Protein AF-0000000085018685 (afdb_homodimer)

Organism: Micromonas commoda (strain RCC299 / NOUM17 / CCMP2709) (NCBI:txid296587)

Sequence (416 aa):
MKVLYCTGNAGKFREASFVIDGWNESHESSTVEYVQVDADPVEVQGTPEEIGASKVVEATRLLRERGAIPPDVDWVVTEDVGLHLRCLNGFPGPYCKPMLEAIGDAGLWDMMSRYEDRHALVTCNLAAVHVRDGGELDGTPELFVGEIEGAILGPPRGDVKHGKASWNSVFTPAGHDKTFGELQFHEQAMFSHRRRAILKFLEAKAPEMKVLYCTGNAGKFREASFVIDGWNESHESSTVEYVQVDADPVEVQGTPEEIGASKVVEATRLLRERGAIPPDVDWVVTEDVGLHLRCLNGFPGPYCKPMLEAIGDAGLWDMMSRYEDRHALVTCNLAAVHVRDGGELDGTPELFVGEIEGAILGPPRGDVKHGKASWNSVFTPAGHDKTFGELQFHEQAMFSHRRRAILKFLEAKAPE

pLDDT: mean 92.85, std 9.4, range [52.59, 98.81]

InterPro domains:
  IPR002637 RdgB/HAM1 [PF01725] (4-203)
  IPR002637 RdgB/HAM1 [PTHR11067] (2-202)
  IPR002637 RdgB/HAM1 [cd00515] (7-204)
  IPR029001 Inosine triphosphate pyrophosphatase-like [G3DSA:3.90.950.10] (1-205)
  IPR029001 Inosine triphosphate pyrophosphatase-like [SSF52972] (1-203)

Solvent-accessible surface area (backbone atoms only — not comparable to full-atom values): 21080 Å² total; per-residue (Å²): 86,28,33,40,41,44,48,80,48,66,57,63,49,52,46,51,48,53,46,49,52,51,50,29,71,75,33,71,86,41,51,66,46,75,43,81,37,64,51,81,49,77,42,46,60,72,52,68,67,56,26,28,40,50,30,30,52,45,24,50,50,49,29,51,76,67,67,68,57,60,60,78,34,40,31,40,32,26,68,46,60,27,37,24,26,59,78,38,57,34,41,56,21,68,45,33,62,66,43,23,68,45,36,28,37,61,40,49,32,57,59,39,67,75,43,89,62,32,44,30,37,37,34,20,36,32,11,35,29,44,28,54,77,56,50,63,84,72,44,72,63,41,78,24,74,7,65,37,54,27,27,53,78,45,71,66,38,60,47,67,72,62,66,96,40,39,60,36,18,22,29,25,41,66,96,52,93,47,26,52,19,58,43,51,69,74,62,43,47,72,65,28,21,57,38,46,11,50,49,53,44,43,72,71,65,48,63,123,88,27,34,39,40,44,48,81,48,67,59,61,51,51,48,50,47,54,44,49,53,52,49,30,71,77,33,70,88,39,49,67,44,76,44,81,38,66,51,80,49,78,42,46,60,73,51,66,67,56,27,28,40,51,30,29,54,45,23,50,51,49,28,51,77,68,67,68,55,59,60,77,35,40,32,40,30,27,69,45,60,27,37,25,26,58,78,37,59,35,42,56,21,67,46,34,62,65,44,23,69,44,35,28,36,61,41,49,35,56,58,39,68,74,43,89,62,33,43,31,37,37,34,20,37,31,12,36,30,46,29,50,78,57,50,62,81,72,45,73,63,41,78,24,72,7,65,37,54,28,26,52,79,43,72,67,38,62,47,67,74,65,62,96,40,40,59,37,18,25,29,25,42,67,98,52,94,47,26,52,20,56,44,50,67,74,62,44,48,73,67,28,20,56,37,47,9,50,48,52,44,45,73,72,66,48,62,125

Foldseek 3Di:
DEEEEADPWPLLVVLLCLLLVVVCVVVVPFHYHYDYDHLPFDFDDDALVVRQQVRQLRSVVSCLVVVNDDQPHFKYKYKAKFKAFVVVVGPPGSCVVVVQVVQALQNVLVVLVVDPRFKMKMKMWMWMFTCHRSDDRPDGIDIFMFMFIFGQDDGFDADPRTPPGDNQRRTDTPPGPHGNRNDDSSVCSVRDNSSRRSVRVCVVPTDD/DEEEEADPFPLLVVLLCLLLVVVCVVVVPFHYHYDYDHQPFDFDDDALVVRQQVRQQRSLVSCLVVVNDDQPHFKYKYKAKFKAFVVVVGPPGRCVVVVQVVQALQNVLVVLVVDPRFKMKMKMWMWMFTDHRSDDGPDGIDIFMFMFIFGQDDGFDADPRTPDGDNQRRTDTPPGPHGNRNDDSSVCSVRDNSSRRSVRVCVVPTDD

Nearest PDB structures (foldseek):
  4f95-assembly1_A-2  TM=8.716E-01  e=6.336E-21  Homo sapiens
  2j4e-assembly4_H  TM=9.248E-01  e=1.124E-19  Homo sapiens
  2j4e-assembly1_A  TM=9.209E-01  e=1.200E-19  Homo sapiens
  2car-assembly1_A  TM=8.705E-01  e=1.200E-19  Homo sapiens
  8ji1-assembly1_B-2  TM=8.190E-01  e=4.904E-17  Plasmodium falciparum

Radius of gyration: 23.92 Å; Cα contacts (8 Å, |Δi|>4): 938; chains: 2; bounding box: 53×70×49 Å

Structure (mmCIF, N/CA/C/O backbone):
data_AF-0000000085018685-model_v1
#
loop_
_entity.id
_entity.type
_entity.pdbx_description
1 polymer 'Non-canonical purine NTP pyrophosphatase'
#
loop_
_atom_site.group_PDB
_atom_site.id
_atom_site.type_symbol
_atom_site.label_atom_id
_atom_site.label_alt_id
_atom_site.label_comp_id
_atom_site.label_asym_id
_atom_site.label_entity_id
_atom_site.label_seq_id
_atom_site.pdbx_PDB_ins_code
_atom_site.Cartn_x
_atom_site.Cartn_y
_atom_site.Cartn_z
_atom_site.occupancy
_atom_site.B_iso_or_equiv
_atom_site.auth_seq_id
_atom_site.auth_comp_id
_atom_site.auth_asym_id
_atom_site.auth_atom_id
_atom_site.pdbx_PDB_model_num
ATOM 1 N N . MET A 1 1 ? 18.359 -24.953 -16.484 1 92.69 1 MET A N 1
ATOM 2 C CA . MET A 1 1 ? 18.078 -23.641 -15.906 1 92.69 1 MET A CA 1
ATOM 3 C C . MET A 1 1 ? 17.812 -23.75 -14.406 1 92.69 1 MET A C 1
ATOM 5 O O . MET A 1 1 ? 17.109 -24.672 -13.969 1 92.69 1 MET A O 1
ATOM 9 N N . LYS A 1 2 ? 18.438 -22.875 -13.602 1 94.62 2 LYS A N 1
ATOM 10 C CA . LYS A 1 2 ? 18.219 -22.875 -12.156 1 94.62 2 LYS A CA 1
ATOM 11 C C . LYS A 1 2 ? 17.547 -21.578 -11.703 1 94.62 2 LYS A C 1
ATOM 13 O O . LYS A 1 2 ? 18 -20.484 -12.047 1 94.62 2 LYS A O 1
ATOM 18 N N . VAL A 1 3 ? 16.469 -21.719 -10.875 1 96.12 3 VAL A N 1
ATOM 19 C CA . VAL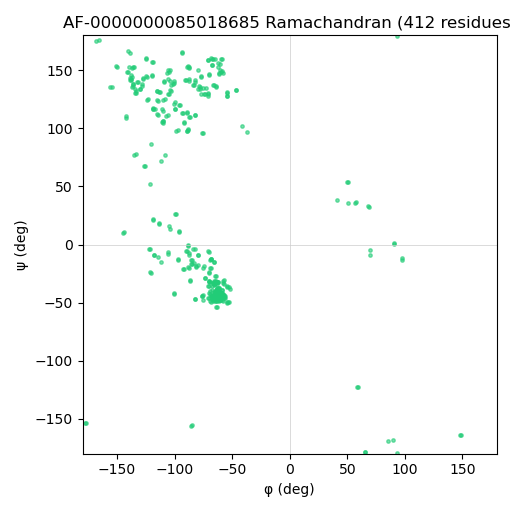 A 1 3 ? 15.641 -20.594 -10.469 1 96.12 3 VAL A CA 1
ATOM 20 C C . VAL A 1 3 ? 15.594 -20.5 -8.945 1 96.12 3 VAL A C 1
ATOM 22 O O . VAL A 1 3 ? 15.328 -21.5 -8.266 1 96.12 3 VAL A O 1
ATOM 25 N N . LEU A 1 4 ? 15.938 -19.359 -8.453 1 96.62 4 LEU A N 1
ATOM 26 C CA . LEU A 1 4 ? 15.656 -19.062 -7.055 1 96.62 4 LEU A CA 1
ATOM 27 C C . LEU A 1 4 ? 14.258 -18.469 -6.895 1 96.62 4 LEU A C 1
ATOM 29 O O . LEU A 1 4 ? 14 -17.359 -7.348 1 96.62 4 LEU A O 1
ATOM 33 N N . TYR A 1 5 ? 13.391 -19.188 -6.328 1 97.94 5 TYR A N 1
ATOM 34 C CA . TYR A 1 5 ? 12.008 -18.781 -6.109 1 97.94 5 TYR A CA 1
ATOM 35 C C . TYR A 1 5 ? 11.844 -18.125 -4.746 1 97.94 5 TYR A C 1
ATOM 37 O O . TYR A 1 5 ? 11.797 -18.797 -3.719 1 97.94 5 TYR A O 1
ATOM 45 N N . CYS A 1 6 ? 11.703 -16.844 -4.758 1 97.62 6 CYS A N 1
ATOM 46 C CA . CYS A 1 6 ? 11.711 -16.047 -3.531 1 97.62 6 CYS A CA 1
ATOM 47 C C . CYS A 1 6 ? 10.305 -15.938 -2.947 1 97.62 6 CYS A C 1
ATOM 49 O O . CYS A 1 6 ? 9.547 -15.039 -3.318 1 97.62 6 CYS A O 1
ATOM 51 N N . THR A 1 7 ? 10.039 -16.781 -1.96 1 96 7 THR A N 1
ATOM 52 C CA . THR A 1 7 ? 8.789 -16.719 -1.216 1 96 7 THR A CA 1
ATOM 53 C C . THR A 1 7 ? 8.945 -17.344 0.167 1 96 7 THR A C 1
ATOM 55 O O . THR A 1 7 ? 9.641 -18.344 0.321 1 96 7 THR A O 1
ATOM 58 N N . GLY A 1 8 ? 8.422 -16.672 1.144 1 93.12 8 GLY A N 1
ATOM 59 C CA . GLY A 1 8 ? 8.336 -17.266 2.467 1 93.12 8 GLY A CA 1
ATOM 60 C C . GLY A 1 8 ? 7.055 -18.062 2.68 1 93.12 8 GLY A C 1
ATOM 61 O O . GLY A 1 8 ? 6.852 -18.641 3.746 1 93.12 8 GLY A O 1
ATOM 62 N N . ASN A 1 9 ? 6.184 -18.125 1.728 1 90.75 9 ASN A N 1
ATOM 63 C CA . ASN A 1 9 ? 4.898 -18.812 1.793 1 90.75 9 ASN A CA 1
ATOM 64 C C . ASN A 1 9 ? 5 -20.25 1.282 1 90.75 9 ASN A C 1
ATOM 66 O O . ASN A 1 9 ? 5.117 -20.469 0.076 1 90.75 9 ASN A O 1
ATOM 70 N N . ALA A 1 10 ? 4.82 -21.219 2.182 1 91.19 10 ALA A N 1
ATOM 71 C CA . ALA A 1 10 ? 5.02 -22.625 1.845 1 91.19 10 ALA A CA 1
ATOM 72 C C . ALA A 1 10 ? 3.973 -23.094 0.841 1 91.19 10 ALA A C 1
ATOM 74 O O . ALA A 1 10 ? 4.258 -23.953 0 1 91.19 10 ALA A O 1
ATOM 75 N N . GLY A 1 11 ? 2.791 -22.547 0.936 1 89.5 11 GLY A N 1
ATOM 76 C CA . GLY A 1 11 ? 1.741 -22.906 -0.003 1 89.5 11 GLY A CA 1
ATOM 77 C C . GLY A 1 11 ? 2.02 -22.438 -1.419 1 89.5 11 GLY A C 1
ATOM 78 O O . GLY A 1 11 ? 1.829 -23.188 -2.377 1 89.5 11 GLY A O 1
ATOM 79 N N . LYS A 1 12 ? 2.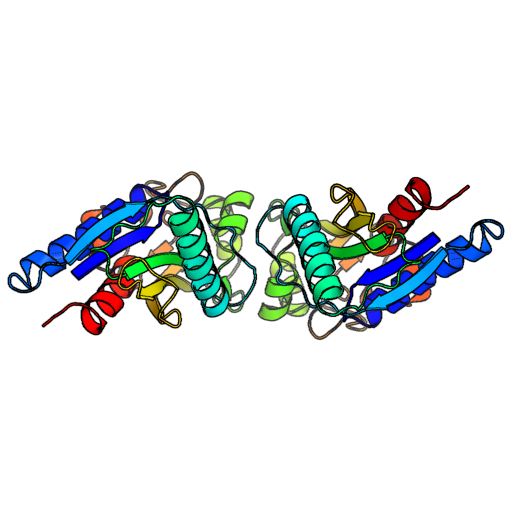475 -21.203 -1.512 1 92.62 12 LYS A N 1
ATOM 80 C CA . LYS A 1 12 ? 2.867 -20.688 -2.82 1 92.62 12 LYS A CA 1
ATOM 81 C C . LYS A 1 12 ? 3.957 -21.547 -3.447 1 92.62 12 LYS A C 1
ATOM 83 O O . LYS A 1 12 ? 3.881 -21.906 -4.629 1 92.62 12 LYS A O 1
ATOM 88 N N . PHE A 1 13 ? 4.918 -21.922 -2.629 1 95.62 13 PHE A N 1
ATOM 89 C CA . PHE A 1 13 ? 6.051 -22.688 -3.152 1 95.62 13 PHE A CA 1
ATOM 90 C C . PHE A 1 13 ? 5.621 -24.094 -3.557 1 95.62 13 PHE A C 1
ATOM 92 O O . PHE A 1 13 ? 6.098 -24.625 -4.559 1 95.62 13 PHE A O 1
ATOM 99 N N . ARG A 1 14 ? 4.785 -24.703 -2.781 1 94.75 14 ARG A N 1
ATOM 100 C CA . ARG A 1 14 ? 4.289 -26.031 -3.113 1 94.75 14 ARG A CA 1
ATOM 101 C C . ARG A 1 14 ? 3.586 -26.031 -4.469 1 94.75 14 ARG A C 1
ATOM 103 O O . ARG A 1 14 ? 3.779 -26.938 -5.273 1 94.75 14 ARG A O 1
ATOM 110 N N . GLU A 1 15 ? 2.803 -25.047 -4.676 1 95.25 15 GLU A N 1
ATOM 111 C CA . GLU A 1 15 ? 2.125 -24.922 -5.965 1 95.25 15 GLU A CA 1
ATOM 112 C C . GLU A 1 15 ? 3.123 -24.703 -7.098 1 95.25 15 GLU A C 1
ATOM 114 O O . GLU A 1 15 ? 3.014 -25.328 -8.156 1 95.25 15 GLU A O 1
ATOM 119 N N . ALA A 1 16 ? 4.039 -23.812 -6.871 1 96.94 16 ALA A N 1
ATOM 120 C CA . ALA A 1 16 ? 5.07 -23.562 -7.875 1 96.94 16 ALA A CA 1
ATOM 121 C C . ALA A 1 16 ? 5.836 -24.844 -8.211 1 96.94 16 ALA A C 1
ATOM 123 O O . ALA A 1 16 ? 6.086 -25.125 -9.383 1 96.94 16 ALA A O 1
ATOM 124 N N . SER A 1 17 ? 6.172 -25.594 -7.195 1 97 17 SER A N 1
ATOM 125 C CA . SER A 1 17 ? 6.887 -26.859 -7.367 1 97 17 SER A CA 1
ATOM 126 C C . SER A 1 17 ? 6.09 -27.828 -8.227 1 97 17 SER A C 1
ATOM 128 O O . SER A 1 17 ? 6.645 -28.469 -9.125 1 97 17 SER A O 1
ATOM 130 N N . PHE A 1 18 ? 4.836 -27.891 -7.93 1 96.81 18 PHE A N 1
ATOM 131 C CA . PHE A 1 18 ? 3.959 -28.766 -8.695 1 96.81 18 PHE A CA 1
ATOM 132 C C . PHE A 1 18 ? 3.982 -28.406 -10.172 1 96.81 18 PHE A C 1
ATOM 134 O O . PHE A 1 18 ? 4.09 -29.281 -11.031 1 96.81 18 PHE A O 1
ATOM 141 N N . VAL A 1 19 ? 3.906 -27.156 -10.492 1 97.06 19 VAL A N 1
ATOM 142 C CA . VAL A 1 19 ? 3.861 -26.672 -11.875 1 97.06 19 VAL A CA 1
ATOM 143 C C . VAL A 1 19 ? 5.203 -26.922 -12.555 1 97.06 19 VAL A C 1
ATOM 145 O O . VAL A 1 19 ? 5.246 -27.438 -13.672 1 97.06 19 VAL A O 1
ATOM 148 N N . ILE A 1 20 ? 6.293 -26.641 -11.875 1 97.38 20 ILE A N 1
ATOM 149 C CA . ILE A 1 20 ? 7.625 -26.797 -12.461 1 97.38 20 ILE A CA 1
ATOM 150 C C . ILE A 1 20 ? 7.938 -28.266 -12.664 1 97.38 20 ILE A C 1
ATOM 152 O O . ILE A 1 20 ? 8.508 -28.656 -13.688 1 97.38 20 ILE A O 1
ATOM 156 N N . ASP A 1 21 ? 7.586 -29.078 -11.672 1 96.75 21 ASP A N 1
ATOM 157 C CA . ASP A 1 21 ? 7.797 -30.516 -11.805 1 96.75 21 ASP A CA 1
ATOM 158 C C . ASP A 1 21 ? 7.016 -31.078 -12.992 1 96.75 21 ASP A C 1
ATOM 160 O O . ASP A 1 21 ? 7.523 -31.922 -13.727 1 96.75 21 ASP A O 1
ATOM 164 N N . GLY A 1 22 ? 5.812 -30.625 -13.164 1 95.75 22 GLY A N 1
ATOM 165 C CA . GLY A 1 22 ? 5.047 -31.016 -14.336 1 95.75 22 GLY A CA 1
ATOM 166 C C . GLY A 1 22 ? 5.707 -30.609 -15.641 1 95.75 22 GLY A C 1
ATOM 167 O O . GLY A 1 22 ? 5.715 -31.391 -16.609 1 95.75 22 GLY A O 1
ATOM 168 N N . TRP A 1 23 ? 6.168 -29.422 -15.688 1 95.62 23 TRP A N 1
ATOM 169 C CA . TRP A 1 23 ? 6.91 -28.953 -16.859 1 95.62 23 TRP A CA 1
ATOM 170 C C . TRP A 1 23 ? 8.109 -29.859 -17.141 1 95.62 23 TRP A C 1
ATOM 172 O O . TRP A 1 23 ? 8.336 -30.266 -18.281 1 95.62 23 TRP A O 1
ATOM 182 N N . ASN A 1 24 ? 8.844 -30.219 -16.062 1 96.31 24 ASN A N 1
ATOM 183 C CA . ASN A 1 24 ? 10.031 -31.062 -16.188 1 96.31 24 ASN A CA 1
ATOM 184 C C . ASN A 1 24 ? 9.68 -32.438 -16.719 1 96.31 24 ASN A C 1
ATOM 186 O O . ASN A 1 24 ? 10.453 -33.031 -17.484 1 96.31 24 ASN A O 1
ATOM 190 N N . GLU A 1 25 ? 8.609 -32.938 -16.312 1 95.38 25 GLU A N 1
ATOM 191 C CA . GLU A 1 25 ? 8.164 -34.25 -16.797 1 95.38 25 GLU A CA 1
ATOM 192 C C . GLU A 1 25 ? 7.898 -34.219 -18.297 1 95.38 25 GLU A C 1
ATOM 194 O O . GLU A 1 25 ? 8.141 -35.188 -18.984 1 95.38 25 GLU A O 1
ATOM 199 N N . SER A 1 26 ? 7.422 -33.094 -18.781 1 93.06 26 SER A N 1
ATOM 200 C CA . SER A 1 26 ? 7.043 -32.938 -20.188 1 93.06 26 SER A CA 1
ATOM 201 C C . SER A 1 26 ? 8.227 -32.5 -21.031 1 93.06 26 SER A C 1
ATOM 203 O O . SER A 1 26 ? 8.18 -32.562 -22.266 1 93.06 26 SER A O 1
ATOM 205 N N . HIS A 1 27 ? 9.211 -31.969 -20.375 1 91.69 27 HIS A N 1
ATOM 206 C CA . HIS A 1 27 ? 10.391 -31.453 -21.062 1 91.69 27 HIS A CA 1
ATOM 207 C C . HIS A 1 27 ? 11.664 -32.062 -20.5 1 91.69 27 HIS A C 1
ATOM 209 O O . HIS A 1 27 ? 12.555 -31.359 -20.031 1 91.69 27 HIS A O 1
ATOM 215 N N . GLU A 1 28 ? 11.906 -33.312 -20.672 1 83.19 28 GLU A N 1
ATOM 216 C CA . GLU A 1 28 ? 12.938 -34.094 -20 1 83.19 28 GLU A CA 1
ATOM 217 C C . GLU A 1 28 ? 14.336 -33.594 -20.391 1 83.19 28 GLU A C 1
ATOM 219 O O . GLU A 1 28 ? 15.273 -33.688 -19.594 1 83.19 28 GLU A O 1
ATOM 224 N N . SER A 1 29 ? 14.453 -33.062 -21.453 1 83.31 29 SER A N 1
ATOM 225 C CA . SER A 1 29 ? 15.773 -32.656 -21.938 1 83.31 29 SER A CA 1
ATOM 226 C C . SER A 1 29 ? 16.188 -31.312 -21.375 1 83.31 29 SER A C 1
ATOM 228 O O . SER A 1 29 ? 17.359 -30.938 -21.422 1 83.31 29 SER A O 1
ATOM 230 N N . SER A 1 30 ? 15.328 -30.562 -20.844 1 84.25 30 SER A N 1
ATOM 231 C CA . SER A 1 30 ? 15.602 -29.219 -20.312 1 84.25 30 SER A CA 1
ATOM 232 C C . SER A 1 30 ? 14.977 -29.031 -18.938 1 84.25 30 SER A C 1
ATOM 234 O O . SER A 1 30 ? 14.031 -28.25 -18.797 1 84.25 30 SER A O 1
ATOM 236 N N . THR A 1 31 ? 15.695 -29.625 -17.953 1 90.56 31 THR A N 1
ATOM 237 C CA . THR A 1 31 ? 15.141 -29.609 -16.609 1 90.56 31 THR A CA 1
ATOM 238 C C . THR A 1 31 ? 15.352 -28.25 -15.945 1 90.56 31 THR A C 1
ATOM 240 O O . THR A 1 31 ? 16.422 -27.656 -16.062 1 90.56 31 THR A O 1
ATOM 243 N N . VAL A 1 32 ? 14.344 -27.812 -15.336 1 96.25 32 VAL A N 1
ATOM 244 C CA . VAL A 1 32 ? 14.391 -26.578 -14.555 1 96.25 32 VAL A CA 1
ATOM 245 C C . VAL A 1 32 ? 14.555 -26.922 -13.07 1 96.25 32 VAL A C 1
ATOM 247 O O . VAL A 1 32 ? 13.719 -27.625 -12.492 1 96.25 32 VAL A O 1
ATOM 250 N N . GLU A 1 33 ? 15.688 -26.5 -12.484 1 96.38 33 GLU A N 1
ATOM 251 C CA . GLU A 1 33 ? 15.891 -26.609 -11.047 1 96.38 33 GLU A CA 1
ATOM 252 C C . GLU A 1 33 ? 15.336 -25.391 -10.312 1 96.38 33 GLU A C 1
ATOM 254 O O . GLU A 1 33 ? 15.445 -24.266 -10.805 1 96.38 33 GLU A O 1
ATOM 259 N N . TYR A 1 34 ? 14.742 -25.609 -9.18 1 97.38 34 TYR A N 1
ATOM 260 C CA . TYR A 1 34 ? 14.172 -24.516 -8.414 1 97.38 34 TYR A CA 1
ATOM 261 C C . TYR A 1 34 ? 14.477 -24.672 -6.93 1 97.38 34 TYR A C 1
ATOM 263 O O . TYR A 1 34 ? 14.523 -25.781 -6.414 1 97.38 34 TYR A O 1
ATOM 271 N N . VAL A 1 35 ? 14.758 -23.562 -6.234 1 96.81 35 VAL A N 1
ATOM 272 C CA . VAL A 1 35 ? 15.07 -23.531 -4.812 1 96.81 35 VAL A CA 1
ATOM 273 C C . VAL A 1 35 ? 14.266 -22.422 -4.129 1 96.81 35 VAL A C 1
ATOM 275 O O . VAL A 1 35 ? 14.18 -21.297 -4.641 1 96.81 35 VAL A O 1
ATOM 278 N N . GLN A 1 36 ? 13.633 -22.766 -3.004 1 97.81 36 GLN A N 1
ATOM 279 C CA . GLN A 1 36 ? 12.906 -21.766 -2.225 1 97.81 36 GLN A CA 1
ATOM 280 C C . GLN A 1 36 ? 13.852 -20.906 -1.39 1 97.81 36 GLN A C 1
ATOM 282 O O . GLN A 1 36 ? 14.773 -21.438 -0.76 1 97.81 36 GLN A O 1
ATOM 287 N N . VAL A 1 37 ? 13.656 -19.656 -1.43 1 96.75 37 VAL A N 1
ATOM 288 C CA . VAL A 1 37 ? 14.375 -18.766 -0.534 1 96.75 37 VAL A CA 1
ATOM 289 C C . VAL A 1 37 ? 13.445 -17.656 -0.045 1 96.75 37 VAL A C 1
ATOM 291 O O . VAL A 1 37 ? 12.469 -17.312 -0.719 1 96.75 37 VAL A O 1
ATOM 294 N N . ASP A 1 38 ? 13.648 -17.188 1.126 1 95.06 38 ASP A N 1
ATOM 295 C CA . ASP A 1 38 ? 12.883 -16.062 1.649 1 95.06 38 ASP A CA 1
ATOM 296 C C . ASP A 1 38 ? 13.75 -14.82 1.773 1 95.06 38 ASP A C 1
ATOM 298 O O . ASP A 1 38 ? 14.617 -14.742 2.648 1 95.06 38 ASP A O 1
ATOM 302 N N . ALA A 1 39 ? 13.547 -13.906 0.898 1 93.81 39 ALA A N 1
ATOM 303 C CA . ALA A 1 39 ? 14.281 -12.641 0.922 1 93.81 39 ALA A CA 1
ATOM 304 C C . ALA A 1 39 ? 13.523 -11.578 1.717 1 93.81 39 ALA A C 1
ATOM 306 O O . ALA A 1 39 ? 14.117 -10.617 2.197 1 93.81 39 ALA A O 1
ATOM 307 N N . ASP A 1 40 ? 12.203 -11.75 1.895 1 92 40 ASP A N 1
ATOM 308 C CA . ASP A 1 40 ? 11.312 -10.859 2.635 1 92 40 ASP A CA 1
ATOM 309 C C . ASP A 1 40 ? 11.492 -9.406 2.195 1 92 40 ASP A C 1
ATOM 311 O O . ASP A 1 40 ? 11.758 -8.531 3.021 1 92 40 ASP A O 1
ATOM 315 N N . PRO A 1 41 ? 11.375 -9.164 0.923 1 94.12 41 PRO A N 1
ATOM 316 C CA . PRO A 1 41 ? 11.539 -7.789 0.439 1 94.12 41 PRO A CA 1
ATOM 317 C C . PRO A 1 41 ? 10.383 -6.875 0.853 1 94.12 41 PRO A C 1
ATOM 319 O O . PRO A 1 41 ? 9.234 -7.316 0.919 1 94.12 41 PRO A O 1
ATOM 322 N N . VAL A 1 42 ? 10.656 -5.582 1.109 1 93.69 42 VAL A N 1
ATOM 323 C CA . VAL A 1 42 ? 9.617 -4.582 1.318 1 93.69 42 VAL A CA 1
ATOM 324 C C . VAL A 1 42 ? 8.914 -4.285 -0.003 1 93.69 42 VAL A C 1
ATOM 326 O O . VAL A 1 42 ? 9.562 -4.094 -1.032 1 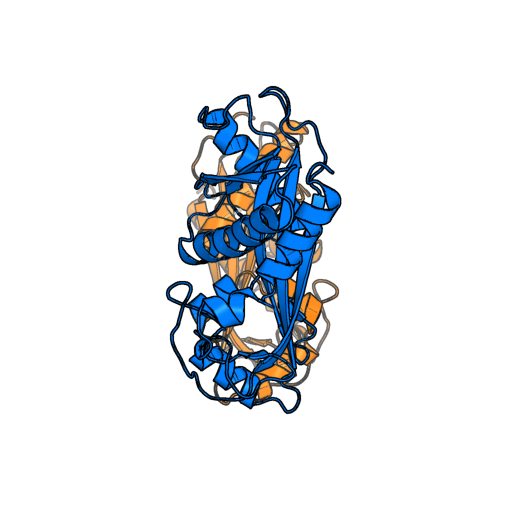93.69 42 VAL A O 1
ATOM 329 N N . GLU A 1 43 ? 7.664 -4.332 0.026 1 96.88 43 GLU A N 1
ATOM 330 C CA . GLU A 1 43 ? 6.895 -4.055 -1.184 1 96.88 43 GLU A CA 1
ATOM 331 C C . GLU A 1 43 ? 6.543 -2.572 -1.285 1 96.88 43 GLU A C 1
ATOM 333 O O . GLU A 1 43 ? 6.234 -1.934 -0.278 1 96.88 43 GLU A O 1
ATOM 338 N N . VAL A 1 44 ? 6.598 -2.086 -2.471 1 98 44 VAL A N 1
ATOM 339 C CA . VAL A 1 44 ? 6.254 -0.686 -2.701 1 98 44 VAL A CA 1
ATOM 340 C C . VAL A 1 44 ? 4.781 -0.572 -3.09 1 98 44 VAL A C 1
ATOM 342 O O . VAL A 1 44 ? 4.113 -1.582 -3.324 1 98 44 VAL A O 1
ATOM 345 N N . GLN A 1 45 ? 4.25 0.626 -3.041 1 97.81 45 GLN A N 1
ATOM 346 C CA . GLN A 1 45 ? 2.943 0.906 -3.627 1 97.81 45 GLN A CA 1
ATOM 347 C C . GLN A 1 45 ? 3.07 1.278 -5.102 1 97.81 45 GLN A C 1
ATOM 349 O O . GLN A 1 45 ? 4.117 1.763 -5.539 1 97.81 45 GLN A O 1
ATOM 354 N N . GLY A 1 46 ? 2.082 1.02 -5.863 1 97.06 46 GLY A N 1
ATOM 355 C CA . GLY A 1 46 ? 2.09 1.286 -7.293 1 97.06 46 GLY A CA 1
ATOM 356 C C . GLY A 1 46 ? 1.252 0.302 -8.086 1 97.06 46 GLY A C 1
ATOM 357 O O . GLY A 1 46 ? 0.381 -0.37 -7.531 1 97.06 46 GLY A O 1
ATOM 358 N N . THR A 1 47 ? 1.489 0.282 -9.383 1 96.88 47 THR A N 1
ATOM 359 C CA . THR A 1 47 ? 0.845 -0.692 -10.258 1 96.88 47 THR A CA 1
ATOM 360 C C . THR A 1 47 ? 1.416 -2.088 -10.023 1 96.88 47 THR A C 1
ATOM 362 O O . THR A 1 47 ? 2.504 -2.232 -9.461 1 96.88 47 THR A O 1
ATOM 365 N N . PRO A 1 48 ? 0.651 -3.08 -10.406 1 97.31 48 PRO A N 1
ATOM 366 C CA . PRO A 1 48 ? 1.192 -4.434 -10.273 1 97.31 48 PRO A CA 1
ATOM 367 C C . PRO A 1 48 ? 2.566 -4.586 -10.914 1 97.31 48 PRO A C 1
ATOM 369 O O . PRO A 1 48 ? 3.438 -5.27 -10.375 1 97.31 48 PRO A O 1
ATOM 372 N N . GLU A 1 49 ? 2.746 -3.932 -12.055 1 96.94 49 GLU A N 1
ATOM 373 C CA . GLU A 1 49 ? 4.02 -3.992 -12.766 1 96.94 49 GLU A CA 1
ATOM 374 C C . GLU A 1 49 ? 5.137 -3.346 -11.945 1 96.94 49 GLU A C 1
ATOM 376 O O . GLU A 1 49 ? 6.223 -3.916 -11.812 1 96.94 49 GLU A O 1
ATOM 381 N N . GLU A 1 50 ? 4.867 -2.156 -11.391 1 97.25 50 GLU A N 1
ATOM 382 C CA . GLU A 1 50 ? 5.852 -1.453 -10.57 1 97.25 50 GLU A CA 1
ATOM 383 C C . GLU A 1 50 ? 6.188 -2.246 -9.312 1 97.25 50 GLU A C 1
ATOM 385 O O . GLU A 1 50 ? 7.355 -2.34 -8.922 1 97.25 50 GLU A O 1
ATOM 390 N N . ILE A 1 51 ? 5.211 -2.805 -8.719 1 98.12 51 ILE A N 1
ATOM 391 C CA . ILE A 1 51 ? 5.367 -3.561 -7.48 1 98.12 51 ILE A CA 1
ATOM 392 C C . ILE A 1 51 ? 6.191 -4.82 -7.75 1 98.12 51 ILE A C 1
ATOM 394 O O . ILE A 1 51 ? 7.148 -5.109 -7.027 1 98.12 51 ILE A O 1
ATOM 398 N N . GLY A 1 52 ? 5.801 -5.543 -8.805 1 97.75 52 GLY A N 1
ATOM 399 C CA . GLY A 1 52 ? 6.535 -6.742 -9.164 1 97.75 52 GLY A CA 1
ATOM 400 C C . GLY A 1 52 ? 7.996 -6.477 -9.477 1 97.75 52 GLY A C 1
ATOM 401 O O . GLY A 1 52 ? 8.883 -7.18 -8.984 1 97.75 52 GLY A O 1
ATOM 402 N N . ALA A 1 53 ? 8.219 -5.441 -10.266 1 96.81 53 ALA A N 1
ATOM 403 C CA . ALA A 1 53 ? 9.586 -5.094 -10.648 1 96.81 53 ALA A CA 1
ATOM 404 C C . ALA A 1 53 ? 10.422 -4.703 -9.43 1 96.81 53 ALA A C 1
ATOM 406 O O . ALA A 1 53 ? 11.547 -5.168 -9.266 1 96.81 53 ALA A O 1
ATOM 407 N N . SER A 1 54 ? 9.859 -3.863 -8.602 1 96.88 54 SER A N 1
ATOM 408 C CA . SER A 1 54 ? 10.562 -3.424 -7.406 1 96.88 54 SER A CA 1
ATOM 409 C C . SER A 1 54 ? 10.836 -4.594 -6.465 1 96.88 54 SER A C 1
ATOM 411 O O . SER A 1 54 ? 11.914 -4.672 -5.863 1 96.88 54 SER A O 1
ATOM 413 N N . LYS A 1 55 ? 9.922 -5.496 -6.344 1 97.56 55 LYS A N 1
ATOM 414 C CA . LYS A 1 55 ? 10.023 -6.617 -5.414 1 97.56 55 LYS A CA 1
ATOM 415 C C . LYS A 1 55 ? 11.18 -7.543 -5.789 1 97.56 55 LYS A C 1
ATOM 417 O O . LYS A 1 55 ? 11.961 -7.949 -4.93 1 97.56 55 LYS A O 1
ATOM 422 N N . VAL A 1 56 ? 11.273 -7.926 -7.016 1 97 56 VAL A N 1
ATOM 423 C CA . VAL A 1 56 ? 12.297 -8.883 -7.43 1 97 56 VAL A CA 1
ATOM 424 C C . VAL A 1 56 ? 13.68 -8.227 -7.367 1 97 56 VAL A C 1
ATOM 426 O O . VAL A 1 56 ? 14.672 -8.883 -7.039 1 97 56 VAL A O 1
ATOM 429 N N . VAL A 1 57 ? 13.75 -6.938 -7.695 1 95.75 57 VAL A N 1
ATOM 430 C CA . VAL A 1 57 ? 15.016 -6.219 -7.609 1 95.75 57 VAL A CA 1
ATOM 431 C C . VAL A 1 57 ? 15.477 -6.156 -6.156 1 95.75 57 VAL A C 1
ATOM 433 O O . VAL A 1 57 ? 16.641 -6.441 -5.852 1 95.75 57 VAL A O 1
ATOM 436 N N . GLU A 1 58 ? 14.555 -5.844 -5.273 1 95.06 58 GLU A N 1
ATOM 437 C CA . GLU A 1 58 ? 14.883 -5.77 -3.854 1 95.06 58 GLU A CA 1
ATOM 438 C C . GLU A 1 58 ? 15.258 -7.141 -3.301 1 95.06 58 GLU A C 1
ATOM 440 O O . GLU A 1 58 ? 16.219 -7.27 -2.539 1 95.06 58 GLU A O 1
ATOM 445 N N . ALA A 1 59 ? 14.508 -8.102 -3.65 1 96.12 59 ALA A N 1
ATOM 446 C CA . ALA A 1 59 ? 14.805 -9.461 -3.205 1 96.12 59 ALA A CA 1
ATOM 447 C C . ALA A 1 59 ? 16.203 -9.891 -3.658 1 96.12 59 ALA A C 1
ATOM 449 O O . ALA A 1 59 ? 16.969 -10.469 -2.877 1 96.12 59 ALA A O 1
ATOM 450 N N . THR A 1 60 ? 16.5 -9.609 -4.891 1 95.12 60 THR A N 1
ATOM 451 C CA . THR A 1 60 ? 17.781 -9.984 -5.445 1 95.12 60 THR A CA 1
ATOM 452 C C . THR A 1 60 ? 18.922 -9.266 -4.715 1 95.12 60 THR A C 1
ATOM 454 O O . THR A 1 60 ? 19.938 -9.883 -4.379 1 95.12 60 THR A O 1
ATOM 457 N N . ARG A 1 61 ? 18.719 -8.023 -4.5 1 93.31 61 ARG A N 1
ATOM 458 C CA . ARG A 1 61 ? 19.703 -7.25 -3.762 1 93.31 61 ARG A CA 1
ATOM 459 C C . ARG A 1 61 ? 19.938 -7.844 -2.377 1 93.31 61 ARG A C 1
ATOM 461 O O . ARG A 1 61 ? 21.094 -8.039 -1.97 1 93.31 61 ARG A O 1
ATOM 468 N N . LEU A 1 62 ? 18.922 -8.125 -1.663 1 94.62 62 LEU A N 1
ATOM 469 C CA . LEU A 1 62 ? 19.016 -8.664 -0.312 1 94.62 62 LEU A CA 1
ATOM 470 C C . LEU A 1 62 ? 19.719 -10.016 -0.315 1 94.62 62 LEU A C 1
ATOM 472 O O . LEU A 1 62 ? 20.562 -10.281 0.545 1 94.62 62 LEU A O 1
ATOM 476 N N . LEU A 1 63 ? 19.328 -10.828 -1.205 1 94.19 63 LEU A N 1
ATOM 477 C CA . LEU A 1 63 ? 19.938 -12.148 -1.301 1 94.19 63 LEU A CA 1
ATOM 478 C C . LEU A 1 63 ? 21.422 -12.039 -1.629 1 94.19 63 LEU A C 1
ATOM 480 O O . LEU A 1 63 ? 22.234 -12.82 -1.115 1 94.19 63 LEU A O 1
ATOM 484 N N . ARG A 1 64 ? 21.75 -11.141 -2.457 1 92.12 64 ARG A N 1
ATOM 485 C CA . ARG A 1 64 ? 23.156 -10.922 -2.797 1 92.12 64 ARG A CA 1
ATOM 486 C C . ARG A 1 64 ? 23.953 -10.445 -1.582 1 92.12 64 ARG A C 1
ATOM 488 O O . ARG A 1 64 ? 25.062 -10.914 -1.335 1 92.12 64 ARG A O 1
ATOM 495 N N . GLU A 1 65 ? 23.406 -9.531 -0.911 1 91.81 65 GLU A N 1
ATOM 496 C CA . GLU A 1 65 ? 24.062 -9.008 0.287 1 91.81 65 GLU A CA 1
ATOM 497 C C . GLU A 1 65 ? 24.328 -10.125 1.301 1 91.81 65 GLU A C 1
ATOM 499 O O . GLU A 1 65 ? 25.312 -10.086 2.025 1 91.81 65 GLU A O 1
ATOM 504 N N . ARG A 1 66 ? 23.469 -11.109 1.302 1 93.56 66 ARG A N 1
ATOM 505 C CA . ARG A 1 66 ? 23.578 -12.227 2.24 1 93.56 66 ARG A CA 1
ATOM 506 C C . ARG A 1 66 ? 24.438 -13.344 1.67 1 93.56 66 ARG A C 1
ATOM 508 O O . ARG A 1 66 ? 24.703 -14.344 2.344 1 93.56 66 ARG A O 1
ATOM 515 N N . GLY A 1 67 ? 24.828 -13.195 0.482 1 91.5 67 GLY A N 1
ATOM 516 C CA . GLY A 1 67 ? 25.578 -14.258 -0.176 1 91.5 67 GLY A CA 1
ATOM 517 C C . GLY A 1 67 ? 24.734 -15.492 -0.455 1 91.5 67 GLY A C 1
ATOM 518 O O . GLY A 1 67 ? 25.25 -16.609 -0.443 1 91.5 67 GLY A O 1
ATOM 519 N N . ALA A 1 68 ? 23.453 -15.258 -0.718 1 92.88 68 ALA A N 1
ATOM 520 C CA . ALA A 1 68 ? 22.516 -16.391 -0.771 1 92.88 68 ALA A CA 1
ATOM 521 C C . ALA A 1 68 ? 22.156 -16.734 -2.213 1 92.88 68 ALA A C 1
ATOM 523 O O . ALA A 1 68 ? 21.172 -17.438 -2.461 1 92.88 68 ALA A O 1
ATOM 524 N N . ILE A 1 69 ? 22.922 -16.188 -3.168 1 93 69 ILE A N 1
ATOM 525 C CA . ILE A 1 69 ? 22.703 -16.531 -4.57 1 93 69 ILE A CA 1
ATOM 526 C C . ILE A 1 69 ? 23.859 -17.375 -5.086 1 93 69 ILE A C 1
ATOM 528 O O . ILE A 1 69 ? 24.938 -16.859 -5.367 1 93 69 ILE A O 1
ATOM 532 N N . PRO A 1 70 ? 23.625 -18.609 -5.227 1 91.69 70 PRO A N 1
ATOM 533 C CA . PRO A 1 70 ? 24.672 -19.453 -5.785 1 91.69 70 PRO A CA 1
ATOM 534 C C . PRO A 1 70 ? 25.078 -19.047 -7.199 1 91.69 70 PRO A C 1
ATOM 536 O O . PRO A 1 70 ? 24.266 -18.516 -7.949 1 91.69 70 PRO A O 1
ATOM 539 N N . PRO A 1 71 ? 26.297 -19.375 -7.602 1 89.25 71 PRO A N 1
ATOM 540 C CA . PRO A 1 71 ? 26.797 -18.953 -8.914 1 89.25 71 PRO A CA 1
ATOM 541 C C . PRO A 1 71 ? 26.078 -19.641 -10.07 1 89.25 71 PRO A C 1
ATOM 543 O O . PRO A 1 71 ? 26.125 -19.141 -11.203 1 89.25 71 PRO A O 1
ATOM 546 N N . ASP A 1 72 ? 25.453 -20.719 -9.859 1 91.19 72 ASP A N 1
ATOM 547 C CA . ASP A 1 72 ? 24.844 -21.484 -10.945 1 91.19 72 ASP A CA 1
ATOM 548 C C . ASP A 1 72 ? 23.359 -21.141 -11.086 1 91.19 72 ASP A C 1
ATOM 550 O O . ASP A 1 72 ? 22.625 -21.812 -11.828 1 91.19 72 ASP A O 1
ATOM 554 N N . VAL A 1 73 ? 22.938 -20.094 -10.398 1 93.44 73 VAL A N 1
ATOM 555 C CA . VAL A 1 73 ? 21.562 -19.641 -10.516 1 93.44 73 VAL A CA 1
ATOM 556 C C . VAL A 1 73 ? 21.406 -18.75 -11.75 1 93.44 73 VAL A C 1
ATOM 558 O O . VAL A 1 73 ? 22.25 -17.875 -12.008 1 93.44 73 VAL A O 1
ATOM 561 N N . ASP A 1 74 ? 20.344 -18.969 -12.453 1 92.94 74 ASP A N 1
ATOM 562 C CA . ASP A 1 74 ? 20.094 -18.188 -13.656 1 92.94 74 ASP A CA 1
ATOM 563 C C . ASP A 1 74 ? 19.094 -17.078 -13.391 1 92.94 74 ASP A C 1
ATOM 565 O O . ASP A 1 74 ? 19.25 -15.953 -13.891 1 92.94 74 ASP A O 1
ATOM 569 N N . TRP A 1 75 ? 18.062 -17.406 -12.641 1 95.19 75 TRP A N 1
ATOM 570 C CA . TRP A 1 75 ? 16.953 -16.484 -12.461 1 95.19 75 TRP A CA 1
ATOM 571 C C . TRP A 1 75 ? 16.578 -16.375 -10.992 1 95.19 75 TRP A C 1
ATOM 573 O O . TRP A 1 75 ? 16.547 -17.375 -10.273 1 95.19 75 TRP A O 1
ATOM 583 N N . VAL A 1 76 ? 16.281 -15.188 -10.555 1 96.44 76 VAL A N 1
ATOM 584 C CA . VAL A 1 76 ? 15.562 -14.93 -9.312 1 96.44 76 VAL A CA 1
ATOM 585 C C . VAL A 1 76 ? 14.133 -14.508 -9.625 1 96.44 76 VAL A C 1
ATOM 587 O O . VAL A 1 76 ? 13.906 -13.633 -10.461 1 96.44 76 VAL A O 1
ATOM 590 N N . VAL A 1 77 ? 13.18 -15.156 -8.969 1 97.5 77 VAL A N 1
ATOM 591 C CA . VAL A 1 77 ? 11.789 -14.805 -9.258 1 97.5 77 VAL A CA 1
ATOM 592 C C . VAL A 1 77 ? 11.055 -14.492 -7.949 1 97.5 77 VAL A C 1
ATOM 594 O O . VAL A 1 77 ? 11.367 -15.07 -6.906 1 97.5 77 VAL A O 1
ATOM 597 N N . THR A 1 78 ? 10.18 -13.531 -8.016 1 98.19 78 THR A N 1
ATOM 598 C CA . THR A 1 78 ? 9.195 -13.211 -6.984 1 98.19 78 THR A CA 1
ATOM 599 C C . THR A 1 78 ? 7.785 -13.211 -7.57 1 98.19 78 THR A C 1
ATOM 601 O O . THR A 1 78 ? 7.613 -13.203 -8.789 1 98.19 78 THR A O 1
ATOM 604 N N . GLU A 1 79 ? 6.828 -13.344 -6.746 1 97.25 79 GLU A N 1
ATOM 605 C CA . GLU A 1 79 ? 5.461 -13.211 -7.234 1 97.25 79 GLU A CA 1
ATOM 606 C C . GLU A 1 79 ? 4.621 -12.344 -6.297 1 97.25 79 GLU A C 1
ATOM 608 O O . GLU A 1 79 ? 4.934 -12.227 -5.109 1 97.25 79 GLU A O 1
ATOM 613 N N . ASP A 1 80 ? 3.668 -11.742 -6.816 1 96 80 ASP A N 1
ATOM 614 C CA . ASP A 1 80 ? 2.666 -10.961 -6.094 1 96 80 ASP A CA 1
ATOM 615 C C . ASP A 1 80 ? 1.263 -11.242 -6.625 1 96 80 ASP A C 1
ATOM 617 O O . ASP A 1 80 ? 1.064 -11.375 -7.836 1 96 80 ASP A O 1
ATOM 621 N N . VAL A 1 81 ? 0.371 -11.406 -5.676 1 95.62 81 VAL A N 1
ATOM 622 C CA . VAL A 1 81 ? -0.997 -11.75 -6.047 1 95.62 81 VAL A CA 1
ATOM 623 C C . VAL A 1 81 ? -1.883 -10.508 -5.98 1 95.62 81 VAL A C 1
ATOM 625 O O . VAL A 1 81 ? -1.743 -9.688 -5.074 1 95.62 81 VAL A O 1
ATOM 628 N N . GLY A 1 82 ? -2.762 -10.344 -6.973 1 97.62 82 GLY A N 1
ATOM 629 C CA . GLY A 1 82 ? -3.752 -9.273 -7 1 97.62 82 GLY A CA 1
ATOM 630 C C . GLY A 1 82 ? -5.18 -9.789 -7.047 1 97.62 82 GLY A C 1
ATOM 631 O O . GLY A 1 82 ? -5.445 -10.844 -7.629 1 97.62 82 GLY A O 1
ATOM 632 N N . LEU A 1 83 ? -6.109 -9.117 -6.441 1 98.31 83 LEU A N 1
ATOM 633 C CA . LEU A 1 83 ? -7.551 -9.328 -6.531 1 98.31 83 LEU A CA 1
ATOM 634 C C . LEU A 1 83 ? -8.242 -8.094 -7.102 1 98.31 83 LEU A C 1
ATOM 636 O O . LEU A 1 83 ? -8.203 -7.02 -6.5 1 98.31 83 LEU A O 1
ATOM 640 N N . HIS A 1 84 ? -8.859 -8.234 -8.234 1 98.81 84 HIS A N 1
ATOM 641 C CA . HIS A 1 84 ? -9.477 -7.117 -8.938 1 98.81 84 HIS A CA 1
ATOM 642 C C . HIS A 1 84 ? -10.992 -7.281 -9.016 1 98.81 84 HIS A C 1
ATOM 644 O O . HIS A 1 84 ? -11.492 -8.18 -9.695 1 98.81 84 HIS A O 1
ATOM 650 N N . LEU A 1 85 ? -11.695 -6.445 -8.336 1 98.75 85 LEU A N 1
ATOM 651 C CA . LEU A 1 85 ? -13.148 -6.496 -8.289 1 98.75 85 LEU A CA 1
ATOM 652 C C . LEU A 1 85 ? -13.758 -5.531 -9.297 1 98.75 85 LEU A C 1
ATOM 654 O O . LEU A 1 85 ? -13.5 -4.328 -9.25 1 98.75 85 LEU A O 1
ATOM 658 N N . ARG A 1 86 ? -14.523 -6.051 -10.211 1 98.69 86 ARG A N 1
ATOM 659 C CA . ARG A 1 86 ? -15.102 -5.234 -11.281 1 98.69 86 ARG A CA 1
ATOM 660 C C . ARG A 1 86 ? -15.969 -4.121 -10.711 1 98.69 86 ARG A C 1
ATOM 662 O O . ARG A 1 86 ? -15.938 -2.988 -11.195 1 98.69 86 ARG A O 1
ATOM 669 N N . CYS A 1 87 ? -16.734 -4.355 -9.664 1 98 87 CYS A N 1
ATOM 670 C CA . CYS A 1 87 ? -17.641 -3.375 -9.086 1 98 87 CYS A CA 1
ATOM 671 C C . CYS A 1 87 ? -16.875 -2.24 -8.422 1 98 87 CYS A C 1
ATOM 673 O O . CYS A 1 87 ? -17.438 -1.192 -8.117 1 98 87 CYS A O 1
ATOM 675 N N . LEU A 1 88 ? -15.617 -2.4 -8.242 1 98.38 88 LEU A N 1
ATOM 676 C CA . LEU A 1 88 ? -14.766 -1.376 -7.645 1 98.38 88 LEU A CA 1
ATOM 677 C C . LEU A 1 88 ? -13.68 -0.937 -8.617 1 98.38 88 LEU A C 1
ATOM 679 O O . LEU A 1 88 ? -12.586 -0.534 -8.203 1 98.38 88 LEU A O 1
ATOM 683 N N . ASN A 1 89 ? -13.93 -1.168 -9.828 1 98.19 89 ASN A N 1
ATOM 684 C CA . ASN A 1 89 ? -13.047 -0.743 -10.906 1 98.19 89 ASN A CA 1
ATOM 685 C C . ASN A 1 89 ? -11.641 -1.302 -10.734 1 98.19 89 ASN A C 1
ATOM 687 O O . ASN A 1 89 ? -10.656 -0.591 -10.938 1 98.19 89 ASN A O 1
ATOM 691 N N . GLY A 1 90 ? -11.539 -2.523 -10.242 1 98.56 90 GLY A N 1
ATOM 692 C CA . GLY A 1 90 ? -10.266 -3.211 -10.148 1 98.56 90 GLY A CA 1
ATOM 693 C C . GLY A 1 90 ? -9.633 -3.123 -8.773 1 98.56 90 GLY A C 1
ATOM 694 O O . GLY A 1 90 ? -8.68 -3.836 -8.469 1 98.56 90 GLY A O 1
ATOM 695 N N . PHE A 1 91 ? -10.133 -2.27 -7.875 1 98.56 91 PHE A N 1
ATOM 696 C CA . PHE A 1 91 ? -9.641 -2.195 -6.504 1 98.56 91 PHE A CA 1
ATOM 697 C C . PHE A 1 91 ? -10.141 -3.381 -5.688 1 98.56 91 PHE A C 1
ATOM 699 O O . PHE A 1 91 ? -11.273 -3.838 -5.871 1 98.56 91 PHE A O 1
ATOM 706 N N . PRO A 1 92 ? -9.242 -3.963 -4.949 1 98.5 92 PRO A N 1
ATOM 707 C CA . PRO A 1 92 ? -8.008 -3.436 -4.375 1 98.5 92 PRO A CA 1
ATOM 708 C C . PRO A 1 92 ? -6.777 -3.754 -5.227 1 98.5 92 PRO A C 1
ATOM 710 O O . PRO A 1 92 ? -5.707 -3.182 -5.012 1 98.5 92 PRO A O 1
ATOM 713 N N . GLY A 1 93 ? -6.883 -4.66 -6.211 1 98.19 93 GLY A N 1
ATOM 714 C CA . GLY A 1 93 ? -5.723 -5.027 -7.008 1 98.19 93 GLY A CA 1
ATOM 715 C C . GLY A 1 93 ? -4.582 -5.594 -6.184 1 98.19 93 GLY A C 1
ATOM 716 O O . GLY A 1 93 ? -4.773 -6.539 -5.414 1 98.19 93 GLY A O 1
ATOM 717 N N . PRO A 1 94 ? -3.408 -4.996 -6.246 1 97.94 94 PRO A N 1
ATOM 718 C CA . PRO A 1 94 ? -2.252 -5.504 -5.5 1 97.94 94 PRO A CA 1
ATOM 719 C C . PRO A 1 94 ? -2.383 -5.293 -3.994 1 97.94 94 PRO A C 1
ATOM 721 O O . PRO A 1 94 ? -1.568 -5.809 -3.223 1 97.94 94 PRO A O 1
ATOM 724 N N . TYR A 1 95 ?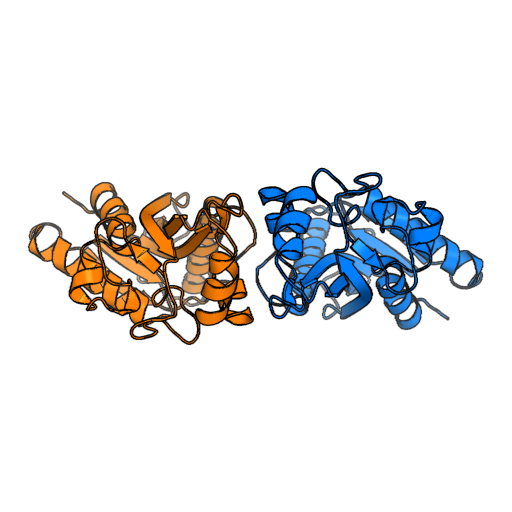 -3.406 -4.613 -3.521 1 98 95 TYR A N 1
ATOM 725 C CA . TYR A 1 95 ? -3.604 -4.348 -2.102 1 98 95 TYR A CA 1
ATOM 726 C C . TYR A 1 95 ? -4.621 -5.312 -1.505 1 98 95 TYR A C 1
ATOM 728 O O . TYR A 1 95 ? -5.281 -4.992 -0.513 1 98 95 TYR A O 1
ATOM 736 N N . CYS A 1 96 ? -4.738 -6.465 -2.107 1 96.81 96 CYS A N 1
ATOM 737 C CA . CYS A 1 96 ? -5.68 -7.469 -1.629 1 96.81 96 CYS A CA 1
ATOM 738 C C . CYS A 1 96 ? -5.234 -8.047 -0.292 1 96.81 96 CYS A C 1
ATOM 740 O O . CYS A 1 96 ? -6.062 -8.391 0.549 1 96.81 96 CYS A O 1
ATOM 742 N N . LYS A 1 97 ? -3.885 -8.141 -0.055 1 94.38 97 LYS A N 1
ATOM 743 C CA . LYS A 1 97 ? -3.406 -8.68 1.212 1 94.38 97 LYS A CA 1
ATOM 744 C C . LYS A 1 97 ? -3.838 -7.809 2.385 1 94.38 97 LYS A C 1
ATOM 746 O O . LYS A 1 97 ? -4.473 -8.289 3.324 1 94.38 97 LYS A O 1
ATOM 751 N N . PRO A 1 98 ? -3.539 -6.496 2.33 1 96.12 98 PRO A N 1
ATOM 752 C CA . PRO A 1 98 ? -4.008 -5.684 3.455 1 96.12 98 PRO A CA 1
ATOM 753 C C . PRO A 1 98 ? -5.527 -5.664 3.578 1 96.12 98 PRO A C 1
ATOM 755 O O . PRO A 1 98 ? -6.062 -5.566 4.688 1 96.12 98 PRO A O 1
ATOM 758 N N . MET A 1 99 ? -6.277 -5.738 2.488 1 97.56 99 MET A N 1
ATOM 759 C CA . MET A 1 99 ? -7.734 -5.812 2.58 1 97.56 99 MET A CA 1
ATOM 760 C C . MET A 1 99 ? -8.172 -7.07 3.33 1 97.56 99 MET A C 1
ATOM 762 O O . MET A 1 99 ? -8.984 -6.996 4.25 1 97.56 99 MET A O 1
ATOM 766 N N . LEU A 1 100 ? -7.598 -8.18 2.955 1 95.75 100 LEU A N 1
ATOM 767 C CA . LEU A 1 100 ? -7.988 -9.461 3.541 1 95.75 100 LEU A CA 1
ATOM 768 C C . LEU A 1 100 ? -7.527 -9.555 4.992 1 95.75 100 LEU A C 1
ATOM 770 O O . LEU A 1 100 ? -8.188 -10.188 5.816 1 95.75 100 LEU A O 1
ATOM 774 N N . GLU A 1 101 ? -6.441 -8.938 5.297 1 94.94 101 GLU A N 1
ATOM 775 C CA . GLU A 1 101 ? -6.008 -8.875 6.691 1 94.94 101 GLU A CA 1
ATOM 776 C C . GLU A 1 101 ? -6.996 -8.078 7.543 1 94.94 101 GLU A C 1
ATOM 778 O O . GLU A 1 101 ? -7.18 -8.375 8.727 1 94.94 101 GLU A O 1
ATOM 783 N N . ALA A 1 102 ? -7.617 -7.125 6.941 1 96.62 102 ALA A N 1
ATOM 784 C CA . ALA A 1 102 ? -8.539 -6.254 7.668 1 96.62 102 ALA A CA 1
ATOM 785 C C . ALA A 1 102 ? -9.914 -6.906 7.812 1 96.62 102 ALA A C 1
ATOM 787 O O . ALA A 1 102 ? -10.469 -6.953 8.906 1 96.62 102 ALA A O 1
ATOM 788 N N . ILE A 1 103 ? -10.445 -7.473 6.645 1 96.25 103 ILE A N 1
ATOM 789 C CA . ILE A 1 103 ? -11.859 -7.812 6.684 1 96.25 103 ILE A CA 1
ATOM 790 C C . ILE A 1 103 ? -12.031 -9.32 6.504 1 96.25 103 ILE A C 1
ATOM 792 O O . ILE A 1 103 ? -13.141 -9.844 6.652 1 96.25 103 ILE A O 1
ATOM 796 N N . GLY A 1 104 ? -10.977 -10.07 6.156 1 94.12 104 GLY A N 1
ATOM 797 C CA . GLY A 1 104 ? -11.047 -11.508 5.941 1 94.12 104 GLY A CA 1
ATOM 798 C C . GLY A 1 104 ? -11.914 -11.891 4.754 1 94.12 104 GLY A C 1
ATOM 799 O O . GLY A 1 104 ? -12.383 -11.016 4.016 1 94.12 104 GLY A O 1
ATOM 800 N N . ASP A 1 105 ? -12 -13.211 4.578 1 93.88 105 ASP A N 1
ATOM 801 C CA . ASP A 1 105 ? -12.828 -13.719 3.49 1 93.88 105 ASP A CA 1
ATOM 802 C C . ASP A 1 105 ? -14.312 -13.438 3.75 1 93.88 105 ASP A C 1
ATOM 804 O O . ASP A 1 105 ? -15.055 -13.125 2.824 1 93.88 105 ASP A O 1
ATOM 808 N N . ALA A 1 106 ? -14.75 -13.555 4.945 1 94.06 106 ALA A N 1
ATOM 809 C CA . ALA A 1 106 ? -16.141 -13.281 5.293 1 94.06 106 ALA A CA 1
ATOM 810 C C . ALA A 1 106 ? -16.5 -11.82 5.008 1 94.06 106 ALA A C 1
ATOM 812 O O . ALA A 1 106 ? -17.594 -11.531 4.516 1 94.06 106 ALA A O 1
ATOM 813 N N . GLY A 1 107 ? -15.609 -10.891 5.383 1 95.75 107 GLY A N 1
ATOM 814 C CA . GLY A 1 107 ? -15.82 -9.484 5.078 1 95.75 107 GLY A CA 1
ATOM 815 C C . GLY A 1 107 ? -15.844 -9.188 3.59 1 95.75 107 GLY A C 1
ATOM 816 O O . GLY A 1 107 ? -16.609 -8.336 3.129 1 95.75 107 GLY A O 1
ATOM 817 N N . LEU A 1 108 ? -14.961 -9.859 2.889 1 97.12 108 LEU A N 1
ATOM 818 C CA . LEU A 1 108 ? -14.961 -9.719 1.437 1 97.12 108 LEU A CA 1
ATOM 819 C C . LEU A 1 108 ? -16.297 -10.172 0.848 1 97.12 108 LEU A C 1
ATOM 821 O O . LEU A 1 108 ? -16.875 -9.477 0.003 1 97.12 108 LEU A O 1
ATOM 825 N N . TRP A 1 109 ? -16.766 -11.281 1.299 1 96.38 109 TRP A N 1
ATOM 826 C CA . TRP A 1 109 ? -18.078 -11.766 0.855 1 96.38 109 TRP A CA 1
ATOM 827 C C . TRP A 1 109 ? -19.172 -10.766 1.219 1 96.38 109 TRP A C 1
ATOM 829 O O . TRP A 1 109 ? -20.031 -10.453 0.393 1 96.38 109 TRP A O 1
ATOM 839 N N . ASP A 1 110 ? -19.172 -10.32 2.396 1 97.25 110 ASP A N 1
ATOM 840 C CA . ASP A 1 110 ? -20.188 -9.367 2.844 1 97.25 110 ASP A CA 1
ATOM 841 C C . ASP A 1 110 ? -20.203 -8.125 1.956 1 97.25 110 ASP A C 1
ATOM 843 O O . ASP A 1 110 ? -21.266 -7.668 1.528 1 97.25 110 ASP A O 1
ATOM 847 N N . MET A 1 111 ? -19.047 -7.582 1.661 1 97.56 111 MET A N 1
ATOM 848 C CA . MET A 1 111 ? -18.922 -6.406 0.801 1 97.56 111 MET A CA 1
ATOM 849 C C . MET A 1 111 ? -19.484 -6.691 -0.59 1 97.56 111 MET A C 1
ATOM 851 O O . MET A 1 111 ? -20.312 -5.941 -1.097 1 97.56 111 MET A O 1
ATOM 855 N N . MET A 1 112 ? -19.094 -7.793 -1.132 1 97.88 112 MET A N 1
ATOM 856 C CA . MET A 1 112 ? -19.438 -8.117 -2.51 1 97.88 112 MET A CA 1
ATOM 857 C C . MET A 1 112 ? -20.922 -8.5 -2.621 1 97.88 112 MET A C 1
ATOM 859 O O . MET A 1 112 ? -21.531 -8.289 -3.664 1 97.88 112 MET A O 1
ATOM 863 N N . SER A 1 113 ? -21.453 -9.031 -1.555 1 97.25 113 SER A N 1
ATOM 864 C CA . SER A 1 113 ? -22.859 -9.445 -1.572 1 97.25 113 SER A CA 1
ATOM 865 C C . SER A 1 113 ? -23.797 -8.25 -1.721 1 97.25 113 SER A C 1
ATOM 867 O O . SER A 1 113 ? -24.969 -8.414 -2.035 1 97.25 113 SER A O 1
ATOM 869 N N . ARG A 1 114 ? -23.312 -7.113 -1.526 1 97.19 114 ARG A N 1
ATOM 870 C CA . ARG A 1 114 ? -24.109 -5.891 -1.609 1 97.19 114 ARG A CA 1
ATOM 871 C C . ARG A 1 114 ? -24.141 -5.355 -3.037 1 97.19 114 ARG A C 1
ATOM 873 O O . ARG A 1 114 ? -24.891 -4.426 -3.338 1 97.19 114 ARG A O 1
ATOM 880 N N . TYR A 1 115 ? -23.375 -5.934 -3.885 1 97.44 115 TYR A N 1
ATOM 881 C CA . TYR A 1 115 ? -23.328 -5.582 -5.301 1 97.44 115 TYR A CA 1
ATOM 882 C C . TYR A 1 115 ? -24.031 -6.641 -6.145 1 97.44 115 TYR A C 1
ATOM 884 O O . TYR A 1 115 ? -24.062 -7.816 -5.773 1 97.44 115 TYR A O 1
ATOM 892 N N . GLU A 1 116 ? -24.578 -6.172 -7.27 1 97.06 116 GLU A N 1
ATOM 893 C CA . GLU A 1 116 ? -25.094 -7.121 -8.25 1 97.06 116 GLU A CA 1
ATOM 894 C C . GLU A 1 116 ? -23.953 -7.773 -9.031 1 97.06 116 GLU A C 1
ATOM 896 O O . GLU A 1 116 ? -23.953 -8.992 -9.234 1 97.06 116 GLU A O 1
ATOM 901 N N . ASP A 1 117 ? -22.969 -6.941 -9.469 1 97.5 117 ASP A N 1
ATOM 902 C CA . ASP A 1 117 ? -21.797 -7.445 -10.203 1 97.5 117 ASP A CA 1
ATOM 903 C C . ASP A 1 117 ? -20.75 -7.984 -9.242 1 97.5 117 ASP A C 1
ATOM 905 O O . ASP A 1 117 ? -20.031 -7.211 -8.594 1 97.5 117 ASP A O 1
ATOM 909 N N . ARG A 1 118 ? -20.562 -9.266 -9.266 1 97.75 118 ARG A N 1
ATOM 910 C CA . ARG A 1 118 ? -19.656 -9.898 -8.312 1 97.75 118 ARG A CA 1
ATOM 911 C C . ARG A 1 118 ? -18.438 -10.477 -9.016 1 97.75 118 ARG A C 1
ATOM 913 O O . ARG A 1 118 ? -17.734 -11.328 -8.461 1 97.75 118 ARG A O 1
ATOM 920 N N . HIS A 1 119 ? -18.203 -10.016 -10.227 1 98.5 119 HIS A N 1
ATOM 921 C CA . HIS A 1 119 ? -17.062 -10.469 -11.023 1 98.5 119 HIS A CA 1
ATOM 922 C C . HIS A 1 119 ? -15.742 -10.086 -10.359 1 98.5 119 HIS A C 1
ATOM 924 O O . HIS A 1 119 ? -15.602 -8.984 -9.836 1 98.5 119 HIS A O 1
ATOM 930 N N . ALA A 1 120 ? -14.867 -11.047 -10.367 1 98.62 120 ALA A N 1
ATOM 931 C CA . ALA A 1 120 ? -13.523 -10.836 -9.812 1 98.62 120 ALA A CA 1
ATOM 932 C C . ALA A 1 120 ? -12.461 -11.469 -10.703 1 98.62 120 ALA A C 1
ATOM 934 O O . ALA A 1 120 ? -12.695 -12.516 -11.312 1 98.62 120 ALA A O 1
ATOM 935 N N . LEU A 1 121 ? -11.375 -10.805 -10.805 1 98.75 121 LEU A N 1
ATOM 936 C CA . LEU A 1 121 ? -10.18 -11.289 -11.492 1 98.75 121 LEU A CA 1
ATOM 937 C C . LEU A 1 121 ? -9.023 -11.461 -10.508 1 98.75 121 LEU A C 1
ATOM 939 O O . LEU A 1 121 ? -8.719 -10.547 -9.734 1 98.75 121 LEU A O 1
ATOM 943 N N . VAL A 1 122 ? -8.445 -12.664 -10.438 1 98.25 122 VAL A N 1
ATOM 944 C CA . VAL A 1 122 ? -7.262 -12.922 -9.625 1 98.25 122 VAL A CA 1
ATOM 945 C C . VAL A 1 122 ? -6.031 -13.008 -10.523 1 98.25 122 VAL A C 1
ATOM 947 O O . VAL A 1 122 ? -6.066 -13.648 -11.57 1 98.25 122 VAL A O 1
ATOM 950 N N . THR A 1 123 ? -4.98 -12.305 -10.086 1 98.62 123 THR A N 1
ATOM 951 C CA . THR A 1 123 ? -3.766 -12.297 -10.891 1 98.62 123 THR A CA 1
ATOM 952 C C . THR A 1 123 ? -2.566 -12.742 -10.062 1 98.62 123 THR A C 1
ATOM 954 O O . THR A 1 123 ? -2.541 -12.562 -8.844 1 98.62 123 THR A O 1
ATOM 957 N N . CYS A 1 124 ? -1.667 -13.414 -10.625 1 98.25 124 CYS A N 1
ATOM 958 C CA . CYS A 1 124 ? -0.306 -13.641 -10.148 1 98.25 124 CYS A CA 1
ATOM 959 C C . CYS A 1 124 ? 0.706 -12.914 -11.031 1 98.25 124 CYS A C 1
ATOM 961 O O . CYS A 1 124 ? 0.789 -13.18 -12.227 1 98.25 124 CYS A O 1
ATOM 963 N N . ASN A 1 125 ? 1.381 -11.992 -10.445 1 98.5 125 ASN A N 1
ATOM 964 C CA . ASN A 1 125 ? 2.449 -11.273 -11.125 1 98.5 125 ASN A CA 1
ATOM 965 C C . ASN A 1 125 ? 3.822 -11.836 -10.773 1 98.5 125 ASN A C 1
ATOM 967 O O . ASN A 1 125 ? 4.391 -11.484 -9.734 1 98.5 125 ASN A O 1
ATOM 971 N N . LEU A 1 126 ? 4.367 -12.672 -11.602 1 98.75 126 LEU A N 1
ATOM 972 C CA . LEU A 1 126 ? 5.691 -13.258 -11.422 1 98.75 126 LEU A CA 1
ATOM 973 C C . LEU A 1 126 ? 6.766 -12.375 -12.055 1 98.75 126 LEU A C 1
ATOM 975 O O . LEU A 1 126 ? 6.746 -12.148 -13.266 1 98.75 126 LEU A O 1
ATOM 979 N N . ALA A 1 127 ? 7.582 -11.836 -11.289 1 98.25 127 ALA A N 1
ATOM 980 C CA . ALA A 1 127 ? 8.703 -11.031 -11.773 1 98.25 127 ALA A CA 1
ATOM 981 C C . ALA A 1 127 ? 10 -11.82 -11.75 1 98.25 127 ALA A C 1
ATOM 983 O O . ALA A 1 127 ? 10.258 -12.586 -10.812 1 98.25 127 ALA A O 1
ATOM 984 N N . ALA A 1 128 ? 10.797 -11.641 -12.758 1 97.06 128 ALA A N 1
ATOM 985 C CA . ALA A 1 128 ? 12.031 -12.406 -12.906 1 97.06 128 ALA A CA 1
ATOM 986 C C . ALA A 1 128 ? 13.188 -11.508 -13.336 1 97.06 128 ALA A C 1
ATOM 988 O O . ALA A 1 128 ? 13 -10.602 -14.156 1 97.06 128 ALA A O 1
ATOM 989 N N . VAL A 1 129 ? 14.305 -11.742 -12.742 1 95.62 129 VAL A N 1
ATOM 990 C CA . VAL A 1 129 ? 15.523 -11.07 -13.18 1 95.62 129 VAL A CA 1
ATOM 991 C C . VAL A 1 129 ? 16.625 -12.102 -13.422 1 95.62 129 VAL A C 1
ATOM 993 O O . VAL A 1 129 ? 16.766 -13.055 -12.656 1 95.62 129 VAL A O 1
ATOM 996 N N . HIS A 1 130 ? 17.312 -11.875 -14.492 1 94.19 130 HIS A N 1
ATOM 997 C CA . HIS A 1 130 ? 18.469 -12.719 -14.773 1 94.19 130 HIS A CA 1
ATOM 998 C C . HIS A 1 130 ? 19.656 -12.328 -13.906 1 94.19 130 HIS A C 1
ATOM 1000 O O . HIS A 1 130 ? 19.953 -11.141 -13.758 1 94.19 130 HIS A O 1
ATOM 1006 N N . VAL A 1 131 ? 20.344 -13.312 -13.172 1 90.12 131 VAL A N 1
ATOM 1007 C CA . VAL A 1 131 ? 21.453 -13.016 -12.289 1 90.12 131 VAL A CA 1
ATOM 1008 C C . VAL A 1 131 ? 22.688 -13.797 -12.742 1 90.12 131 VAL A C 1
ATOM 1010 O O . VAL A 1 131 ? 23.688 -13.867 -12.016 1 90.12 131 VAL A O 1
ATOM 1013 N N . ARG A 1 132 ? 23.141 -13.766 -13.961 1 74.62 132 ARG A N 1
ATOM 1014 C CA . ARG A 1 132 ? 24.281 -14.531 -14.461 1 74.62 132 ARG A CA 1
ATOM 1015 C C . ARG A 1 132 ? 25.531 -14.219 -13.664 1 74.62 132 ARG A C 1
ATOM 1017 O O . ARG A 1 132 ? 25.75 -13.078 -13.242 1 74.62 132 ARG A O 1
ATOM 1024 N N . ASP A 1 133 ? 26.312 -15.258 -13.586 1 60.84 133 ASP A N 1
ATOM 1025 C CA . ASP A 1 133 ? 27.688 -15.266 -13.094 1 60.84 133 ASP A CA 1
ATOM 1026 C C . ASP A 1 133 ? 27.781 -14.57 -11.742 1 60.84 133 ASP A C 1
ATOM 1028 O O . ASP A 1 133 ? 28.797 -13.922 -11.445 1 60.84 133 ASP A O 1
ATOM 1032 N N . GLY A 1 134 ? 26.75 -14.734 -10.93 1 57.16 134 GLY A N 1
ATOM 1033 C CA . GLY A 1 134 ? 26.859 -14.258 -9.562 1 57.16 134 GLY A CA 1
ATOM 1034 C C . GLY A 1 134 ? 26.875 -12.742 -9.453 1 57.16 134 GLY A C 1
ATOM 1035 O O . GLY A 1 134 ? 27 -12.195 -8.359 1 57.16 134 GLY A O 1
ATOM 1036 N N . GLY A 1 135 ? 26.891 -12.117 -10.609 1 54.12 135 GLY A N 1
ATOM 1037 C CA . GLY A 1 135 ? 27.125 -10.68 -10.578 1 54.12 135 GLY A CA 1
ATOM 1038 C C . GLY A 1 135 ? 25.859 -9.875 -10.367 1 54.12 135 GLY A C 1
ATOM 1039 O O . GLY A 1 135 ? 24.891 -10.375 -9.805 1 54.12 135 GLY A O 1
ATOM 1040 N N . GLU A 1 136 ? 25.984 -8.602 -10.844 1 58.09 136 GLU A N 1
ATOM 1041 C CA . GLU A 1 136 ? 25.047 -7.488 -10.766 1 58.09 136 GLU A CA 1
ATOM 1042 C C . GLU A 1 136 ? 23.734 -7.824 -11.469 1 58.09 136 GLU A C 1
ATOM 1044 O O . GLU A 1 136 ? 23.672 -8.781 -12.242 1 58.09 136 GLU A O 1
ATOM 1049 N N . LEU A 1 137 ? 22.672 -7.238 -10.984 1 63.28 137 LEU A N 1
ATOM 1050 C CA . LEU A 1 137 ? 21.438 -7.254 -11.766 1 63.28 137 LEU A CA 1
ATOM 1051 C C . LEU A 1 137 ? 21.734 -7.117 -13.25 1 63.28 137 LEU A C 1
ATOM 1053 O O . LEU A 1 137 ? 22.297 -6.109 -13.695 1 63.28 137 LEU A O 1
ATOM 1057 N N . ASP A 1 138 ? 21.812 -8.258 -14.047 1 62.59 138 ASP A N 1
ATOM 1058 C CA . ASP A 1 138 ? 22.188 -8.156 -15.461 1 62.59 138 ASP A CA 1
ATOM 1059 C C . ASP A 1 138 ? 21 -7.715 -16.312 1 62.59 138 ASP A C 1
ATOM 1061 O O . ASP A 1 138 ? 21.172 -7.152 -17.391 1 62.59 138 ASP A O 1
ATOM 1065 N N . GLY A 1 139 ? 19.859 -7.93 -15.578 1 71.69 139 GLY A N 1
ATOM 1066 C CA . GLY A 1 139 ? 18.781 -7.613 -16.516 1 71.69 139 GLY A CA 1
ATOM 1067 C C . GLY A 1 139 ? 17.641 -6.836 -15.867 1 71.69 139 GLY A C 1
ATOM 1068 O O . GLY A 1 139 ? 17.656 -6.586 -14.664 1 71.69 139 GLY A O 1
ATOM 1069 N N . THR A 1 140 ? 16.812 -6.27 -16.797 1 88.94 140 THR A N 1
ATOM 1070 C CA . THR A 1 140 ? 15.57 -5.59 -16.453 1 88.94 140 THR A CA 1
ATOM 1071 C C . THR A 1 140 ? 14.523 -6.598 -15.992 1 88.94 140 THR A C 1
ATOM 1073 O O . THR A 1 140 ? 14.383 -7.668 -16.578 1 88.94 140 THR A O 1
ATOM 1076 N N . PRO A 1 141 ? 13.984 -6.316 -14.852 1 95.62 141 PRO A N 1
ATOM 1077 C CA . PRO A 1 141 ? 12.898 -7.207 -14.43 1 95.62 141 PRO A CA 1
ATOM 1078 C C . PRO A 1 141 ? 11.891 -7.473 -15.547 1 95.62 141 PRO A C 1
ATOM 1080 O O . PRO A 1 141 ? 11.531 -6.559 -16.297 1 95.62 141 PRO A O 1
ATOM 1083 N N . GLU A 1 142 ? 11.555 -8.711 -15.711 1 96.69 142 GLU A N 1
ATOM 1084 C CA . GLU A 1 142 ? 10.492 -9.133 -16.609 1 96.69 142 GLU A CA 1
ATOM 1085 C C . GLU A 1 142 ? 9.273 -9.641 -15.844 1 96.69 142 GLU A C 1
ATOM 1087 O O . GLU A 1 142 ? 9.422 -10.312 -14.82 1 96.69 142 GLU A O 1
ATOM 1092 N N . LEU A 1 143 ? 8.148 -9.289 -16.344 1 98.19 143 LEU A N 1
ATOM 1093 C CA . LEU A 1 143 ? 6.926 -9.656 -15.641 1 98.19 143 LEU A CA 1
ATOM 1094 C C . LEU A 1 143 ? 6.113 -10.664 -16.453 1 98.19 143 LEU A C 1
ATOM 1096 O O . LEU A 1 143 ? 5.938 -10.492 -17.656 1 98.19 143 LEU A O 1
ATOM 1100 N N . PHE A 1 144 ? 5.68 -11.719 -15.867 1 98.75 144 PHE A N 1
ATOM 1101 C CA . PHE A 1 144 ? 4.789 -12.742 -16.406 1 98.75 144 PHE A CA 1
ATOM 1102 C C . PHE A 1 144 ? 3.504 -12.82 -15.594 1 98.75 144 PHE A C 1
ATOM 1104 O O . PHE A 1 144 ? 3.533 -13.18 -14.414 1 98.75 144 PHE A O 1
ATOM 1111 N N . VAL A 1 145 ? 2.379 -12.531 -16.25 1 98.75 145 VAL A N 1
ATOM 1112 C CA . VAL A 1 145 ? 1.13 -12.383 -15.508 1 98.75 145 VAL A CA 1
ATOM 1113 C C . VAL A 1 145 ? 0.206 -13.555 -15.812 1 98.75 145 VAL A C 1
ATOM 1115 O O . VAL A 1 145 ? -0.008 -13.898 -16.984 1 98.75 145 VAL A O 1
ATOM 1118 N N . GLY A 1 146 ? -0.215 -14.242 -14.797 1 98.75 146 GLY A N 1
ATOM 1119 C CA . GLY A 1 146 ? -1.287 -15.219 -14.867 1 98.75 146 GLY A CA 1
ATOM 1120 C C . GLY A 1 146 ? -2.594 -14.719 -14.281 1 98.75 146 GLY A C 1
ATOM 1121 O O . GLY A 1 146 ? -2.598 -14.023 -13.266 1 98.75 146 GLY A O 1
ATOM 1122 N N . GLU A 1 147 ? -3.688 -15.078 -14.938 1 98.56 147 GLU A N 1
ATOM 1123 C CA . GLU A 1 147 ? -4.988 -14.57 -14.508 1 98.56 147 GLU A CA 1
ATOM 1124 C C . GLU A 1 147 ? -6.043 -15.672 -14.516 1 98.56 147 GLU A C 1
ATOM 1126 O O . GLU A 1 147 ? -6.031 -16.547 -15.383 1 98.56 147 GLU A O 1
ATOM 1131 N N . ILE A 1 148 ? -6.93 -15.617 -13.586 1 98.06 148 ILE A N 1
ATOM 1132 C CA . ILE A 1 148 ? -8.148 -16.422 -13.617 1 98.06 148 ILE A CA 1
ATOM 1133 C C . ILE A 1 148 ? -9.352 -15.547 -13.289 1 98.06 148 ILE A C 1
ATOM 1135 O O . ILE A 1 148 ? -9.312 -14.75 -12.352 1 98.06 148 ILE A O 1
ATOM 1139 N N . GLU A 1 149 ? -10.344 -15.664 -14.125 1 98.31 149 GLU A N 1
ATOM 1140 C CA . GLU A 1 149 ? -11.594 -14.945 -13.906 1 98.31 149 GLU A CA 1
ATOM 1141 C C . GLU A 1 149 ? -12.562 -15.766 -13.055 1 98.31 149 GLU A C 1
ATOM 1143 O O . GLU A 1 149 ? -12.469 -16.984 -13.016 1 98.31 149 GLU A O 1
ATOM 1148 N N . GLY A 1 150 ? -13.422 -15.102 -12.352 1 98.38 150 GLY A N 1
ATOM 1149 C CA . GLY A 1 150 ? -14.469 -15.734 -11.562 1 98.38 150 GLY A CA 1
ATOM 1150 C C . GLY A 1 150 ? -15.391 -14.734 -10.891 1 98.38 150 GLY A C 1
ATOM 1151 O O . GLY A 1 150 ? -15.695 -13.68 -11.453 1 98.38 150 GLY A O 1
ATOM 1152 N N . ALA A 1 151 ? -15.969 -15.195 -9.758 1 98.25 151 ALA A N 1
ATOM 1153 C CA . ALA A 1 151 ? -16.891 -14.352 -9.008 1 98.25 151 ALA A CA 1
ATOM 1154 C C . ALA A 1 151 ? -16.844 -14.68 -7.52 1 98.25 151 ALA A C 1
ATOM 1156 O O . ALA A 1 151 ? -16.453 -15.781 -7.129 1 98.25 151 ALA A O 1
ATOM 1157 N N . ILE A 1 152 ? -17.172 -13.68 -6.75 1 97.25 152 ILE A N 1
ATOM 1158 C CA . ILE A 1 152 ? -17.375 -13.875 -5.316 1 97.25 152 ILE A CA 1
ATOM 1159 C C . ILE A 1 152 ? -18.828 -14.258 -5.051 1 97.25 152 ILE A C 1
ATOM 1161 O O . ILE A 1 152 ? -19.719 -13.398 -5.027 1 97.25 152 ILE A O 1
ATOM 1165 N N . LEU A 1 153 ? -19.266 -15.469 -4.855 1 89.94 153 LEU A N 1
ATOM 1166 C CA . LEU A 1 153 ? -20.656 -15.898 -5.008 1 89.94 153 LEU A CA 1
ATOM 1167 C C . LEU A 1 153 ? -21.234 -16.328 -3.666 1 89.94 153 LEU A C 1
ATOM 1169 O O . LEU A 1 153 ? -22.469 -16.438 -3.523 1 89.94 153 LEU A O 1
ATOM 1173 N N . GLY A 1 154 ? -20.594 -16.516 -2.605 1 86.81 154 GLY A N 1
ATOM 1174 C CA . GLY A 1 154 ? -21.203 -17 -1.37 1 86.81 154 GLY A CA 1
ATOM 1175 C C . GLY A 1 154 ? -20.266 -16.875 -0.173 1 86.81 154 GLY A C 1
ATOM 1176 O O . GLY A 1 154 ? -19.156 -16.375 -0.298 1 86.81 154 GLY A O 1
ATOM 1177 N N . PRO A 1 155 ? -20.984 -17.266 0.986 1 93.44 155 PRO A N 1
ATOM 1178 C CA . PRO A 1 155 ? -20.141 -17.281 2.182 1 93.44 155 PRO A CA 1
ATOM 1179 C C . PRO A 1 155 ? -18.953 -18.25 2.051 1 93.44 155 PRO A C 1
ATOM 1181 O O . PRO A 1 155 ? -18.953 -19.109 1.166 1 93.44 155 PRO A O 1
ATOM 1184 N N . PRO A 1 156 ? -18 -18.016 2.848 1 93.69 156 PRO A N 1
ATOM 1185 C CA . PRO A 1 156 ? -16.781 -18.812 2.727 1 93.69 156 PRO A CA 1
ATOM 1186 C C . PRO A 1 156 ? -17.031 -20.312 2.785 1 93.69 156 PRO A C 1
ATOM 1188 O O . PRO A 1 156 ? -17.766 -20.781 3.662 1 93.69 156 PRO A O 1
ATOM 1191 N N . ARG A 1 157 ? -16.531 -21 1.837 1 93.38 157 ARG A N 1
ATOM 1192 C CA . ARG A 1 157 ? -16.547 -22.453 1.767 1 93.38 157 ARG A CA 1
ATOM 1193 C C . ARG A 1 157 ? -15.164 -23 1.474 1 93.38 157 ARG A C 1
ATOM 1195 O O . ARG A 1 157 ? -14.461 -22.5 0.593 1 93.38 157 ARG A O 1
ATOM 1202 N N . GLY A 1 158 ? -14.797 -24.062 2.275 1 88.5 158 GLY A N 1
ATOM 1203 C CA . GLY A 1 158 ? -13.5 -24.703 2.061 1 88.5 158 GLY A CA 1
ATOM 1204 C C . GLY A 1 158 ? -12.398 -24.125 2.93 1 88.5 158 GLY A C 1
ATOM 1205 O O . GLY A 1 158 ? -12.672 -23.328 3.834 1 88.5 158 GLY A O 1
ATOM 1206 N N . ASP A 1 159 ? -11.25 -24.656 2.756 1 74.12 159 ASP A N 1
ATOM 1207 C CA . ASP A 1 159 ? -10.117 -24.297 3.609 1 74.12 159 ASP A CA 1
ATOM 1208 C C . ASP A 1 159 ? -9.453 -23.016 3.133 1 74.12 159 ASP A C 1
ATOM 1210 O O . ASP A 1 159 ? -9.445 -22.719 1.936 1 74.12 159 ASP A O 1
ATOM 1214 N N . VAL A 1 160 ? -9.133 -22.281 4.23 1 62.03 160 VAL A N 1
ATOM 1215 C CA . VAL A 1 160 ? -8.266 -21.141 3.93 1 62.03 160 VAL A CA 1
ATOM 1216 C C . VAL A 1 160 ? -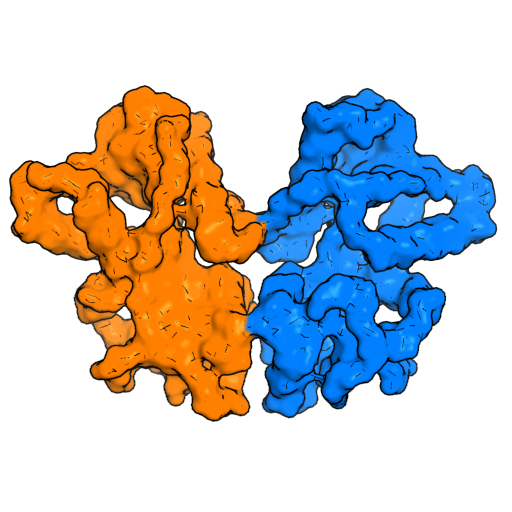6.84 -21.625 3.678 1 62.03 160 VAL A C 1
ATOM 1218 O O . VAL A 1 160 ? -6.238 -22.281 4.539 1 62.03 160 VAL A O 1
ATOM 1221 N N . LYS A 1 161 ? -6.473 -21.812 2.543 1 54.41 161 LYS A N 1
ATOM 1222 C CA . LYS A 1 161 ? -5.234 -22.516 2.207 1 54.41 161 LYS A CA 1
ATOM 1223 C C . LYS A 1 161 ? -4.02 -21.625 2.457 1 54.41 161 LYS A C 1
ATOM 1225 O O . LYS A 1 161 ? -2.943 -22.109 2.811 1 54.41 161 LYS A O 1
ATOM 1230 N N . HIS A 1 162 ? -3.922 -20.453 2.082 1 56 162 HIS A N 1
ATOM 1231 C CA . HIS A 1 162 ? -2.707 -19.641 2.072 1 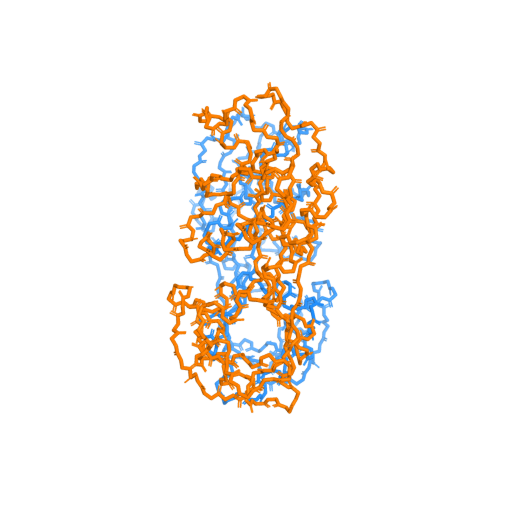56 162 HIS A CA 1
ATOM 1232 C C . HIS A 1 162 ? -2.748 -18.562 3.16 1 56 162 HIS A C 1
ATOM 1234 O O . HIS A 1 162 ? -2.992 -17.391 2.871 1 56 162 HIS A O 1
ATOM 1240 N N . GLY A 1 163 ? -2.498 -18.984 4.406 1 57.41 163 GLY A N 1
ATOM 1241 C CA . GLY A 1 163 ? -2.348 -18.062 5.523 1 57.41 163 GLY A CA 1
ATOM 1242 C C . GLY A 1 163 ? -3.668 -17.672 6.164 1 57.41 163 GLY A C 1
ATOM 1243 O O . GLY A 1 163 ? -4.66 -18.406 6.035 1 57.41 163 GLY A O 1
ATOM 1244 N N . LYS A 1 164 ? -3.682 -16.688 7.031 1 57.78 164 LYS A N 1
ATOM 1245 C CA . LYS A 1 164 ? -4.82 -16.312 7.863 1 57.78 164 LYS A CA 1
ATOM 1246 C C . LYS A 1 164 ? -5.883 -15.594 7.043 1 57.78 164 LYS A C 1
ATOM 1248 O O . LYS A 1 164 ? -7.027 -15.453 7.484 1 57.78 164 LYS A O 1
ATOM 1253 N N . ALA A 1 165 ? -5.523 -15.062 5.84 1 72.69 165 ALA A N 1
ATOM 1254 C CA . ALA A 1 165 ? -6.52 -14.305 5.094 1 72.69 165 ALA A CA 1
ATOM 1255 C C . ALA A 1 165 ? -6.395 -14.562 3.594 1 72.69 165 ALA A C 1
ATOM 1257 O O . ALA A 1 165 ? -5.344 -14.305 3 1 72.69 165 ALA A O 1
ATOM 1258 N N . SER A 1 166 ? -7.375 -15.273 3.113 1 86.62 166 SER A N 1
ATOM 1259 C CA . SER A 1 166 ? -7.34 -15.594 1.689 1 86.62 166 SER A CA 1
ATOM 1260 C C . SER A 1 166 ? -8.719 -15.422 1.052 1 86.62 166 SER A C 1
ATOM 1262 O O . SER A 1 166 ? -9.734 -15.461 1.742 1 86.62 166 SER A O 1
ATOM 1264 N N . TRP A 1 167 ? -8.688 -15.117 -0.204 1 93.75 167 TRP A N 1
ATOM 1265 C CA . TRP A 1 167 ? -9.914 -14.984 -0.994 1 93.75 167 TRP A CA 1
ATOM 1266 C C . TRP A 1 167 ? -10.406 -16.344 -1.472 1 93.75 167 TRP A C 1
ATOM 1268 O O . TRP A 1 167 ? -11.508 -16.453 -2.008 1 93.75 167 TRP A O 1
ATOM 1278 N N . ASN A 1 168 ? -9.719 -17.359 -1.223 1 93.12 168 ASN A N 1
ATOM 1279 C CA . ASN A 1 168 ? -9.938 -18.672 -1.831 1 93.12 168 ASN A CA 1
ATOM 1280 C C . ASN A 1 168 ? -11.32 -19.219 -1.492 1 93.12 168 ASN A C 1
ATOM 1282 O O . ASN A 1 168 ? -11.984 -19.812 -2.346 1 93.12 168 ASN A O 1
ATOM 1286 N N . SER A 1 169 ? -11.734 -18.984 -0.352 1 94.19 169 SER A N 1
ATOM 1287 C CA . SER A 1 169 ? -12.953 -19.625 0.135 1 94.19 169 SER A CA 1
ATOM 1288 C C . SER A 1 169 ? -14.195 -18.922 -0.387 1 94.19 169 SER A C 1
ATOM 1290 O O . SER A 1 169 ? -15.312 -19.422 -0.267 1 94.19 169 SER A O 1
ATOM 1292 N N . VAL A 1 170 ? -14.031 -17.734 -1.048 1 96.19 170 VAL A N 1
ATOM 1293 C CA . VAL A 1 170 ? -15.203 -16.984 -1.491 1 96.19 170 VAL A CA 1
ATOM 1294 C C . VAL A 1 170 ? -15.141 -16.766 -3 1 96.19 170 VAL A C 1
ATOM 1296 O O . VAL A 1 170 ? -16.062 -16.219 -3.596 1 96.19 170 VAL A O 1
ATOM 1299 N N . PHE A 1 171 ? -14.094 -17.172 -3.619 1 97.12 171 PHE A N 1
ATOM 1300 C CA . PHE A 1 171 ? -13.898 -17 -5.051 1 97.12 171 PHE A CA 1
ATOM 1301 C C . PHE A 1 171 ? -14.234 -18.266 -5.812 1 97.12 171 PHE A C 1
ATOM 1303 O O . PHE A 1 171 ? -13.641 -19.328 -5.562 1 97.12 171 PHE A O 1
ATOM 1310 N N . THR A 1 172 ? -15.156 -18.156 -6.73 1 97.19 172 THR A N 1
ATOM 1311 C CA . THR A 1 172 ? -15.5 -19.25 -7.633 1 97.19 172 THR A CA 1
ATOM 1312 C C . THR A 1 172 ? -14.984 -18.984 -9.039 1 97.19 172 THR A C 1
ATOM 1314 O O . THR A 1 172 ? -15.484 -18.094 -9.727 1 97.19 172 THR A O 1
ATOM 1317 N N . PRO A 1 173 ? -13.977 -19.766 -9.469 1 97.19 173 PRO A N 1
ATOM 1318 C CA . PRO A 1 173 ? -13.469 -19.562 -10.828 1 97.19 173 PRO A CA 1
ATOM 1319 C C . PRO A 1 173 ? -14.531 -19.812 -11.898 1 97.19 173 PRO A C 1
ATOM 1321 O O . PRO A 1 173 ? -15.406 -20.656 -11.727 1 97.19 173 PRO A O 1
ATOM 1324 N N . ALA A 1 174 ? -14.414 -19.047 -12.984 1 96.81 174 ALA A N 1
ATOM 1325 C CA . ALA A 1 174 ? -15.352 -19.219 -14.094 1 96.81 174 ALA A CA 1
ATOM 1326 C C . ALA A 1 174 ? -15.383 -20.672 -14.57 1 96.81 174 ALA A C 1
ATOM 1328 O O . ALA A 1 174 ? -14.336 -21.281 -14.766 1 96.81 174 ALA A O 1
ATOM 1329 N N . GLY A 1 175 ? -16.594 -21.203 -14.695 1 94.38 175 GLY A N 1
ATOM 1330 C CA . GLY A 1 175 ? -16.75 -22.562 -15.203 1 94.38 175 GLY A CA 1
ATOM 1331 C C . GLY A 1 175 ? -16.75 -23.609 -14.109 1 94.38 175 GLY A C 1
ATOM 1332 O O . GLY A 1 175 ? -16.844 -24.812 -14.383 1 94.38 175 GLY A O 1
ATOM 1333 N N . HIS A 1 176 ? -16.625 -23.188 -12.844 1 93.81 176 HIS A N 1
ATOM 1334 C CA . HIS A 1 176 ? -16.641 -24.109 -11.703 1 93.81 176 HIS A CA 1
ATOM 1335 C C . HIS A 1 176 ? -17.797 -23.797 -10.766 1 93.81 176 HIS A C 1
ATOM 1337 O O . HIS A 1 176 ? -18.312 -22.688 -10.75 1 93.81 176 HIS A O 1
ATOM 1343 N N . ASP A 1 177 ? -18.203 -24.781 -9.992 1 93.19 177 ASP A N 1
ATOM 1344 C CA . ASP A 1 177 ? -19.266 -24.594 -9.008 1 93.19 177 ASP A CA 1
ATOM 1345 C C . ASP A 1 177 ? -18.688 -24.547 -7.59 1 93.19 177 ASP A C 1
ATOM 1347 O O . ASP A 1 177 ? -19.391 -24.188 -6.645 1 93.19 177 ASP A O 1
ATOM 1351 N N . LYS A 1 178 ? -17.438 -24.844 -7.562 1 94.5 178 LYS A N 1
ATOM 1352 C CA . LYS A 1 178 ? -16.75 -24.828 -6.277 1 94.5 178 LYS A CA 1
ATOM 1353 C C . LYS A 1 178 ? -15.867 -23.594 -6.141 1 94.5 178 LYS A C 1
ATOM 1355 O O . LYS A 1 178 ? -15.344 -23.078 -7.133 1 94.5 178 LYS A O 1
ATOM 1360 N N . THR A 1 179 ? -15.773 -23.172 -4.879 1 95 179 THR A N 1
ATOM 1361 C CA . THR A 1 179 ? -14.797 -22.109 -4.609 1 95 179 THR A CA 1
ATOM 1362 C C . THR A 1 179 ? -13.375 -22.641 -4.785 1 95 179 THR A C 1
ATOM 1364 O O . THR A 1 179 ? -13.148 -23.844 -4.789 1 95 179 THR A O 1
ATOM 1367 N N . PHE A 1 180 ? -12.547 -21.688 -4.957 1 93.06 180 PHE A N 1
ATOM 1368 C CA . PHE A 1 180 ? -11.133 -22.047 -5.039 1 93.06 180 PHE A CA 1
ATOM 1369 C C . PHE A 1 180 ? -10.688 -22.781 -3.783 1 93.06 180 PHE A C 1
ATOM 1371 O O . PHE A 1 180 ? -9.852 -23.688 -3.854 1 93.06 180 PHE A O 1
ATOM 1378 N N . GLY A 1 181 ? -11.219 -22.484 -2.605 1 91.5 181 GLY A N 1
ATOM 1379 C CA . GLY A 1 181 ? -10.906 -23.125 -1.331 1 91.5 181 GLY A CA 1
ATOM 1380 C C . GLY A 1 181 ? -11.414 -24.547 -1.23 1 91.5 181 GLY A C 1
ATOM 1381 O O . GLY A 1 181 ? -10.898 -25.344 -0.44 1 91.5 181 GLY A O 1
ATOM 1382 N N . GLU A 1 182 ? -12.398 -24.844 -1.996 1 94.06 182 GLU A N 1
ATOM 1383 C CA . GLU A 1 182 ? -12.984 -26.172 -1.969 1 94.06 182 GLU A CA 1
ATOM 1384 C C . GLU A 1 182 ? -12.234 -27.125 -2.893 1 94.06 182 GLU A C 1
ATOM 1386 O O . GLU A 1 182 ? -12.406 -28.344 -2.809 1 94.06 182 GLU A O 1
ATOM 1391 N N . LEU A 1 183 ? -11.469 -26.594 -3.77 1 92.5 183 LEU A N 1
ATOM 1392 C CA . LEU A 1 183 ? -10.727 -27.422 -4.715 1 92.5 183 LEU A CA 1
ATOM 1393 C C . LEU A 1 183 ? -9.508 -28.047 -4.043 1 92.5 183 LEU A C 1
ATOM 1395 O O . LEU A 1 183 ? -8.844 -27.406 -3.225 1 92.5 183 LEU A O 1
ATOM 1399 N N . GLN A 1 184 ? -9.242 -29.219 -4.449 1 89.75 184 GLN A N 1
ATOM 1400 C CA . GLN A 1 184 ? -8 -29.844 -3.996 1 89.75 184 GLN A CA 1
ATOM 1401 C C . GLN A 1 184 ? -6.785 -29.125 -4.578 1 89.75 184 GLN A C 1
ATOM 1403 O O . GLN A 1 184 ? -6.875 -28.484 -5.629 1 89.75 184 GLN A O 1
ATOM 1408 N N . PHE A 1 185 ? -5.785 -29.266 -3.865 1 88.56 185 PHE A N 1
ATOM 1409 C CA . PHE A 1 185 ? -4.547 -28.578 -4.238 1 88.56 185 PHE A CA 1
ATOM 1410 C C . PHE A 1 185 ? -4.176 -28.891 -5.684 1 88.56 185 PHE A C 1
ATOM 1412 O O . PHE A 1 185 ? -3.918 -27.969 -6.469 1 88.56 185 PHE A O 1
ATOM 1419 N N . HIS A 1 186 ? -4.172 -30.188 -6.035 1 90 186 HIS A N 1
ATOM 1420 C CA . HIS A 1 186 ? -3.752 -30.594 -7.371 1 90 186 HIS A CA 1
ATOM 1421 C C . HIS A 1 186 ? -4.711 -30.078 -8.438 1 90 186 HIS A C 1
ATOM 1423 O O . HIS A 1 186 ? -4.289 -29.734 -9.539 1 90 186 HIS A O 1
ATOM 1429 N N . GLU A 1 187 ? -6.02 -29.938 -8.109 1 90.81 187 GLU A N 1
ATOM 1430 C CA . GLU A 1 187 ? -7.012 -29.422 -9.039 1 90.81 187 GLU A CA 1
ATOM 1431 C C . GLU A 1 187 ? -6.777 -27.938 -9.312 1 90.81 187 GLU A C 1
ATOM 1433 O O . GLU A 1 187 ? -6.773 -27.5 -10.469 1 90.81 187 GLU A O 1
ATOM 1438 N N . GLN A 1 188 ? -6.605 -27.188 -8.234 1 90.88 188 GLN A N 1
ATOM 1439 C CA . GLN A 1 188 ? -6.422 -25.75 -8.398 1 90.88 188 GLN A CA 1
ATOM 1440 C C . GLN A 1 188 ? -5.117 -25.438 -9.125 1 90.88 188 GLN A C 1
ATOM 1442 O O . GLN A 1 188 ? -5.062 -24.531 -9.953 1 90.88 188 GLN A O 1
ATOM 1447 N N . ALA A 1 189 ? -4.055 -26.25 -8.875 1 93 189 ALA A N 1
ATOM 1448 C CA . ALA A 1 189 ? -2.73 -26.016 -9.453 1 93 189 ALA A CA 1
ATOM 1449 C C . ALA A 1 189 ? -2.74 -26.25 -10.961 1 93 189 ALA A C 1
ATOM 1451 O O . ALA A 1 189 ? -1.806 -25.859 -11.664 1 93 189 ALA A O 1
ATOM 1452 N N . MET A 1 190 ? -3.793 -26.859 -11.5 1 93.88 190 MET A N 1
ATOM 1453 C CA . MET A 1 190 ? -3.875 -27.188 -12.922 1 93.88 190 MET A CA 1
ATOM 1454 C C . MET A 1 190 ? -4.312 -25.969 -13.734 1 93.88 190 MET A C 1
ATOM 1456 O O . MET A 1 190 ? -4.129 -25.938 -14.953 1 93.88 190 MET A O 1
ATOM 1460 N N . PHE A 1 191 ? -4.922 -25 -13.016 1 95.12 191 PHE A N 1
ATOM 1461 C CA . PHE A 1 191 ? -5.43 -23.891 -13.812 1 95.12 191 PHE A CA 1
ATOM 1462 C C . PHE A 1 191 ? -5.281 -22.578 -13.07 1 95.12 191 PHE A C 1
ATOM 1464 O O . PHE A 1 191 ? -5.809 -21.547 -13.508 1 95.12 191 PHE A O 1
ATOM 1471 N N . SER A 1 192 ? -4.582 -22.562 -12.016 1 96.69 192 SER A N 1
ATOM 1472 C CA . SER A 1 192 ? -4.488 -21.406 -11.125 1 96.69 192 SER A CA 1
ATOM 1473 C C . SER A 1 192 ? -3.789 -20.234 -11.812 1 96.69 192 SER A C 1
ATOM 1475 O O . SER A 1 192 ? -3.125 -20.422 -12.836 1 96.69 192 SER A O 1
ATOM 1477 N N . HIS A 1 193 ? -4.016 -19.062 -11.273 1 98 193 HIS A N 1
ATOM 1478 C CA . HIS A 1 193 ? -3.299 -17.859 -11.672 1 98 193 HIS A CA 1
ATOM 1479 C C . HIS A 1 193 ? -1.79 -18.047 -11.57 1 98 193 HIS A C 1
ATOM 1481 O O . HIS A 1 193 ? -1.039 -17.609 -12.445 1 98 193 HIS A O 1
ATOM 1487 N N . ARG A 1 194 ? -1.321 -18.75 -10.594 1 98 194 ARG A N 1
ATOM 1488 C CA . ARG A 1 194 ? 0.104 -18.984 -10.383 1 98 194 ARG A CA 1
ATOM 1489 C C . ARG A 1 194 ? 0.672 -19.906 -11.453 1 98 194 ARG A C 1
ATOM 1491 O O . ARG A 1 194 ? 1.743 -19.656 -12.008 1 98 194 ARG A O 1
ATOM 1498 N N . ARG A 1 195 ? -0.017 -20.969 -11.734 1 98.31 195 ARG A N 1
ATOM 1499 C CA . ARG A 1 195 ? 0.408 -21.859 -12.805 1 98.31 195 ARG A CA 1
ATOM 1500 C C . ARG A 1 195 ? 0.579 -21.094 -14.117 1 98.31 195 ARG A C 1
ATOM 1502 O O . ARG A 1 195 ? 1.597 -21.234 -14.797 1 98.31 195 ARG A O 1
ATOM 1509 N N . ARG A 1 196 ? -0.426 -20.328 -14.438 1 98.69 196 ARG A N 1
ATOM 1510 C CA . ARG A 1 196 ? -0.417 -19.609 -15.703 1 98.69 196 ARG A CA 1
ATOM 1511 C C . ARG A 1 196 ? 0.764 -18.641 -15.781 1 98.69 196 ARG A C 1
ATOM 1513 O O . ARG A 1 196 ? 1.4 -18.516 -16.828 1 98.69 196 ARG A O 1
ATOM 1520 N N . ALA A 1 197 ? 1.05 -17.938 -14.68 1 98.81 197 ALA A N 1
ATOM 1521 C CA . ALA A 1 197 ? 2.205 -17.047 -14.641 1 98.81 197 ALA A CA 1
ATOM 1522 C C . ALA A 1 197 ? 3.506 -17.828 -14.805 1 98.81 197 ALA A C 1
ATOM 1524 O O . ALA A 1 197 ? 4.371 -17.438 -15.594 1 98.81 197 ALA A O 1
ATOM 1525 N N . ILE A 1 198 ? 3.654 -18.938 -14.07 1 98.62 198 ILE A N 1
ATOM 1526 C CA . ILE A 1 198 ? 4.875 -19.734 -14.078 1 98.62 198 ILE A CA 1
ATOM 1527 C C . ILE A 1 198 ? 5.082 -20.344 -15.461 1 98.62 198 ILE A C 1
ATOM 1529 O O . ILE A 1 198 ? 6.203 -20.344 -15.984 1 98.62 198 ILE A O 1
ATOM 1533 N N . LEU A 1 199 ? 4.027 -20.812 -16.094 1 98.38 199 LEU A N 1
ATOM 1534 C CA . LEU A 1 199 ? 4.156 -21.406 -17.422 1 98.38 199 LEU A CA 1
ATOM 1535 C C . LEU A 1 199 ? 4.602 -20.375 -18.453 1 98.38 199 LEU A C 1
ATOM 1537 O O . LEU A 1 199 ? 5.414 -20.672 -19.328 1 98.38 199 LEU A O 1
ATOM 1541 N N . LYS A 1 200 ? 4.035 -19.156 -18.359 1 98.62 200 LYS A N 1
ATOM 1542 C CA . LYS A 1 200 ? 4.48 -18.094 -19.25 1 98.62 200 LYS A CA 1
ATOM 1543 C C . LYS A 1 200 ? 5.977 -17.844 -19.094 1 98.62 200 LYS A C 1
ATOM 1545 O O . LYS A 1 200 ? 6.684 -17.656 -20.078 1 98.62 200 LYS A O 1
ATOM 1550 N N . PHE A 1 201 ? 6.438 -17.828 -17.875 1 98.5 201 PHE A N 1
ATOM 1551 C CA . PHE A 1 201 ? 7.855 -17.641 -17.594 1 98.5 201 PHE A CA 1
ATOM 1552 C C . PHE A 1 201 ? 8.68 -18.781 -18.172 1 98.5 201 PHE A C 1
ATOM 1554 O O . PHE A 1 201 ? 9.688 -18.562 -18.828 1 98.5 201 PHE A O 1
ATOM 1561 N N . LEU A 1 202 ? 8.289 -20.047 -17.938 1 97.69 202 LEU A N 1
ATOM 1562 C CA . LEU A 1 202 ? 9.039 -21.219 -18.375 1 97.69 202 LEU A CA 1
ATOM 1563 C C . LEU A 1 202 ? 9.062 -21.297 -19.906 1 97.69 202 LEU A C 1
ATOM 1565 O O . LEU A 1 202 ? 10.094 -21.594 -20.5 1 97.69 202 LEU A O 1
ATOM 1569 N N . GLU A 1 203 ? 7.922 -20.984 -20.531 1 96.88 203 GLU A N 1
ATOM 1570 C CA . GLU A 1 203 ? 7.844 -21.016 -22 1 96.88 203 GLU A CA 1
ATOM 1571 C C . GLU A 1 203 ? 8.789 -19.984 -22.609 1 96.88 203 GLU A C 1
ATOM 1573 O O . GLU A 1 203 ? 9.383 -20.234 -23.672 1 96.88 203 GLU A O 1
ATOM 1578 N N . ALA A 1 204 ? 8.953 -18.922 -21.891 1 96.56 204 ALA A N 1
ATOM 1579 C CA . ALA A 1 204 ? 9.75 -17.828 -22.422 1 96.56 204 ALA A CA 1
ATOM 1580 C C . ALA A 1 204 ? 11.234 -18.031 -22.125 1 96.56 204 ALA A C 1
ATOM 1582 O O . ALA A 1 204 ? 12.094 -17.609 -22.922 1 96.56 204 ALA A O 1
ATOM 1583 N N . LYS A 1 205 ? 11.539 -18.703 -20.938 1 94 205 LYS A N 1
ATOM 1584 C CA . LYS A 1 205 ? 12.914 -18.578 -20.469 1 94 205 LYS A CA 1
ATOM 1585 C C . LYS A 1 205 ? 13.578 -19.953 -20.359 1 94 205 LYS A C 1
ATOM 1587 O O . LYS A 1 205 ? 14.805 -20.047 -20.312 1 94 205 LYS A O 1
ATOM 1592 N N . ALA A 1 206 ? 12.773 -20.984 -20.203 1 91.56 206 ALA A N 1
ATOM 1593 C CA . ALA A 1 206 ? 13.375 -22.312 -20.094 1 91.56 206 ALA A CA 1
ATOM 1594 C C . ALA A 1 206 ? 14.062 -22.719 -21.391 1 91.56 206 ALA A C 1
ATOM 1596 O O . ALA A 1 206 ? 13.578 -22.422 -22.484 1 91.56 206 ALA A O 1
ATOM 1597 N N . PRO A 1 207 ? 15.203 -23.281 -21.156 1 83.75 207 PRO A N 1
ATOM 1598 C CA . PRO A 1 207 ? 15.898 -23.719 -22.375 1 83.75 207 PRO A CA 1
ATOM 1599 C C . PRO A 1 207 ? 15.086 -24.734 -23.188 1 83.75 207 PRO A C 1
ATOM 1601 O O . PRO A 1 207 ? 14.25 -25.438 -22.625 1 83.75 207 PRO A O 1
ATOM 1604 N N . GLU A 1 208 ? 15.234 -24.75 -24.594 1 72.69 208 GLU A N 1
ATOM 1605 C CA . GLU A 1 208 ? 14.609 -25.703 -25.5 1 72.69 208 GLU A CA 1
ATOM 1606 C C . GLU A 1 208 ? 15.188 -27.109 -25.312 1 72.69 208 GLU A C 1
ATOM 1608 O O . GLU A 1 208 ? 16.375 -27.266 -25.062 1 72.69 208 GLU A O 1
ATOM 1613 N N . MET B 1 1 ? 13.672 27.453 14.125 1 92.69 1 MET B N 1
ATOM 1614 C CA . MET B 1 1 ? 13.648 26.109 13.555 1 92.69 1 MET B CA 1
ATOM 1615 C C . MET B 1 1 ? 13.289 26.156 12.07 1 92.69 1 MET B C 1
ATOM 1617 O O . MET B 1 1 ? 12.422 26.938 11.664 1 92.69 1 MET B O 1
ATOM 1621 N N . LYS B 1 2 ? 14.055 25.422 11.203 1 94.5 2 LYS B N 1
ATOM 1622 C CA . LYS B 1 2 ? 13.773 25.375 9.773 1 94.5 2 LYS B CA 1
ATOM 1623 C C . LYS B 1 2 ? 13.367 23.969 9.344 1 94.5 2 LYS B C 1
ATOM 1625 O O . LYS B 1 2 ? 14.047 22.984 9.648 1 94.5 2 LYS B O 1
ATOM 1630 N N . VAL B 1 3 ? 12.25 23.875 8.562 1 96.12 3 VAL B N 1
ATOM 1631 C CA . VAL B 1 3 ? 11.641 22.609 8.188 1 96.12 3 VAL B CA 1
ATOM 1632 C C . VAL B 1 3 ? 11.547 22.5 6.664 1 96.12 3 VAL B C 1
ATOM 1634 O O . VAL B 1 3 ? 11.055 23.422 6.004 1 96.12 3 VAL B O 1
ATOM 1637 N N . LEU B 1 4 ? 12.102 21.453 6.145 1 96.62 4 LEU B N 1
ATOM 1638 C CA . LEU B 1 4 ? 11.828 21.094 4.758 1 96.62 4 LEU B CA 1
ATOM 1639 C C . LEU B 1 4 ? 10.57 20.234 4.656 1 96.62 4 LEU B C 1
ATOM 1641 O O . LEU B 1 4 ? 10.555 19.094 5.117 1 96.62 4 LEU B O 1
ATOM 1645 N N . TYR B 1 5 ? 9.539 20.766 4.125 1 97.94 5 TYR B N 1
ATOM 1646 C CA . TYR B 1 5 ? 8.258 20.094 3.963 1 97.94 5 TYR B CA 1
ATOM 1647 C C . TYR B 1 5 ? 8.172 19.406 2.607 1 97.94 5 TYR B C 1
ATOM 1649 O O . TYR B 1 5 ? 7.938 20.047 1.586 1 97.94 5 TYR B O 1
ATOM 1657 N N . CYS B 1 6 ? 8.305 18.078 2.609 1 97.62 6 CYS B N 1
ATOM 1658 C CA . CYS B 1 6 ? 8.422 17.312 1.378 1 97.62 6 CYS B CA 1
ATOM 1659 C C . CYS B 1 6 ? 7.047 16.906 0.854 1 97.62 6 CYS B C 1
ATOM 1661 O O . CYS B 1 6 ? 6.523 15.852 1.211 1 97.62 6 CYS B O 1
ATOM 1663 N N . THR B 1 7 ? 6.555 17.703 -0.107 1 96.12 7 THR B N 1
ATOM 1664 C CA . THR B 1 7 ? 5.312 17.375 -0.801 1 96.12 7 THR B CA 1
ATOM 1665 C C . THR B 1 7 ? 5.289 18.016 -2.188 1 96.12 7 THR B C 1
ATOM 1667 O O . THR B 1 7 ? 5.785 19.141 -2.373 1 96.12 7 THR B O 1
ATOM 1670 N N . GLY B 1 8 ? 4.871 17.234 -3.148 1 93.25 8 GLY B N 1
ATOM 1671 C CA . GLY B 1 8 ? 4.613 17.797 -4.465 1 93.25 8 GLY B CA 1
ATOM 1672 C C . GLY B 1 8 ? 3.197 18.312 -4.629 1 93.25 8 GLY B C 1
ATOM 1673 O O . GLY B 1 8 ? 2.844 18.859 -5.68 1 93.25 8 GLY B O 1
ATOM 1674 N N . ASN B 1 9 ? 2.371 18.219 -3.646 1 90.75 9 ASN B N 1
ATOM 1675 C CA . ASN B 1 9 ? 0.974 18.641 -3.662 1 90.75 9 ASN B CA 1
ATOM 1676 C C . ASN B 1 9 ? 0.811 20.062 -3.146 1 90.75 9 ASN B C 1
ATOM 1678 O O . ASN B 1 9 ? 0.914 20.312 -1.943 1 90.75 9 ASN B O 1
ATOM 1682 N N . ALA B 1 10 ? 0.407 20.984 -4.027 1 91.25 10 ALA B N 1
ATOM 1683 C CA . ALA B 1 10 ? 0.336 22.406 -3.689 1 91.25 10 ALA B CA 1
ATOM 1684 C C . ALA B 1 10 ? -0.746 22.656 -2.645 1 91.25 10 ALA B C 1
ATOM 1686 O O . ALA B 1 10 ? -0.608 23.562 -1.81 1 91.25 10 ALA B O 1
ATOM 1687 N N . GLY B 1 11 ? -1.804 21.891 -2.695 1 89.5 11 GLY B N 1
ATOM 1688 C CA . GLY B 1 11 ? -2.869 22.031 -1.716 1 89.5 11 GLY B CA 1
ATOM 1689 C C . GLY B 1 11 ? -2.449 21.641 -0.314 1 89.5 11 GLY B C 1
ATOM 1690 O O . GLY B 1 11 ? -2.775 22.328 0.656 1 89.5 11 GLY B O 1
ATOM 1691 N N . LYS B 1 12 ? -1.728 20.516 -0.243 1 92.75 12 LYS B N 1
ATOM 1692 C CA . LYS B 1 12 ? -1.196 20.094 1.05 1 92.75 12 LYS B CA 1
ATOM 1693 C C . LYS B 1 12 ? -0.278 21.156 1.642 1 92.75 12 LYS B C 1
ATOM 1695 O O . LYS B 1 12 ? -0.364 21.469 2.832 1 92.75 12 LYS B O 1
ATOM 1700 N N . PHE B 1 13 ? 0.549 21.719 0.797 1 95.69 13 PHE B N 1
ATOM 1701 C CA . PHE B 1 13 ? 1.524 22.688 1.277 1 95.69 13 PHE B CA 1
ATOM 1702 C C . PHE B 1 13 ? 0.835 23.984 1.705 1 95.69 13 PHE B C 1
ATOM 1704 O O . PHE B 1 13 ? 1.237 24.609 2.688 1 95.69 13 PHE B O 1
ATOM 1711 N N . ARG B 1 14 ? -0.102 24.406 0.956 1 94.81 14 ARG B N 1
ATOM 1712 C CA . ARG B 1 14 ? -0.847 25.609 1.316 1 94.81 14 ARG B CA 1
ATOM 1713 C C . ARG B 1 14 ? -1.482 25.469 2.695 1 94.81 14 ARG B C 1
ATOM 1715 O O . ARG B 1 14 ? -1.465 26.406 3.494 1 94.81 14 ARG B O 1
ATOM 1722 N N . GLU B 1 15 ? -2.084 24.359 2.951 1 95.38 15 GLU B N 1
ATOM 1723 C CA . GLU B 1 15 ? -2.672 24.109 4.262 1 95.38 15 GLU B CA 1
ATOM 1724 C C . GLU B 1 15 ? -1.607 24.094 5.355 1 95.38 15 GLU B C 1
ATOM 1726 O O . GLU B 1 15 ? -1.807 24.672 6.426 1 95.38 15 GLU B O 1
ATOM 1731 N N . ALA B 1 16 ? -0.504 23.406 5.07 1 97.06 16 ALA B N 1
ATOM 1732 C CA . ALA B 1 16 ? 0.596 23.359 6.031 1 97.06 16 ALA B CA 1
ATOM 1733 C C . ALA B 1 16 ? 1.102 24.766 6.344 1 97.06 16 ALA B C 1
ATOM 1735 O O . ALA B 1 16 ? 1.358 25.094 7.504 1 97.06 16 ALA B O 1
ATOM 1736 N N . SER B 1 17 ? 1.227 25.578 5.328 1 97.12 17 SER B N 1
ATOM 1737 C CA . SER B 1 17 ? 1.676 26.953 5.477 1 97.12 17 SER B CA 1
ATOM 1738 C C . SER B 1 17 ? 0.734 27.75 6.379 1 97.12 17 SER B C 1
ATOM 1740 O O . SER B 1 17 ? 1.183 28.5 7.258 1 97.12 17 SER B O 1
ATOM 1742 N N . PHE B 1 18 ? -0.52 27.578 6.133 1 96.94 18 PHE B N 1
ATOM 1743 C CA . PHE B 1 18 ? -1.525 28.266 6.941 1 96.94 18 PHE B CA 1
ATOM 1744 C C . PHE B 1 18 ? -1.367 27.906 8.414 1 96.94 18 PHE B C 1
ATOM 1746 O O . PHE B 1 18 ? -1.405 28.781 9.273 1 96.94 18 PHE B O 1
ATOM 1753 N N . VAL B 1 19 ? -1.173 26.656 8.727 1 97.12 19 VAL B N 1
ATOM 1754 C CA . VAL B 1 19 ? -1.062 26.172 10.102 1 97.12 19 VAL B CA 1
ATOM 1755 C C . VAL B 1 19 ? 0.224 26.703 10.734 1 97.12 19 VAL B C 1
ATOM 1757 O O . VAL B 1 19 ? 0.212 27.188 11.859 1 97.12 19 VAL B O 1
ATOM 1760 N N . ILE B 1 20 ? 1.319 26.625 10.016 1 97.44 20 ILE B N 1
ATOM 1761 C CA . ILE B 1 20 ? 2.617 27.047 10.539 1 97.44 20 ILE B CA 1
ATOM 1762 C C . ILE B 1 20 ? 2.635 28.547 10.742 1 97.44 20 ILE B C 1
ATOM 1764 O O . ILE B 1 20 ? 3.168 29.047 11.742 1 97.44 20 ILE B O 1
ATOM 1768 N N . ASP B 1 21 ? 2.098 29.281 9.773 1 96.75 21 ASP B N 1
ATOM 1769 C CA . ASP B 1 21 ? 2.02 30.734 9.898 1 96.75 21 ASP B CA 1
ATOM 1770 C C . ASP B 1 21 ? 1.189 31.125 11.117 1 96.75 21 ASP B C 1
ATOM 1772 O O . ASP B 1 21 ? 1.534 32.094 11.828 1 96.75 21 ASP B O 1
ATOM 1776 N N . GLY B 1 22 ? 0.105 30.453 11.344 1 95.75 22 GLY B N 1
ATOM 1777 C CA . GLY B 1 22 ? -0.677 30.688 12.547 1 95.75 22 GLY B CA 1
ATOM 1778 C C . GLY B 1 22 ? 0.1 30.438 13.828 1 95.75 22 GLY B C 1
ATOM 1779 O O . GLY B 1 22 ? -0.026 31.188 14.797 1 95.75 22 GLY B O 1
ATOM 1780 N N . TRP B 1 23 ? 0.795 29.359 13.844 1 95.62 23 TRP B N 1
ATOM 1781 C CA . TRP B 1 23 ? 1.661 29.047 14.977 1 95.62 23 TRP B CA 1
ATOM 1782 C C . TRP B 1 23 ? 2.672 30.172 15.211 1 95.62 23 TRP B C 1
ATOM 1784 O O . TRP B 1 23 ? 2.885 30.594 16.344 1 95.62 23 TRP B O 1
ATOM 1794 N N . ASN B 1 24 ? 3.289 30.672 14.117 1 96.25 24 ASN B N 1
ATOM 1795 C CA . ASN B 1 24 ? 4.289 31.734 14.195 1 96.25 24 ASN B CA 1
ATOM 1796 C C . ASN B 1 24 ? 3.695 33.031 14.75 1 96.25 24 ASN B C 1
ATOM 1798 O O . ASN B 1 24 ? 4.375 33.75 15.461 1 96.25 24 ASN B O 1
ATOM 1802 N N . GLU B 1 25 ? 2.543 33.281 14.398 1 95.44 25 GLU B N 1
ATOM 1803 C CA . GLU B 1 25 ? 1.87 34.5 14.898 1 95.44 25 GLU B CA 1
ATOM 1804 C C . GLU B 1 25 ? 1.669 34.406 16.406 1 95.44 25 GLU B C 1
ATOM 1806 O O . GLU B 1 25 ? 1.73 35.438 17.109 1 95.44 25 GLU B O 1
ATOM 1811 N N . SER B 1 26 ? 1.438 33.219 16.922 1 93.06 26 SER B N 1
ATOM 1812 C CA . SER B 1 26 ? 1.153 33 18.344 1 93.06 26 SER B CA 1
ATOM 1813 C C . SER B 1 26 ? 2.436 32.812 19.141 1 93.06 26 SER B C 1
ATOM 1815 O O . SER B 1 26 ? 2.426 32.875 20.375 1 93.06 26 SER B O 1
ATOM 1817 N N . HIS B 1 27 ? 3.488 32.469 18.453 1 91.44 27 HIS B N 1
ATOM 1818 C CA . HIS B 1 27 ? 4.773 32.219 19.078 1 91.44 27 HIS B CA 1
ATOM 1819 C C . HIS B 1 27 ? 5.879 33.062 18.469 1 91.44 27 HIS B C 1
ATOM 1821 O O . HIS B 1 27 ? 6.875 32.531 17.984 1 91.44 27 HIS B O 1
ATOM 1827 N N . GLU B 1 28 ? 5.875 34.344 18.625 1 82.88 28 GLU B N 1
ATOM 1828 C CA . GLU B 1 28 ? 6.711 35.312 17.922 1 82.88 28 GLU B CA 1
ATOM 1829 C C . GLU B 1 28 ? 8.188 35.094 18.25 1 82.88 28 GLU B C 1
ATOM 1831 O O . GLU B 1 28 ? 9.055 35.344 17.406 1 82.88 28 GLU B O 1
ATOM 1836 N N . SER B 1 29 ? 8.453 34.594 19.297 1 82.62 29 SER B N 1
ATOM 1837 C CA . SER B 1 29 ? 9.844 34.469 19.719 1 82.62 29 SER B CA 1
ATOM 1838 C C . SER B 1 29 ? 10.484 33.219 19.141 1 82.62 29 SER B C 1
ATOM 1840 O O . SER B 1 29 ? 11.711 33.094 19.141 1 82.62 29 SER B O 1
ATOM 1842 N N . SER B 1 30 ? 9.781 32.344 18.625 1 84.19 30 SER B N 1
ATOM 1843 C CA . SER B 1 30 ? 10.281 31.078 18.094 1 84.19 30 SER B CA 1
ATOM 1844 C C . SER B 1 30 ? 9.656 30.75 16.734 1 84.19 30 SER B C 1
ATOM 1846 O O . SER B 1 30 ? 8.906 29.781 16.609 1 84.19 30 SER B O 1
ATOM 1848 N N . THR B 1 31 ? 10.195 31.469 15.758 1 90.38 31 THR B N 1
ATOM 1849 C CA . THR B 1 31 ? 9.602 31.359 14.438 1 90.38 31 THR B CA 1
ATOM 1850 C C . THR B 1 31 ? 10.055 30.078 13.742 1 90.38 31 THR B C 1
ATOM 1852 O O . THR B 1 31 ? 11.227 29.703 13.828 1 90.38 31 THR B O 1
ATOM 1855 N N . VAL B 1 32 ? 9.141 29.438 13.148 1 96.19 32 VAL B N 1
ATOM 1856 C CA . VAL B 1 32 ? 9.398 28.234 12.352 1 96.19 32 VAL B CA 1
ATOM 1857 C C . VAL B 1 32 ? 9.43 28.609 10.875 1 96.19 32 VAL B C 1
ATOM 1859 O O . VAL B 1 32 ? 8.445 29.125 10.336 1 96.19 32 VAL B O 1
ATOM 1862 N N . GLU B 1 33 ? 10.586 28.422 10.227 1 96.31 33 GLU B N 1
ATOM 1863 C CA . GLU B 1 33 ? 10.695 28.562 8.773 1 96.31 33 GLU B CA 1
ATOM 1864 C C . GLU B 1 33 ? 10.375 27.25 8.062 1 96.31 33 GLU B C 1
ATOM 1866 O O . GLU B 1 33 ? 10.727 26.172 8.547 1 96.31 33 GLU B O 1
ATOM 1871 N N . TYR B 1 34 ? 9.727 27.328 6.969 1 97.19 34 TYR B N 1
ATOM 1872 C CA . TYR B 1 34 ? 9.352 26.141 6.223 1 97.19 34 TYR B CA 1
ATOM 1873 C C . TYR B 1 34 ? 9.547 26.344 4.723 1 97.19 34 TYR B C 1
ATOM 1875 O O . TYR B 1 34 ? 9.336 27.453 4.215 1 97.19 34 TYR B O 1
ATOM 1883 N N . VAL B 1 35 ? 9.984 25.312 4.004 1 96.69 35 VAL B N 1
ATOM 1884 C CA . VAL B 1 35 ? 10.234 25.344 2.568 1 96.69 35 VAL B CA 1
ATOM 1885 C C . VAL B 1 35 ? 9.641 24.109 1.915 1 96.69 35 VAL B C 1
ATOM 1887 O O . VAL B 1 35 ? 9.805 22.984 2.426 1 96.69 35 VAL B O 1
ATOM 1890 N N . GLN B 1 36 ? 8.93 24.297 0.813 1 97.75 36 GLN B N 1
ATOM 1891 C CA . GLN B 1 36 ? 8.375 23.172 0.06 1 97.75 36 GLN B CA 1
ATOM 1892 C C . GLN B 1 36 ? 9.445 22.516 -0.819 1 97.75 36 GLN B C 1
ATOM 1894 O O . GLN B 1 36 ? 10.219 23.219 -1.479 1 97.75 36 GLN B O 1
ATOM 1899 N N . VAL B 1 37 ? 9.492 21.25 -0.773 1 96.69 37 VAL B N 1
ATOM 1900 C CA . VAL B 1 37 ? 10.344 20.516 -1.705 1 96.69 37 VAL B CA 1
ATOM 1901 C C . VAL B 1 37 ? 9.625 19.234 -2.16 1 96.69 37 VAL B C 1
ATOM 1903 O O . VAL B 1 37 ? 8.766 18.719 -1.449 1 96.69 37 VAL B O 1
ATOM 1906 N N . ASP B 1 38 ? 9.883 18.828 -3.35 1 95.06 38 ASP B N 1
ATOM 1907 C CA . ASP B 1 38 ? 9.344 17.562 -3.844 1 95.06 38 ASP B CA 1
ATOM 1908 C C . ASP B 1 38 ? 10.445 16.516 -4.008 1 95.06 38 ASP B C 1
ATOM 1910 O O . ASP B 1 38 ? 11.266 16.609 -4.918 1 95.06 38 ASP B O 1
ATOM 1914 N N . ALA B 1 39 ? 10.461 15.57 -3.117 1 93.75 39 ALA B N 1
ATOM 1915 C CA . ALA B 1 39 ? 11.438 14.484 -3.176 1 93.75 39 ALA B CA 1
ATOM 1916 C C . ALA B 1 39 ? 10.883 13.289 -3.947 1 93.75 39 ALA B C 1
ATOM 1918 O O . ALA B 1 39 ? 11.641 12.469 -4.465 1 93.75 39 ALA B O 1
ATOM 1919 N N . ASP B 1 40 ? 9.539 13.172 -4.078 1 91.88 40 ASP B N 1
ATOM 1920 C CA . ASP B 1 40 ? 8.82 12.125 -4.793 1 91.88 40 ASP B CA 1
ATOM 1921 C C . ASP B 1 40 ? 9.305 10.742 -4.367 1 91.88 40 ASP B C 1
ATOM 1923 O O . ASP B 1 40 ? 9.711 9.938 -5.207 1 91.88 40 ASP B O 1
ATOM 1927 N N . PRO B 1 41 ? 9.297 10.469 -3.088 1 94 41 PRO B N 1
ATOM 1928 C CA . PRO B 1 41 ? 9.75 9.156 -2.621 1 94 41 PRO B CA 1
ATOM 1929 C C . PRO B 1 41 ? 8.781 8.031 -2.99 1 94 41 PRO B C 1
ATOM 1931 O O . PRO B 1 41 ? 7.566 8.242 -3.002 1 94 41 PRO B O 1
ATOM 1934 N N . VAL B 1 42 ? 9.297 6.816 -3.275 1 93.62 42 VAL B N 1
ATOM 1935 C CA . VAL B 1 42 ? 8.461 5.633 -3.447 1 93.62 42 VAL B CA 1
ATOM 1936 C C . VAL B 1 42 ? 7.883 5.207 -2.1 1 93.62 42 VAL B C 1
ATOM 1938 O O . VAL B 1 42 ? 8.594 5.16 -1.096 1 93.62 42 VAL B O 1
ATOM 1941 N N . GLU B 1 43 ? 6.66 5.004 -2.07 1 96.88 43 GLU B N 1
ATOM 1942 C CA . GLU B 1 43 ? 6.012 4.582 -0.833 1 96.88 43 GLU B CA 1
ATOM 1943 C C . GLU B 1 43 ? 5.973 3.059 -0.723 1 96.88 43 GLU B C 1
ATOM 1945 O O . GLU B 1 43 ? 5.766 2.363 -1.719 1 96.88 43 GLU B O 1
ATOM 1950 N N . VAL B 1 44 ? 6.168 2.58 0.45 1 97.94 44 VAL B N 1
ATOM 1951 C CA . VAL B 1 44 ? 6.129 1.142 0.691 1 97.94 44 VAL B CA 1
ATOM 1952 C C . VAL B 1 44 ? 4.727 0.73 1.137 1 97.94 44 VAL B C 1
ATOM 1954 O O . VAL B 1 44 ? 3.877 1.584 1.397 1 97.94 44 VAL B O 1
ATOM 1957 N N . GLN B 1 45 ? 4.453 -0.537 1.102 1 97.81 45 GLN B N 1
ATOM 1958 C CA . GLN B 1 45 ? 3.256 -1.074 1.739 1 97.81 45 GLN B CA 1
ATOM 1959 C C . GLN B 1 45 ? 3.516 -1.405 3.205 1 97.81 45 GLN B C 1
ATOM 1961 O O . GLN B 1 45 ? 4.656 -1.665 3.596 1 97.81 45 GLN B O 1
ATOM 1966 N N . GLY B 1 46 ? 2.529 -1.364 3.996 1 97.06 46 GLY B N 1
ATOM 1967 C CA . GLY B 1 46 ? 2.646 -1.62 5.422 1 97.06 46 GLY B CA 1
ATOM 1968 C C . GLY B 1 46 ? 1.656 -0.826 6.254 1 97.06 46 GLY B C 1
ATOM 1969 O O . GLY B 1 46 ? 0.641 -0.355 5.738 1 97.06 46 GLY B O 1
ATOM 1970 N N . THR B 1 47 ? 1.932 -0.754 7.543 1 96.88 47 THR B N 1
ATOM 1971 C CA . THR B 1 47 ? 1.139 0.074 8.445 1 96.88 47 THR B CA 1
ATOM 1972 C C . THR B 1 47 ? 1.404 1.556 8.195 1 96.88 47 THR B C 1
ATOM 1974 O O . THR B 1 47 ? 2.414 1.915 7.586 1 96.88 47 THR B O 1
ATOM 1977 N N . PRO B 1 48 ? 0.474 2.395 8.617 1 97.31 48 PRO B N 1
ATOM 1978 C CA . PRO B 1 48 ? 0.718 3.832 8.469 1 97.31 48 PRO B CA 1
ATOM 1979 C C . PRO B 1 48 ? 2.057 4.266 9.062 1 97.31 48 PRO B C 1
ATOM 1981 O O . PRO B 1 48 ? 2.744 5.113 8.492 1 97.31 48 PRO B O 1
ATOM 1984 N N . GLU B 1 49 ? 2.418 3.639 10.18 1 96.88 49 GLU B N 1
ATOM 1985 C CA . GLU B 1 49 ? 3.678 3.967 10.836 1 96.88 49 GLU B CA 1
ATOM 1986 C C . GLU B 1 49 ? 4.871 3.561 9.977 1 96.88 49 GLU B C 1
ATOM 1988 O O . GLU B 1 49 ? 5.809 4.34 9.797 1 96.88 49 GLU B O 1
ATOM 1993 N N . GLU B 1 50 ? 4.832 2.338 9.43 1 97.25 50 GLU B N 1
ATOM 1994 C CA . GLU B 1 50 ? 5.906 1.846 8.57 1 97.25 50 GLU B CA 1
ATOM 1995 C C . GLU B 1 50 ? 6.027 2.686 7.301 1 97.25 50 GLU B C 1
ATOM 1997 O O . GLU B 1 50 ? 7.133 3.014 6.871 1 97.25 50 GLU B O 1
ATOM 2002 N N . ILE B 1 51 ? 4.918 3.049 6.746 1 98.12 51 ILE B N 1
ATOM 2003 C CA . ILE B 1 51 ? 4.871 3.818 5.508 1 98.12 51 ILE B CA 1
ATOM 2004 C C . ILE B 1 51 ? 5.426 5.219 5.746 1 98.12 51 ILE B C 1
ATOM 2006 O O . ILE B 1 51 ? 6.27 5.699 4.984 1 98.12 51 ILE B O 1
ATOM 2010 N N . GLY B 1 52 ? 4.961 5.828 6.832 1 97.69 52 GLY B N 1
ATOM 2011 C CA . GLY B 1 52 ? 5.449 7.156 7.172 1 97.69 52 GLY B CA 1
ATOM 2012 C C . GLY B 1 52 ? 6.945 7.195 7.422 1 97.69 52 GLY B C 1
ATOM 2013 O O . GLY B 1 52 ? 7.645 8.062 6.902 1 97.69 52 GLY B O 1
ATOM 2014 N N . ALA B 1 53 ? 7.398 6.258 8.195 1 96.81 53 ALA B N 1
ATOM 2015 C CA . ALA B 1 53 ? 8.82 6.195 8.523 1 96.81 53 ALA B CA 1
ATOM 2016 C C . ALA B 1 53 ? 9.664 5.977 7.277 1 96.81 53 ALA B C 1
ATOM 2018 O O . ALA B 1 53 ? 10.672 6.652 7.074 1 96.81 53 ALA B O 1
ATOM 2019 N N . SER B 1 54 ? 9.266 5.016 6.461 1 96.88 54 SER B N 1
ATOM 2020 C CA . SER B 1 54 ? 10 4.723 5.234 1 96.88 54 SER B CA 1
ATOM 2021 C C . SER B 1 54 ? 10 5.922 4.293 1 96.88 54 SER B C 1
ATOM 2023 O O . SER B 1 54 ? 11.008 6.211 3.646 1 96.88 54 SER B O 1
ATOM 2025 N N . LYS B 1 55 ? 8.914 6.645 4.223 1 97.5 55 LYS B N 1
ATOM 2026 C CA . LYS B 1 55 ? 8.742 7.762 3.295 1 97.5 55 LYS B CA 1
ATOM 2027 C C . LYS B 1 55 ? 9.703 8.898 3.631 1 97.5 55 LYS B C 1
ATOM 2029 O O . LYS B 1 55 ? 10.352 9.453 2.74 1 97.5 55 LYS B O 1
ATOM 2034 N N . VAL B 1 56 ? 9.789 9.289 4.848 1 96.88 56 VAL B N 1
ATOM 2035 C CA . VAL B 1 56 ? 10.617 10.43 5.227 1 96.88 56 VAL B CA 1
ATOM 2036 C C . VAL B 1 56 ? 12.094 10.07 5.105 1 96.88 56 VAL B C 1
ATOM 2038 O O . VAL B 1 56 ? 12.914 10.906 4.738 1 96.88 56 VAL B O 1
ATOM 2041 N N . VAL B 1 57 ? 12.43 8.828 5.418 1 95.62 57 VAL B N 1
ATOM 2042 C CA . VAL B 1 57 ? 13.812 8.375 5.277 1 95.62 57 VAL B CA 1
ATOM 2043 C C . VAL B 1 57 ? 14.219 8.414 3.807 1 95.62 57 VAL B C 1
ATOM 2045 O O . VAL B 1 57 ? 15.289 8.922 3.461 1 95.62 57 VAL B O 1
ATOM 2048 N N . GLU B 1 58 ? 13.336 7.91 2.963 1 95 58 GLU B N 1
ATOM 2049 C CA . GLU B 1 58 ? 13.617 7.898 1.53 1 95 58 GLU B CA 1
ATOM 2050 C C . GLU B 1 58 ? 13.68 9.312 0.966 1 95 58 GLU B C 1
ATOM 2052 O O . GLU B 1 58 ? 14.555 9.633 0.159 1 95 58 GLU B O 1
ATOM 2057 N N . ALA B 1 59 ? 12.773 10.109 1.361 1 95.94 59 ALA B N 1
ATOM 2058 C CA . ALA B 1 59 ? 12.773 11.5 0.912 1 95.94 59 ALA B CA 1
ATOM 2059 C C . ALA B 1 59 ? 14.062 12.203 1.31 1 95.94 59 ALA B C 1
ATOM 2061 O O . ALA B 1 59 ? 14.656 12.93 0.506 1 95.94 59 ALA B O 1
ATOM 2062 N N . THR B 1 60 ? 14.461 12.008 2.527 1 94.94 60 THR B N 1
ATOM 2063 C CA . THR B 1 60 ? 15.672 12.641 3.031 1 94.94 60 THR B CA 1
ATOM 2064 C C . THR B 1 60 ? 16.891 12.164 2.248 1 94.94 60 THR B C 1
ATOM 2066 O O . THR B 1 60 ? 17.75 12.969 1.884 1 94.94 60 THR B O 1
ATOM 2069 N N . ARG B 1 61 ? 16.938 10.883 2.023 1 93.12 61 ARG B N 1
ATOM 2070 C CA . ARG B 1 61 ? 18.031 10.328 1.24 1 93.12 61 ARG B CA 1
ATOM 2071 C C . ARG B 1 61 ? 18.094 10.945 -0.15 1 93.12 61 ARG B C 1
ATOM 2073 O O . ARG B 1 61 ? 19.156 11.367 -0.607 1 93.12 61 ARG B O 1
ATOM 2080 N N . LEU B 1 62 ? 16.984 11.023 -0.807 1 94.38 62 LEU B N 1
ATOM 2081 C CA . LEU B 1 62 ? 16.906 11.57 -2.158 1 94.38 62 LEU B CA 1
ATOM 2082 C C . LEU B 1 62 ? 17.312 13.031 -2.18 1 94.38 62 LEU B C 1
ATOM 2084 O O . LEU B 1 62 ? 18.047 13.469 -3.076 1 94.38 62 LEU B O 1
ATOM 2088 N N . LEU B 1 63 ? 16.844 13.758 -1.279 1 94 63 LEU B N 1
ATOM 2089 C CA . LEU B 1 63 ? 17.172 15.172 -1.202 1 94 63 LEU B CA 1
ATOM 2090 C C . LEU B 1 63 ? 18.656 15.375 -0.937 1 94 63 LEU B C 1
ATOM 2092 O O . LEU B 1 63 ? 19.266 16.297 -1.471 1 94 63 LEU B O 1
ATOM 2096 N N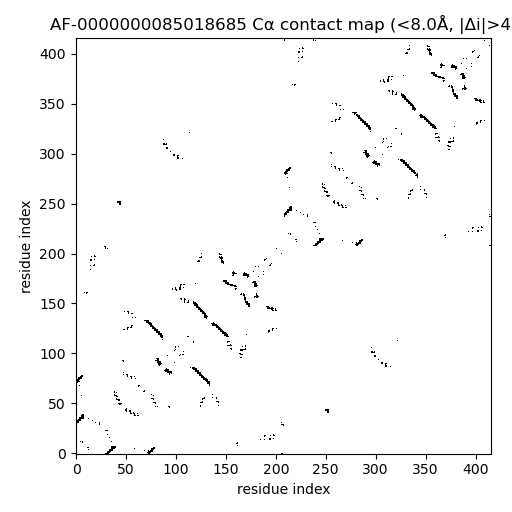 . ARG B 1 64 ? 19.188 14.562 -0.127 1 91.94 64 ARG B N 1
ATOM 2097 C CA . ARG B 1 64 ? 20.609 14.641 0.153 1 91.94 64 ARG B CA 1
ATOM 2098 C C . ARG B 1 64 ? 21.438 14.32 -1.095 1 91.94 64 ARG B C 1
ATOM 2100 O O . ARG B 1 64 ? 22.422 15 -1.382 1 91.94 64 ARG B O 1
ATOM 2107 N N . GLU B 1 65 ? 21.078 13.312 -1.737 1 91.31 65 GLU B N 1
ATOM 2108 C CA . GLU B 1 65 ? 21.766 12.93 -2.963 1 91.31 65 GLU B CA 1
ATOM 2109 C C . GLU B 1 65 ? 21.75 14.062 -3.984 1 91.31 65 GLU B C 1
ATOM 2111 O O . GLU B 1 65 ? 22.703 14.227 -4.754 1 91.31 65 GLU B O 1
ATOM 2116 N N . ARG B 1 66 ? 20.719 14.852 -3.938 1 93.06 66 ARG B N 1
ATOM 2117 C CA . ARG B 1 66 ? 20.547 15.961 -4.875 1 93.06 66 ARG B CA 1
ATOM 2118 C C . ARG B 1 66 ? 21.188 17.234 -4.336 1 93.06 66 ARG B C 1
ATOM 2120 O O . ARG B 1 66 ? 21.234 18.25 -5.027 1 93.06 66 ARG B O 1
ATOM 2127 N N . GLY B 1 67 ? 21.656 17.188 -3.18 1 91.12 67 GLY B N 1
ATOM 2128 C CA . GLY B 1 67 ? 22.203 18.375 -2.551 1 91.12 67 GLY B CA 1
ATOM 2129 C C . GLY B 1 67 ? 21.141 19.422 -2.23 1 91.12 67 GLY B C 1
ATOM 2130 O O . GLY B 1 67 ? 21.422 20.625 -2.252 1 91.12 67 GLY B O 1
ATOM 2131 N N . ALA B 1 68 ? 19.953 18.922 -1.902 1 92.44 68 ALA B N 1
ATOM 2132 C CA . ALA B 1 68 ? 18.812 19.844 -1.804 1 92.44 68 ALA B CA 1
ATOM 2133 C C . ALA B 1 68 ? 18.453 20.109 -0.346 1 92.44 68 ALA B C 1
ATOM 2135 O O . ALA B 1 68 ? 17.359 20.609 -0.054 1 92.44 68 ALA B O 1
ATOM 2136 N N . ILE B 1 69 ? 19.344 19.781 0.558 1 92.81 69 ILE B N 1
ATOM 2137 C CA . ILE B 1 69 ? 19.125 20.062 1.969 1 92.81 69 ILE B CA 1
ATOM 2138 C C . ILE B 1 69 ? 20.094 21.141 2.439 1 92.81 69 ILE B C 1
ATOM 2140 O O . ILE B 1 69 ? 21.266 20.844 2.697 1 92.81 69 ILE B O 1
ATOM 2144 N N . PRO B 1 70 ? 19.672 22.25 2.619 1 91.56 70 PRO B N 1
ATOM 2145 C CA . PRO B 1 70 ? 20.547 23.297 3.137 1 91.56 70 PRO B CA 1
ATOM 2146 C C . PRO B 1 70 ? 21.078 23 4.535 1 91.56 70 PRO B C 1
ATOM 2148 O O . PRO B 1 70 ? 20.422 22.312 5.316 1 91.56 70 PRO B O 1
ATOM 2151 N N . PRO B 1 71 ? 22.219 23.609 4.879 1 89.06 71 PRO B N 1
ATOM 2152 C CA . PRO B 1 71 ? 22.859 23.312 6.16 1 89.06 71 PRO B CA 1
ATOM 2153 C C . PRO B 1 71 ? 22.062 23.828 7.355 1 89.06 71 PRO B C 1
ATOM 2155 O O . PRO B 1 71 ? 22.234 23.359 8.477 1 89.06 71 PRO B O 1
ATOM 2158 N N . ASP B 1 72 ? 21.203 24.75 7.176 1 91.06 72 ASP B N 1
ATOM 2159 C CA . ASP B 1 72 ? 20.484 25.375 8.289 1 91.06 72 ASP B CA 1
ATOM 2160 C C . ASP B 1 72 ? 19.109 24.734 8.492 1 91.06 72 ASP B C 1
ATOM 2162 O O . ASP B 1 72 ? 18.297 25.25 9.258 1 91.06 72 ASP B O 1
ATOM 2166 N N . VAL B 1 73 ? 18.891 23.609 7.836 1 93.38 73 VAL B N 1
ATOM 2167 C CA . VAL B 1 73 ? 17.625 22.875 8.008 1 93.38 73 VAL B CA 1
ATOM 2168 C C . VAL B 1 73 ? 17.719 21.984 9.242 1 93.38 73 VAL B C 1
ATOM 2170 O O . VAL B 1 73 ? 18.719 21.281 9.445 1 93.38 73 VAL B O 1
ATOM 2173 N N . ASP B 1 74 ? 16.672 22 9.961 1 92.81 74 ASP B N 1
ATOM 2174 C CA . ASP B 1 74 ? 16.641 21.188 11.172 1 92.81 74 ASP B CA 1
ATOM 2175 C C . ASP B 1 74 ? 15.867 19.875 10.938 1 92.81 74 ASP B C 1
ATOM 2177 O O . ASP B 1 74 ? 16.266 18.828 11.43 1 92.81 74 ASP B O 1
ATOM 2181 N N . TRP B 1 75 ? 14.75 19.984 10.25 1 95.12 75 TRP B N 1
ATOM 2182 C CA . TRP B 1 75 ? 13.852 18.844 10.109 1 95.12 75 TRP B CA 1
ATOM 2183 C C . TRP B 1 75 ? 13.43 18.656 8.656 1 95.12 75 TRP B C 1
ATOM 2185 O O . TRP B 1 75 ? 13.188 19.641 7.941 1 95.12 75 TRP B O 1
ATOM 2195 N N . VAL B 1 76 ? 13.367 17.453 8.211 1 96.38 76 VAL B N 1
ATOM 2196 C CA . VAL B 1 76 ? 12.672 17.047 6.996 1 96.38 76 VAL B CA 1
ATOM 2197 C C . VAL B 1 76 ? 11.367 16.344 7.363 1 96.38 76 VAL B C 1
ATOM 2199 O O . VAL B 1 76 ? 11.359 15.438 8.203 1 96.38 76 VAL B O 1
ATOM 2202 N N . VAL B 1 77 ? 10.273 16.766 6.758 1 97.5 77 VAL B N 1
ATOM 2203 C CA . VAL B 1 77 ? 8.992 16.156 7.098 1 97.5 77 VAL B CA 1
ATOM 2204 C C . VAL B 1 77 ? 8.289 15.695 5.82 1 97.5 77 VAL B C 1
ATOM 2206 O O . VAL B 1 77 ? 8.438 16.312 4.766 1 97.5 77 VAL B O 1
ATOM 2209 N N . THR B 1 78 ? 7.625 14.562 5.918 1 98.19 78 THR B N 1
ATOM 2210 C CA . THR B 1 78 ? 6.684 14.047 4.934 1 98.19 78 THR B CA 1
ATOM 2211 C C . THR B 1 78 ? 5.328 13.766 5.578 1 98.19 78 THR B C 1
ATOM 2213 O O . THR B 1 78 ? 5.211 13.742 6.805 1 98.19 78 THR B O 1
ATOM 2216 N N . GLU B 1 79 ? 4.324 13.688 4.777 1 97.31 79 GLU B N 1
ATOM 2217 C CA . GLU B 1 79 ? 3.027 13.289 5.316 1 97.31 79 GLU B CA 1
ATOM 2218 C C . GLU B 1 79 ? 2.342 12.273 4.414 1 97.31 79 GLU B C 1
ATOM 2220 O O . GLU B 1 79 ? 2.623 12.211 3.215 1 97.31 79 GLU B O 1
ATOM 2225 N N . ASP B 1 80 ? 1.546 11.484 4.98 1 96.06 80 ASP B N 1
ATOM 2226 C CA . ASP B 1 80 ? 0.695 10.516 4.301 1 96.06 80 ASP B CA 1
ATOM 2227 C C . ASP B 1 80 ? -0.716 10.516 4.883 1 96.06 80 ASP B C 1
ATOM 2229 O O . ASP B 1 80 ? -0.89 10.617 6.102 1 96.06 80 ASP B O 1
ATOM 2233 N N . VAL B 1 81 ? -1.653 10.469 3.971 1 95.75 81 VAL B N 1
ATOM 2234 C CA . VAL B 1 81 ? -3.049 10.539 4.395 1 95.75 81 VAL B CA 1
ATOM 2235 C C . VAL B 1 81 ? -3.668 9.141 4.344 1 95.75 81 VAL B C 1
ATOM 2237 O O . VAL B 1 81 ? -3.402 8.367 3.422 1 95.75 81 VAL B O 1
ATOM 2240 N N . GLY B 1 82 ? -4.453 8.797 5.375 1 97.75 82 GLY B N 1
ATOM 2241 C CA . GLY B 1 82 ? -5.203 7.555 5.434 1 97.75 82 GLY B CA 1
ATOM 2242 C C . GLY B 1 82 ? -6.699 7.766 5.551 1 97.75 82 GLY B C 1
ATOM 2243 O O . GLY B 1 82 ? -7.148 8.742 6.16 1 97.75 82 GLY B O 1
ATOM 2244 N N . LEU B 1 83 ? -7.523 6.93 4.965 1 98.38 83 LEU B N 1
ATOM 2245 C CA . LEU B 1 83 ? -8.969 6.844 5.125 1 98.38 83 LEU B CA 1
ATOM 2246 C C . LEU B 1 83 ? -9.375 5.496 5.719 1 98.38 83 LEU B C 1
ATOM 2248 O O . LEU B 1 83 ? -9.148 4.449 5.105 1 98.38 83 LEU B O 1
ATOM 2252 N N . HIS B 1 84 ? -9.945 5.52 6.887 1 98.81 84 HIS B N 1
ATOM 2253 C CA . HIS B 1 84 ? -10.289 4.301 7.613 1 98.81 84 HIS B CA 1
ATOM 2254 C C . HIS B 1 84 ? -11.797 4.152 7.758 1 98.81 84 HIS B C 1
ATOM 2256 O O . HIS B 1 84 ? -12.438 4.93 8.469 1 98.81 84 HIS B O 1
ATOM 2262 N N . LEU B 1 85 ? -12.352 3.191 7.094 1 98.75 85 LEU B N 1
ATOM 2263 C CA . LEU B 1 85 ? -13.789 2.945 7.113 1 98.75 85 LEU B CA 1
ATOM 2264 C C . LEU B 1 85 ? -14.148 1.881 8.148 1 98.75 85 LEU B C 1
ATOM 2266 O O . LEU B 1 85 ? -13.648 0.754 8.078 1 98.75 85 LEU B O 1
ATOM 2270 N N . ARG B 1 86 ? -14.953 2.236 9.094 1 98.62 86 ARG B N 1
ATOM 2271 C CA . ARG B 1 86 ? -15.305 1.326 10.18 1 98.62 86 ARG B CA 1
ATOM 2272 C C . ARG B 1 86 ? -15.945 0.054 9.648 1 98.62 86 ARG B C 1
ATOM 2274 O O . ARG B 1 86 ? -15.664 -1.045 10.133 1 98.62 86 ARG B O 1
ATOM 2281 N N . CYS B 1 87 ? -16.797 0.118 8.633 1 98 87 CYS B N 1
ATOM 2282 C CA . CYS B 1 87 ? -17.516 -1.032 8.094 1 98 87 CYS B CA 1
ATOM 2283 C C . CYS B 1 87 ? -16.547 -1.988 7.395 1 98 87 CYS B C 1
ATOM 2285 O O . CYS B 1 87 ? -16.906 -3.135 7.113 1 98 87 CYS B O 1
ATOM 2287 N N . LEU B 1 88 ? -15.359 -1.561 7.16 1 98.38 88 LEU B N 1
ATOM 2288 C CA . LEU B 1 88 ? -14.344 -2.391 6.52 1 98.38 88 LEU B CA 1
ATOM 2289 C C . LEU B 1 88 ? -13.148 -2.594 7.441 1 98.38 88 LEU B C 1
ATOM 2291 O O . LEU B 1 88 ? -12.016 -2.766 6.973 1 98.38 88 LEU B O 1
ATOM 2295 N N . ASN B 1 89 ? -13.383 -2.432 8.664 1 98.19 89 ASN B N 1
ATOM 2296 C CA . ASN B 1 89 ? -12.375 -2.662 9.695 1 98.19 89 ASN B CA 1
ATOM 2297 C C . ASN B 1 89 ? -11.125 -1.824 9.461 1 98.19 89 ASN B C 1
ATOM 2299 O O . ASN B 1 89 ? -10.008 -2.314 9.625 1 98.19 89 ASN B O 1
ATOM 2303 N N . GLY B 1 90 ? -11.328 -0.602 8.961 1 98.5 90 GLY B N 1
ATOM 2304 C CA . GLY B 1 90 ? -10.227 0.333 8.812 1 98.5 90 GLY B CA 1
ATOM 2305 C C . GLY B 1 90 ? -9.648 0.365 7.41 1 98.5 90 GLY B C 1
ATOM 2306 O O . GLY B 1 90 ? -8.867 1.258 7.074 1 98.5 90 GLY B O 1
ATOM 2307 N N . PHE B 1 91 ? -9.977 -0.594 6.543 1 98.56 91 PHE B N 1
ATOM 2308 C CA . PHE B 1 91 ? -9.547 -0.576 5.152 1 98.56 91 PHE B CA 1
ATOM 2309 C C . PHE B 1 91 ? -10.305 0.48 4.359 1 98.56 91 PHE B C 1
ATOM 2311 O O . PHE B 1 91 ? -11.5 0.701 4.598 1 98.56 91 PHE B O 1
ATOM 2318 N N . PRO B 1 92 ? -9.578 1.229 3.582 1 98.5 92 PRO B N 1
ATOM 2319 C CA . PRO B 1 92 ? -8.281 0.963 2.953 1 98.5 92 PRO B CA 1
ATOM 2320 C C . PRO B 1 92 ? -7.113 1.535 3.748 1 98.5 92 PRO B C 1
ATOM 2322 O O . PRO B 1 92 ? -5.957 1.2 3.48 1 98.5 92 PRO B O 1
ATOM 2325 N N . GLY B 1 93 ? -7.367 2.416 4.75 1 98.25 93 GLY B N 1
ATOM 2326 C CA . GLY B 1 93 ? -6.277 3.018 5.5 1 98.25 93 GLY B CA 1
ATOM 2327 C C . GLY B 1 93 ? -5.312 3.797 4.629 1 98.25 93 GLY B C 1
ATOM 2328 O O . GLY B 1 93 ? -5.727 4.672 3.865 1 98.25 93 GLY B O 1
ATOM 2329 N N . PRO B 1 94 ? -4.039 3.455 4.637 1 98 94 PRO B N 1
ATOM 2330 C CA . PRO B 1 94 ? -3.043 4.184 3.848 1 98 94 PRO B CA 1
ATOM 2331 C C . PRO B 1 94 ? -3.189 3.947 2.346 1 98 94 PRO B C 1
ATOM 2333 O O . PRO B 1 94 ? -2.531 4.617 1.544 1 98 94 PRO B O 1
ATOM 2336 N N . TYR B 1 95 ? -4.059 3.051 1.913 1 98 95 TYR B N 1
ATOM 2337 C CA . TYR B 1 95 ? -4.258 2.74 0.502 1 98 95 TYR B CA 1
ATOM 2338 C C . TYR B 1 95 ? -5.477 3.475 -0.048 1 98 95 TYR B C 1
ATOM 2340 O O . TYR B 1 95 ? -6.102 3.02 -1.011 1 98 95 TYR B O 1
ATOM 2348 N N . CYS B 1 96 ? -5.812 4.586 0.55 1 96.88 96 CYS B N 1
ATOM 2349 C CA . CYS B 1 96 ? -6.965 5.371 0.119 1 96.88 96 CYS B CA 1
ATOM 2350 C C . CYS B 1 96 ? -6.703 6.027 -1.232 1 96.88 96 CYS B C 1
ATOM 2352 O O . CYS B 1 96 ? -7.625 6.191 -2.033 1 96.88 96 CYS B O 1
ATOM 2354 N N . LYS B 1 97 ? -5.418 6.375 -1.526 1 94.5 97 LYS B N 1
ATOM 2355 C CA . LYS B 1 97 ? -5.125 7.004 -2.811 1 94.5 97 LYS B CA 1
ATOM 2356 C C . LYS B 1 97 ? -5.426 6.059 -3.969 1 94.5 97 LYS B C 1
ATOM 2358 O O . LYS B 1 97 ? -6.191 6.402 -4.875 1 94.5 97 LYS B O 1
ATOM 2363 N N . PRO B 1 98 ? -4.855 4.844 -3.943 1 96.31 98 PRO B N 1
ATOM 2364 C CA . PRO B 1 98 ? -5.195 3.949 -5.051 1 96.31 98 PRO B CA 1
ATOM 2365 C C . PRO B 1 98 ? -6.684 3.617 -5.105 1 96.31 98 PRO B C 1
ATOM 2367 O O . PRO B 1 98 ? -7.238 3.408 -6.188 1 96.31 98 PRO B O 1
ATOM 2370 N N . MET B 1 99 ? -7.383 3.549 -3.979 1 97.69 99 MET B N 1
ATOM 2371 C CA . MET B 1 99 ? -8.828 3.328 -3.996 1 97.69 99 MET B CA 1
ATOM 2372 C C . MET B 1 99 ? -9.539 4.465 -4.715 1 97.69 99 MET B C 1
ATOM 2374 O O . MET B 1 99 ? -10.375 4.227 -5.598 1 97.69 99 MET B O 1
ATOM 2378 N N . LEU B 1 100 ? -9.211 5.652 -4.371 1 95.75 100 LEU B N 1
ATOM 2379 C CA . LEU B 1 100 ? -9.883 6.82 -4.934 1 95.75 100 LEU B CA 1
ATOM 2380 C C . LEU B 1 100 ? -9.516 7.004 -6.402 1 95.75 100 LEU B C 1
ATOM 2382 O O . LEU B 1 100 ? -10.328 7.484 -7.191 1 95.75 100 LEU B O 1
ATOM 2386 N N . GLU B 1 101 ? -8.336 6.641 -6.754 1 95.06 101 GLU B N 1
ATOM 2387 C CA . GLU B 1 101 ? -7.965 6.664 -8.164 1 95.06 101 GLU B CA 1
ATOM 2388 C C . GLU B 1 101 ? -8.805 5.684 -8.977 1 95.06 101 GLU B C 1
ATOM 2390 O O . GLU B 1 101 ? -9.102 5.926 -10.148 1 95.06 101 GLU B O 1
ATOM 2395 N N . ALA B 1 102 ? -9.195 4.621 -8.352 1 96.69 102 ALA B N 1
ATOM 2396 C CA . ALA B 1 102 ? -9.945 3.578 -9.039 1 96.69 102 ALA B CA 1
ATOM 2397 C C . ALA B 1 102 ? -11.43 3.936 -9.117 1 96.69 102 ALA B C 1
ATOM 2399 O O . ALA B 1 102 ? -12.039 3.867 -10.188 1 96.69 102 ALA B O 1
ATOM 2400 N N . ILE B 1 103 ? -12.008 4.383 -7.934 1 96.31 103 ILE B N 1
ATOM 2401 C CA . ILE B 1 103 ? -13.461 4.43 -7.902 1 96.31 103 ILE B CA 1
ATOM 2402 C C . ILE B 1 103 ? -13.93 5.867 -7.699 1 96.31 103 ILE B C 1
ATOM 2404 O O . ILE B 1 103 ? -15.125 6.16 -7.793 1 96.31 103 ILE B O 1
ATOM 2408 N N . GLY B 1 104 ? -13.047 6.82 -7.398 1 94.25 104 GLY B N 1
ATOM 2409 C CA . GLY B 1 104 ? -13.398 8.211 -7.172 1 94.25 104 GLY B CA 1
ATOM 2410 C C . GLY B 1 104 ? -14.266 8.414 -5.945 1 94.25 104 GLY B C 1
ATOM 2411 O O . GLY B 1 104 ? -14.516 7.473 -5.191 1 94.25 104 GLY B O 1
ATOM 2412 N N . ASP B 1 105 ? -14.633 9.727 -5.746 1 93.94 105 ASP B N 1
ATOM 2413 C CA . ASP B 1 105 ? -15.5 10.062 -4.617 1 93.94 105 ASP B CA 1
ATOM 2414 C C . ASP B 1 105 ? -16.906 9.492 -4.809 1 93.94 105 ASP B C 1
ATOM 2416 O O . ASP B 1 105 ? -17.531 9.031 -3.85 1 93.94 105 ASP B O 1
ATOM 2420 N N . ALA B 1 106 ? -17.391 9.469 -5.996 1 94.12 106 ALA B N 1
ATOM 2421 C CA . ALA B 1 106 ? -18.719 8.906 -6.277 1 94.12 106 ALA B CA 1
ATOM 2422 C C . ALA B 1 106 ? -18.75 7.41 -5.984 1 94.12 106 ALA B C 1
ATOM 2424 O O . ALA B 1 106 ? -19.734 6.902 -5.445 1 94.12 106 ALA B O 1
ATOM 2425 N N . GLY B 1 107 ? -17.719 6.676 -6.398 1 95.81 107 GLY B N 1
ATOM 2426 C CA . GLY B 1 107 ? -17.609 5.258 -6.09 1 95.81 107 GLY B CA 1
ATOM 2427 C C . GLY B 1 107 ? -17.5 4.977 -4.602 1 95.81 107 GLY B C 1
ATOM 2428 O O . GLY B 1 107 ? -18.047 3.984 -4.113 1 95.81 107 GLY B O 1
ATOM 2429 N N . LEU B 1 108 ? -16.766 5.828 -3.947 1 97.12 108 LEU B N 1
ATOM 2430 C CA . LEU B 1 108 ? -16.672 5.699 -2.498 1 97.12 108 LEU B CA 1
ATOM 2431 C C . LEU B 1 108 ? -18.031 5.871 -1.847 1 97.12 108 LEU B C 1
ATOM 2433 O O . LEU B 1 108 ? -18.406 5.086 -0.975 1 97.12 108 LEU B O 1
ATOM 2437 N N . TRP B 1 109 ? -18.75 6.84 -2.27 1 96.44 109 TRP B N 1
ATOM 2438 C CA . TRP B 1 109 ? -20.109 7.043 -1.765 1 96.44 109 TRP B CA 1
ATOM 2439 C C . TRP B 1 109 ? -21 5.844 -2.084 1 96.44 109 TRP B C 1
ATOM 2441 O O . TRP B 1 109 ? -21.734 5.363 -1.222 1 96.44 109 TRP B O 1
ATOM 2451 N N . ASP B 1 110 ? -20.953 5.41 -3.256 1 97.25 110 ASP B N 1
ATOM 2452 C CA . ASP B 1 110 ? -21.766 4.266 -3.66 1 97.25 110 ASP B CA 1
ATOM 2453 C C . ASP B 1 110 ? -21.469 3.051 -2.779 1 97.25 110 ASP B C 1
ATOM 2455 O O . ASP B 1 110 ? -22.406 2.379 -2.314 1 97.25 110 ASP B O 1
ATOM 2459 N N . MET B 1 111 ? -20.219 2.76 -2.539 1 97.56 111 MET B N 1
ATOM 2460 C CA . MET B 1 111 ? -19.828 1.639 -1.693 1 97.56 111 MET B CA 1
ATOM 2461 C C . MET B 1 111 ? -20.359 1.81 -0.275 1 97.56 111 MET B C 1
ATOM 2463 O O . MET B 1 111 ? -21 0.903 0.266 1 97.56 111 MET B O 1
ATOM 2467 N N . MET B 1 112 ? -20.188 2.971 0.247 1 97.88 112 MET B N 1
ATOM 2468 C CA . MET B 1 112 ? -20.547 3.221 1.643 1 97.88 112 MET B CA 1
ATOM 2469 C C . MET B 1 112 ? -22.047 3.287 1.822 1 97.88 112 MET B C 1
ATOM 2471 O O . MET B 1 112 ? -22.562 2.951 2.889 1 97.88 112 MET B O 1
ATOM 2475 N N . SER B 1 113 ? -22.75 3.695 0.793 1 97.25 113 SER B N 1
ATOM 2476 C CA . SER B 1 113 ? -24.188 3.82 0.876 1 97.25 113 SER B CA 1
ATOM 2477 C C . SER B 1 113 ? -24.859 2.459 1.062 1 97.25 113 SER B C 1
ATOM 2479 O O . SER B 1 113 ? -26.031 2.377 1.432 1 97.25 113 SER B O 1
ATOM 2481 N N . ARG B 1 114 ? -24.156 1.45 0.834 1 97.19 114 ARG B N 1
ATOM 2482 C CA . ARG B 1 114 ? -24.688 0.092 0.948 1 97.19 114 ARG B CA 1
ATOM 2483 C C . ARG B 1 114 ? -24.547 -0.431 2.373 1 97.19 114 ARG B C 1
ATOM 2485 O O . ARG B 1 114 ? -25.078 -1.487 2.709 1 97.19 114 ARG B O 1
ATOM 2492 N N . TYR B 1 115 ? -23.859 0.276 3.182 1 97.44 115 TYR B N 1
ATOM 2493 C CA . TYR B 1 115 ? -23.688 -0.054 4.594 1 97.44 115 TYR B CA 1
ATOM 2494 C C . TYR B 1 115 ? -24.547 0.846 5.473 1 97.44 115 TYR B C 1
ATOM 2496 O O . TYR B 1 115 ? -24.828 1.99 5.109 1 97.44 115 TYR B O 1
ATOM 2504 N N . GLU B 1 116 ? -24.938 0.282 6.605 1 97.06 116 GLU B N 1
ATOM 2505 C CA . GLU B 1 116 ? -25.594 1.113 7.609 1 97.06 116 GLU B CA 1
ATOM 2506 C C . GLU B 1 116 ? -24.578 1.987 8.352 1 97.06 116 GLU B C 1
ATOM 2508 O O . GLU B 1 116 ? -24.828 3.178 8.562 1 97.06 116 GLU B O 1
ATOM 2513 N N . ASP B 1 117 ? -23.422 1.389 8.742 1 97.44 117 ASP B N 1
ATOM 2514 C CA . ASP B 1 117 ? -22.359 2.123 9.422 1 97.44 117 ASP B CA 1
ATOM 2515 C C . ASP B 1 117 ? -21.484 2.871 8.422 1 97.44 117 ASP B C 1
ATOM 2517 O O . ASP B 1 117 ? -20.672 2.262 7.727 1 97.44 117 ASP B O 1
ATOM 2521 N N . ARG B 1 118 ? -21.562 4.156 8.453 1 97.69 118 ARG B N 1
ATOM 2522 C CA . ARG B 1 118 ? -20.859 4.965 7.457 1 97.69 118 ARG B CA 1
ATOM 2523 C C . ARG B 1 118 ? -19.75 5.785 8.109 1 97.69 118 ARG B C 1
ATOM 2525 O O . ARG B 1 118 ? -19.25 6.746 7.516 1 97.69 118 ARG B O 1
ATOM 2532 N N . HIS B 1 119 ? -19.359 5.391 9.305 1 98.5 119 HIS B N 1
ATOM 2533 C CA . HIS B 1 119 ? -18.297 6.07 10.047 1 98.5 119 HIS B CA 1
ATOM 2534 C C . HIS B 1 119 ? -16.969 5.957 9.328 1 98.5 119 HIS B C 1
ATOM 2536 O O . HIS B 1 119 ? -16.625 4.895 8.797 1 98.5 119 HIS B O 1
ATOM 2542 N N . ALA B 1 120 ? -16.297 7.066 9.297 1 98.62 120 ALA B N 1
ATOM 2543 C CA . ALA B 1 120 ? -14.977 7.125 8.688 1 98.62 120 ALA B CA 1
ATOM 2544 C C . ALA B 1 120 ? -14.023 7.969 9.531 1 98.62 120 ALA B C 1
ATOM 2546 O O . ALA B 1 120 ? -14.438 8.945 10.156 1 98.62 120 ALA B O 1
ATOM 2547 N N . LEU B 1 121 ? -12.812 7.523 9.594 1 98.75 121 LEU B N 1
ATOM 2548 C CA . LEU B 1 121 ? -11.711 8.242 10.219 1 98.75 121 LEU B CA 1
ATOM 2549 C C . LEU B 1 121 ? -10.664 8.641 9.188 1 98.75 121 LEU B C 1
ATOM 2551 O O . LEU B 1 121 ? -10.219 7.812 8.398 1 98.75 121 LEU B O 1
ATOM 2555 N N . VAL B 1 122 ? -10.352 9.945 9.086 1 98.31 122 VAL B N 1
ATOM 2556 C CA . VAL 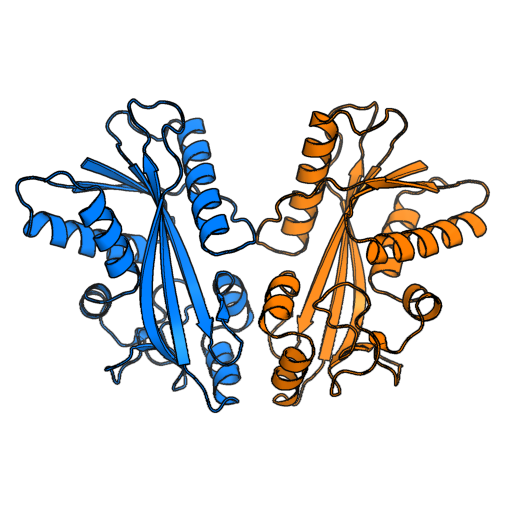B 1 122 ? -9.273 10.438 8.227 1 98.31 122 VAL B CA 1
ATOM 2557 C C . VAL B 1 122 ? -8.055 10.781 9.078 1 98.31 122 VAL B C 1
ATOM 2559 O O . VAL B 1 122 ? -8.172 11.414 10.125 1 98.31 122 VAL B O 1
ATOM 2562 N N . THR B 1 123 ? -6.883 10.281 8.609 1 98.62 123 THR B N 1
ATOM 2563 C CA . THR B 1 123 ? -5.66 10.523 9.359 1 98.62 123 THR B CA 1
ATOM 2564 C C . THR B 1 123 ? -4.609 11.203 8.484 1 98.62 123 THR B C 1
ATOM 2566 O O . THR B 1 123 ? -4.602 11.023 7.262 1 98.62 123 THR B O 1
ATOM 2569 N N . CYS B 1 124 ? -3.848 12.055 9.008 1 98.31 124 CYS B N 1
ATOM 2570 C CA . CYS B 1 124 ? -2.582 12.555 8.477 1 98.31 124 CYS B CA 1
ATOM 2571 C C . CYS B 1 124 ? -1.409 12.055 9.312 1 98.31 124 CYS B C 1
ATOM 2573 O O . CYS B 1 124 ? -1.335 12.32 10.508 1 98.31 124 CYS B O 1
ATOM 2575 N N . ASN B 1 125 ? -0.582 11.258 8.703 1 98.5 125 ASN B N 1
ATOM 2576 C CA . ASN B 1 125 ? 0.64 10.781 9.344 1 98.5 125 ASN B CA 1
ATOM 2577 C C . ASN B 1 125 ? 1.851 11.617 8.93 1 98.5 125 ASN B C 1
ATOM 2579 O O . ASN B 1 125 ? 2.445 11.375 7.879 1 98.5 125 ASN B O 1
ATOM 2583 N N . LEU B 1 126 ? 2.25 12.562 9.742 1 98.75 126 LEU B N 1
ATOM 2584 C CA . LEU B 1 126 ? 3.424 13.406 9.508 1 98.75 126 LEU B CA 1
ATOM 2585 C C . LEU B 1 126 ? 4.676 12.758 10.094 1 98.75 126 LEU B C 1
ATOM 2587 O O . LEU B 1 126 ? 4.758 12.531 11.305 1 98.75 126 LEU B O 1
ATOM 2591 N N . ALA B 1 127 ? 5.57 12.375 9.289 1 98.25 127 ALA B N 1
ATOM 2592 C CA . ALA B 1 127 ? 6.848 11.812 9.719 1 98.25 127 ALA B CA 1
ATOM 2593 C C . ALA B 1 127 ? 7.957 12.859 9.648 1 98.25 127 ALA B C 1
ATOM 2595 O O . ALA B 1 127 ? 8.008 13.656 8.711 1 98.25 127 ALA B O 1
ATOM 2596 N N . ALA B 1 128 ? 8.812 12.875 10.633 1 97.06 128 ALA B N 1
ATOM 2597 C CA . ALA B 1 128 ? 9.867 13.867 10.727 1 97.06 128 ALA B CA 1
ATOM 2598 C C . ALA B 1 128 ? 11.195 13.227 11.117 1 97.06 128 ALA B C 1
ATOM 2600 O O . ALA B 1 128 ? 11.234 12.305 11.938 1 97.06 128 ALA B O 1
ATOM 2601 N N . VAL B 1 129 ? 12.211 13.672 10.477 1 95.62 129 VAL B N 1
ATOM 2602 C CA . VAL B 1 129 ? 13.555 13.266 10.867 1 95.62 129 VAL B CA 1
ATOM 2603 C C . VAL B 1 129 ? 14.438 14.492 11.055 1 95.62 129 VAL B C 1
ATOM 2605 O O . VAL B 1 129 ? 14.352 15.453 10.289 1 95.62 129 VAL B O 1
ATOM 2608 N N . HIS B 1 130 ? 15.203 14.469 12.102 1 94 130 HIS B N 1
ATOM 2609 C CA . HIS B 1 130 ? 16.188 15.531 12.328 1 94 130 HIS B CA 1
ATOM 2610 C C . HIS B 1 130 ? 17.375 15.383 11.391 1 94 130 HIS B C 1
ATOM 2612 O O . HIS B 1 130 ? 17.891 14.273 11.211 1 94 130 HIS B O 1
ATOM 2618 N N . VAL B 1 131 ? 17.719 16.547 10.703 1 89.88 131 VAL B N 1
ATOM 2619 C CA . VAL B 1 131 ? 18.844 16.516 9.789 1 89.88 131 VAL B CA 1
ATOM 2620 C C . VAL B 1 131 ? 19.891 17.531 10.219 1 89.88 131 VAL B C 1
ATOM 2622 O O . VAL B 1 131 ? 19.547 18.656 10.617 1 89.88 131 VAL B O 1
ATOM 2625 N N . ARG B 1 132 ? 20.797 17.234 11.078 1 74 132 ARG B N 1
ATOM 2626 C CA . ARG B 1 132 ? 21.828 18.141 11.539 1 74 132 ARG B CA 1
ATOM 2627 C C . ARG B 1 132 ? 22.969 18.234 10.531 1 74 132 ARG B C 1
ATOM 2629 O O . ARG B 1 132 ? 23.312 17.234 9.891 1 74 132 ARG B O 1
ATOM 2636 N N . ASP B 1 133 ? 23.469 19.391 10.641 1 58.88 133 ASP B N 1
ATOM 2637 C CA . ASP B 1 133 ? 24.734 19.719 9.984 1 58.88 133 ASP B CA 1
ATOM 2638 C C . ASP B 1 133 ? 24.797 19.109 8.586 1 58.88 133 ASP B C 1
ATOM 2640 O O . ASP B 1 133 ? 25.859 18.609 8.172 1 58.88 133 ASP B O 1
ATOM 2644 N N . GLY B 1 134 ? 23.688 19.125 7.902 1 56.03 134 GLY B N 1
ATOM 2645 C CA . GLY B 1 134 ? 23.766 18.688 6.52 1 56.03 134 GLY B CA 1
ATOM 2646 C C . GLY B 1 134 ? 24.016 17.203 6.387 1 56.03 134 GLY B C 1
ATOM 2647 O O . GLY B 1 134 ? 24.109 16.672 5.273 1 56.03 134 GLY B O 1
ATOM 2648 N N . GLY B 1 135 ? 24.312 16.594 7.508 1 52.59 135 GLY B N 1
ATOM 2649 C CA . GLY B 1 135 ? 24.797 15.227 7.434 1 52.59 135 GLY B CA 1
ATOM 2650 C C . GLY B 1 135 ? 23.688 14.195 7.371 1 52.59 135 GLY B C 1
ATOM 2651 O O . GLY B 1 135 ? 22.578 14.492 6.938 1 52.59 135 GLY B O 1
ATOM 2652 N N . GLU B 1 136 ? 24.109 12.992 7.836 1 58.03 136 GLU B N 1
ATOM 2653 C CA . GLU B 1 136 ? 23.391 11.719 7.836 1 58.03 136 GLU B CA 1
ATOM 2654 C C . GLU B 1 136 ? 22.125 11.797 8.68 1 58.03 136 GLU B C 1
ATOM 2656 O O . GLU B 1 136 ? 21.953 12.727 9.477 1 58.03 136 GLU B O 1
ATOM 2661 N N . LEU B 1 137 ? 21.203 11.023 8.359 1 63.72 137 LEU B N 1
ATOM 2662 C CA . LEU B 1 137 ? 20.062 10.797 9.234 1 63.72 137 LEU B CA 1
ATOM 2663 C C . LEU B 1 137 ? 20.5 10.664 10.688 1 63.72 137 LEU B C 1
ATOM 2665 O O . LEU B 1 137 ? 21.312 9.789 11.016 1 63.72 137 LEU B O 1
ATOM 2669 N N . ASP B 1 138 ? 20.312 11.727 11.461 1 64.06 138 ASP B N 1
ATOM 2670 C CA . ASP B 1 138 ? 20.781 11.641 12.836 1 64.06 138 ASP B CA 1
ATOM 2671 C C . ASP B 1 138 ? 19.75 11 13.75 1 64.06 138 ASP B C 1
ATOM 2673 O O . ASP B 1 138 ? 20.078 10.516 14.836 1 64.06 138 ASP B O 1
ATOM 2677 N N . GLY B 1 139 ? 18.594 10.977 13.07 1 72.31 139 GLY B N 1
ATOM 2678 C CA . GLY B 1 139 ? 17.641 10.469 14.039 1 72.31 139 GLY B CA 1
ATOM 2679 C C . GLY B 1 139 ? 16.641 9.492 13.438 1 72.31 139 GLY B C 1
ATOM 2680 O O . GLY B 1 139 ? 16.656 9.258 12.227 1 72.31 139 GLY B O 1
ATOM 2681 N N . THR B 1 140 ? 15.961 8.812 14.398 1 89.06 140 THR B N 1
ATOM 2682 C CA . THR B 1 140 ? 14.867 7.906 14.078 1 89.06 140 THR B CA 1
ATOM 2683 C C . THR B 1 140 ? 13.617 8.688 13.68 1 89.06 140 THR B C 1
ATOM 2685 O O . THR B 1 140 ? 13.305 9.719 14.289 1 89.06 140 THR B O 1
ATOM 2688 N N . PRO B 1 141 ? 13.086 8.289 12.555 1 95.5 141 PRO B N 1
ATOM 2689 C CA . PRO B 1 141 ? 11.828 8.945 12.188 1 95.5 141 PRO B CA 1
ATOM 2690 C C . PRO B 1 141 ? 10.836 9.008 13.352 1 95.5 141 PRO B C 1
ATOM 2692 O O . PRO B 1 141 ? 10.688 8.039 14.094 1 95.5 141 PRO B O 1
ATOM 2695 N N . GLU B 1 142 ? 10.273 10.156 13.539 1 96.69 142 GLU B N 1
ATOM 2696 C CA . GLU B 1 142 ? 9.18 10.359 14.484 1 96.69 142 GLU B CA 1
ATOM 2697 C C . GLU B 1 142 ? 7.859 10.602 13.766 1 96.69 142 GLU B C 1
ATOM 2699 O O . GLU B 1 142 ? 7.82 11.289 12.742 1 96.69 142 GLU B O 1
ATOM 2704 N N . LEU B 1 143 ? 6.852 10.031 14.312 1 98.19 143 LEU B N 1
ATOM 2705 C CA . LEU B 1 143 ? 5.551 10.133 13.664 1 98.19 143 LEU B CA 1
ATOM 2706 C C . LEU B 1 143 ? 4.586 10.961 14.516 1 98.19 143 LEU B C 1
ATOM 2708 O O . LEU B 1 143 ? 4.5 10.773 15.727 1 98.19 143 LEU B O 1
ATOM 2712 N N . PHE B 1 144 ? 3.902 11.914 13.953 1 98.75 144 PHE B N 1
ATOM 2713 C CA . PHE B 1 144 ? 2.844 12.734 14.531 1 98.75 144 PHE B CA 1
ATOM 2714 C C . PHE B 1 144 ? 1.538 12.547 13.766 1 98.75 144 PHE B C 1
ATOM 2716 O O . PHE B 1 144 ? 1.446 12.906 12.586 1 98.75 144 PHE B O 1
ATOM 2723 N N . VAL B 1 145 ? 0.538 12.023 14.453 1 98.75 145 VAL B N 1
ATOM 2724 C CA . VAL B 1 145 ? -0.685 11.625 13.766 1 98.75 145 VAL B CA 1
ATOM 2725 C C . VAL B 1 145 ? -1.814 12.594 14.117 1 98.75 145 VAL B C 1
ATOM 2727 O O . VAL B 1 145 ? -2.053 12.883 15.289 1 98.75 145 VAL B O 1
ATOM 2730 N N . GLY B 1 146 ? -2.414 13.156 13.125 1 98.75 146 GLY B N 1
ATOM 2731 C CA . GLY B 1 146 ? -3.66 13.898 13.25 1 98.75 146 GLY B CA 1
ATOM 2732 C C . GLY B 1 146 ? -4.859 13.141 12.719 1 98.75 146 GLY B C 1
ATOM 2733 O O . GLY B 1 146 ? -4.762 12.445 11.703 1 98.75 146 GLY B O 1
ATOM 2734 N N . GLU B 1 147 ? -5.977 13.305 13.414 1 98.56 147 GLU B N 1
ATOM 2735 C CA . GLU B 1 147 ? -7.164 12.539 13.031 1 98.56 147 GLU B CA 1
ATOM 2736 C C . GLU B 1 147 ? -8.422 13.406 13.086 1 98.56 147 GLU B C 1
ATOM 2738 O O . GLU B 1 147 ? -8.547 14.266 13.961 1 98.56 147 GLU B O 1
ATOM 2743 N N . ILE B 1 148 ? -9.328 13.141 12.195 1 98.06 148 ILE B N 1
ATOM 2744 C CA . ILE B 1 148 ? -10.68 13.688 12.281 1 98.06 148 ILE B CA 1
ATOM 2745 C C . ILE B 1 148 ? -11.695 12.586 12 1 98.06 148 ILE B C 1
ATOM 2747 O O . ILE B 1 148 ? -11.539 11.805 11.055 1 98.06 148 ILE B O 1
ATOM 2751 N N . GLU B 1 149 ? -12.633 12.523 12.883 1 98.38 149 GLU B N 1
ATOM 2752 C CA . GLU B 1 149 ? -13.719 11.57 12.727 1 98.38 149 GLU B CA 1
ATOM 2753 C C . GLU B 1 149 ? -14.867 12.164 11.914 1 98.38 149 GLU B C 1
ATOM 2755 O O . GLU B 1 149 ? -15.031 13.391 11.867 1 98.38 149 GLU B O 1
ATOM 2760 N N . GLY B 1 150 ? -15.641 11.328 11.25 1 98.44 150 GLY B N 1
ATOM 2761 C CA . GLY B 1 150 ? -16.812 11.734 10.5 1 98.44 150 GLY B CA 1
ATOM 2762 C C . GLY B 1 150 ? -17.547 10.562 9.867 1 98.44 150 GLY B C 1
ATOM 2763 O O . GLY B 1 150 ? -17.609 9.477 10.445 1 98.44 150 GLY B O 1
ATOM 2764 N N . ALA B 1 151 ? -18.25 10.914 8.75 1 98.25 151 ALA B N 1
ATOM 2765 C CA . ALA B 1 151 ? -19.016 9.898 8.039 1 98.25 151 ALA B CA 1
ATOM 2766 C C . ALA B 1 151 ? -19.109 10.227 6.555 1 98.25 151 ALA B C 1
ATOM 2768 O O . ALA B 1 151 ? -18.969 11.383 6.156 1 98.25 151 ALA B O 1
ATOM 2769 N N . ILE B 1 152 ? -19.281 9.172 5.789 1 97.25 152 ILE B N 1
ATOM 2770 C CA . ILE B 1 152 ? -19.594 9.32 4.375 1 97.25 152 ILE B CA 1
ATOM 2771 C C . ILE B 1 152 ? -21.109 9.383 4.188 1 97.25 152 ILE B C 1
ATOM 2773 O O . ILE B 1 152 ? -21.781 8.352 4.125 1 97.25 152 ILE B O 1
ATOM 2777 N N . LEU B 1 153 ? -21.797 10.5 4.055 1 89.81 153 LEU B N 1
ATOM 2778 C CA . LEU B 1 153 ? -23.219 10.641 4.281 1 89.81 153 LEU B CA 1
ATOM 2779 C C . LEU B 1 153 ? -23.953 10.914 2.971 1 89.81 153 LEU B C 1
ATOM 2781 O O . LEU B 1 153 ? -25.172 10.758 2.895 1 89.81 153 LEU B O 1
ATOM 2785 N N . GLY B 1 154 ? -23.375 11.266 1.896 1 87.81 154 GLY B N 1
ATOM 2786 C CA . GLY B 1 154 ? -24.125 11.594 0.688 1 87.81 154 GLY B CA 1
ATOM 2787 C C . GLY B 1 154 ? -23.25 11.648 -0.552 1 87.81 154 GLY B C 1
ATOM 2788 O O . GLY B 1 154 ? -22.047 11.406 -0.479 1 87.81 154 GLY B O 1
ATOM 2789 N N . PRO B 1 155 ? -24.078 11.875 -1.668 1 93.5 155 PRO B N 1
ATOM 2790 C CA . PRO B 1 155 ? -23.328 12.062 -2.906 1 93.5 155 PRO B CA 1
ATOM 2791 C C . PRO B 1 155 ? -22.344 13.234 -2.832 1 93.5 155 PRO B C 1
ATOM 2793 O O . PRO B 1 155 ? -22.469 14.086 -1.945 1 93.5 155 PRO B O 1
ATOM 2796 N N . PRO B 1 156 ? -21.391 13.203 -3.695 1 93.69 156 PRO B N 1
ATOM 2797 C CA . PRO B 1 156 ? -20.344 14.219 -3.637 1 93.69 156 PRO B CA 1
ATOM 2798 C C . PRO B 1 156 ? -20.906 15.641 -3.676 1 93.69 156 PRO B C 1
ATOM 2800 O O . PRO B 1 156 ? -21.75 15.953 -4.516 1 93.69 156 PRO B O 1
ATOM 2803 N N . ARG B 1 157 ? -20.516 16.422 -2.75 1 93.44 157 ARG B N 1
ATOM 2804 C CA . ARG B 1 157 ? -20.828 17.844 -2.672 1 93.44 157 ARG B CA 1
ATOM 2805 C C . ARG B 1 157 ? -19.562 18.672 -2.443 1 93.44 157 ARG B C 1
ATOM 2807 O O . ARG B 1 157 ? -18.734 18.328 -1.597 1 93.44 157 ARG B O 1
ATOM 2814 N N . GLY B 1 158 ? -19.469 19.781 -3.26 1 88.19 158 GLY B N 1
ATOM 2815 C CA . GLY B 1 158 ? -18.312 20.656 -3.109 1 88.19 158 GLY B CA 1
ATOM 2816 C C . GLY B 1 158 ? -17.172 20.312 -4.039 1 88.19 158 GLY B C 1
ATOM 2817 O O . GLY B 1 158 ? -17.312 19.469 -4.926 1 88.19 158 GLY B O 1
ATOM 2818 N N . ASP B 1 159 ? -16.125 21.078 -3.939 1 73.12 159 ASP B N 1
ATOM 2819 C CA . ASP B 1 159 ? -15 20.953 -4.848 1 73.12 159 ASP B CA 1
ATOM 2820 C C . ASP B 1 159 ? -14.055 19.828 -4.406 1 73.12 159 ASP B C 1
ATOM 2822 O O . ASP B 1 159 ? -13.93 19.562 -3.211 1 73.12 159 ASP B O 1
ATOM 2826 N N . VAL B 1 160 ? -13.633 19.203 -5.5 1 61.47 160 VAL B N 1
ATOM 2827 C CA . VAL B 1 160 ? -12.547 18.266 -5.238 1 61.47 160 VAL B CA 1
ATOM 2828 C C . VAL B 1 160 ? -11.242 19.031 -5.027 1 61.47 160 VAL B C 1
ATOM 2830 O O . VAL B 1 160 ? -10.805 19.781 -5.91 1 61.47 160 VAL B O 1
ATOM 2833 N N . LYS B 1 161 ? -10.898 19.281 -3.965 1 53.28 161 LYS B N 1
ATOM 2834 C CA . LYS B 1 161 ? -9.828 20.234 -3.664 1 53.28 161 LYS B CA 1
ATOM 2835 C C . LYS B 1 161 ? -8.461 19.625 -3.959 1 53.28 161 LYS B C 1
ATOM 2837 O O . LYS B 1 161 ? -7.527 20.344 -4.336 1 53.28 161 LYS B O 1
ATOM 2842 N N . HIS B 1 162 ? -8.141 18.531 -3.67 1 54.94 162 HIS B N 1
ATOM 2843 C CA . HIS B 1 162 ? -6.785 18 -3.699 1 54.94 162 HIS B CA 1
ATOM 2844 C C . HIS B 1 162 ? -6.629 16.953 -4.793 1 54.94 162 HIS B C 1
ATOM 2846 O O . HIS B 1 162 ? -6.438 15.773 -4.5 1 54.94 162 HIS B O 1
ATOM 2852 N N . GLY B 1 163 ? -6.629 17.406 -6.043 1 56.91 163 GLY B N 1
ATOM 2853 C CA . GLY B 1 163 ? -6.336 16.531 -7.172 1 56.91 163 GLY B CA 1
ATOM 2854 C C . GLY B 1 163 ? -7.566 15.859 -7.742 1 56.91 163 GLY B C 1
ATOM 2855 O O . GLY B 1 163 ? -8.688 16.312 -7.52 1 56.91 163 GLY B O 1
ATOM 2856 N N . LYS B 1 164 ? -7.363 14.883 -8.586 1 58.5 164 LYS B N 1
ATOM 2857 C CA . LYS B 1 164 ? -8.414 14.258 -9.383 1 58.5 164 LYS B CA 1
ATOM 2858 C C . LYS B 1 164 ? -9.273 13.32 -8.531 1 58.5 164 LYS B C 1
ATOM 2860 O O . LYS B 1 164 ? -10.398 12.992 -8.906 1 58.5 164 LYS B O 1
ATOM 2865 N N . ALA B 1 165 ? -8.727 12.875 -7.355 1 75.25 165 ALA B N 1
ATOM 2866 C CA . ALA B 1 165 ? -9.508 11.914 -6.57 1 75.25 165 ALA B CA 1
ATOM 2867 C C . ALA B 1 165 ? -9.367 12.188 -5.074 1 75.25 165 ALA B C 1
ATOM 2869 O O . ALA B 1 165 ? -8.258 12.172 -4.535 1 75.25 165 ALA B O 1
ATOM 2870 N N . SER B 1 166 ? -10.469 12.641 -4.535 1 86.81 166 SER B N 1
ATOM 2871 C CA . SER B 1 166 ? -10.43 12.977 -3.115 1 86.81 166 SER B CA 1
ATOM 2872 C C . SER B 1 166 ? -11.703 12.531 -2.406 1 86.81 166 SER B C 1
ATOM 2874 O O . SER B 1 166 ? -12.75 12.352 -3.041 1 86.81 166 SER B O 1
ATOM 2876 N N . TRP B 1 167 ? -11.547 12.266 -1.138 1 93.94 167 TRP B N 1
ATOM 2877 C CA . TRP B 1 167 ? -12.672 11.891 -0.289 1 93.94 167 TRP B CA 1
ATOM 2878 C C . TRP B 1 167 ? -13.398 13.125 0.223 1 93.94 167 TRP B C 1
ATOM 2880 O O . TRP B 1 167 ? -14.477 13.016 0.819 1 93.94 167 TRP B O 1
ATOM 2890 N N . ASN B 1 168 ? -12.961 14.258 -0.035 1 93.25 168 ASN B N 1
ATOM 2891 C CA . ASN B 1 168 ? -13.406 15.492 0.59 1 93.25 168 ASN B CA 1
ATOM 2892 C C . ASN B 1 168 ? -14.891 15.758 0.321 1 93.25 168 ASN B C 1
ATOM 2894 O O . ASN B 1 168 ? -15.617 16.219 1.205 1 93.25 168 ASN B O 1
ATOM 2898 N N . SER B 1 169 ? -15.289 15.445 -0.81 1 94.25 169 SER B N 1
ATOM 2899 C CA . SER B 1 169 ? -16.641 15.82 -1.235 1 94.25 169 SER B CA 1
ATOM 2900 C C . SER B 1 169 ? -17.688 14.875 -0.66 1 94.25 169 SER B C 1
ATOM 2902 O O . SER B 1 169 ? -18.875 15.156 -0.713 1 94.25 169 SER B O 1
ATOM 2904 N N . VAL B 1 170 ? -17.266 13.742 -0.024 1 96.25 170 VAL B N 1
ATOM 2905 C CA . VAL B 1 170 ? -18.234 12.773 0.467 1 96.25 170 VAL B CA 1
ATOM 2906 C C . VAL B 1 170 ? -18.062 12.578 1.971 1 96.25 170 VAL B C 1
ATOM 2908 O O . VAL B 1 170 ? -18.828 11.852 2.605 1 96.25 170 VAL B O 1
ATOM 2911 N N . PHE B 1 171 ? -17.094 13.203 2.561 1 97.12 171 PHE B N 1
ATOM 2912 C CA . PHE B 1 171 ? -16.797 13.07 3.98 1 97.12 171 PHE B CA 1
ATOM 2913 C C . PHE B 1 171 ? -17.344 14.258 4.766 1 97.12 171 PHE B C 1
ATOM 2915 O O . PHE B 1 171 ? -16.984 15.406 4.496 1 97.12 171 PHE B O 1
ATOM 2922 N N . THR B 1 172 ? -18.203 13.961 5.707 1 97.25 172 THR B N 1
ATOM 2923 C CA . THR B 1 172 ? -18.719 14.969 6.629 1 97.25 172 THR B CA 1
ATOM 2924 C C . THR B 1 172 ? -18.094 14.812 8.008 1 97.25 172 THR B C 1
ATOM 2926 O O . THR B 1 172 ? -18.375 13.844 8.719 1 97.25 172 THR B O 1
ATOM 2929 N N . PRO B 1 173 ? -17.234 15.797 8.422 1 97.19 173 PRO B N 1
ATOM 2930 C CA . PRO B 1 173 ? -16.641 15.711 9.75 1 97.19 173 PRO B CA 1
ATOM 2931 C C . PRO B 1 173 ? -17.672 15.734 10.875 1 97.19 173 PRO B C 1
ATOM 2933 O O . PRO B 1 173 ? -18.719 16.391 10.734 1 97.19 173 PRO B O 1
ATOM 2936 N N . ALA B 1 174 ? -17.359 15.016 11.938 1 96.81 174 ALA B N 1
ATOM 2937 C CA . ALA B 1 174 ? -18.266 14.992 13.086 1 96.81 174 ALA B CA 1
ATOM 2938 C C . ALA B 1 174 ? -18.562 16.406 13.578 1 96.81 174 ALA B C 1
ATOM 2940 O O . ALA B 1 174 ? -17.656 17.234 13.711 1 96.81 174 ALA B O 1
ATOM 2941 N N . GLY B 1 175 ? -19.844 16.688 13.766 1 94.38 175 GLY B N 1
ATOM 2942 C CA . GLY B 1 175 ? -20.25 18 14.281 1 94.38 175 GLY B CA 1
ATOM 2943 C C . GLY B 1 175 ? -20.516 19.016 13.188 1 94.38 175 GLY B C 1
ATOM 2944 O O . GLY B 1 175 ? -20.844 20.172 13.477 1 94.38 175 GLY B O 1
ATOM 2945 N N . HIS B 1 176 ? -20.375 18.609 11.922 1 93.75 176 HIS B N 1
ATOM 2946 C CA . HIS B 1 176 ? -20.625 19.5 10.789 1 93.75 176 HIS B CA 1
ATOM 2947 C C . HIS B 1 176 ? -21.734 18.969 9.906 1 93.75 176 HIS B C 1
ATOM 2949 O O . HIS B 1 176 ? -22.016 17.766 9.906 1 93.75 176 HIS B O 1
ATOM 2955 N N . ASP B 1 177 ? -22.375 19.859 9.156 1 93.25 177 ASP B N 1
ATOM 2956 C CA . ASP B 1 177 ? -23.422 19.453 8.219 1 93.25 177 ASP B CA 1
ATOM 2957 C C . ASP B 1 177 ? -22.922 19.516 6.773 1 93.25 177 ASP B C 1
ATOM 2959 O O . ASP B 1 177 ? -23.594 19.031 5.859 1 93.25 177 ASP B O 1
ATOM 2963 N N . LYS B 1 178 ? -21.75 20.031 6.695 1 94.5 178 LYS B N 1
ATOM 2964 C CA . LYS B 1 178 ? -21.125 20.156 5.379 1 94.5 178 LYS B CA 1
ATOM 2965 C C . LYS B 1 178 ? -20.016 19.141 5.191 1 94.5 178 LYS B C 1
ATOM 2967 O O . LYS B 1 178 ? -19.359 18.734 6.16 1 94.5 178 LYS B O 1
ATOM 2972 N N . THR B 1 179 ? -19.906 18.734 3.92 1 95 179 THR B N 1
ATOM 2973 C CA . THR B 1 179 ? -18.75 17.891 3.602 1 95 179 THR B CA 1
ATOM 2974 C C . THR B 1 179 ? -17.453 18.688 3.721 1 95 179 THR B C 1
ATOM 2976 O O . THR B 1 179 ? -17.469 19.922 3.732 1 95 179 THR B O 1
ATOM 2979 N N . PHE B 1 180 ? -16.422 17.953 3.857 1 93.12 180 PHE B N 1
ATOM 2980 C CA . PHE B 1 180 ? -15.102 18.578 3.881 1 93.12 180 PHE B CA 1
ATOM 2981 C C . PHE B 1 180 ? -14.867 19.391 2.611 1 93.12 180 PHE B C 1
ATOM 2983 O O . PHE B 1 180 ? -14.219 20.438 2.646 1 93.12 180 PHE B O 1
ATOM 2990 N N . GLY B 1 181 ? -15.383 18.984 1.451 1 91.56 181 GLY B N 1
ATOM 2991 C CA . GLY B 1 181 ? -15.258 19.656 0.169 1 91.56 181 GLY B CA 1
ATOM 2992 C C . GLY B 1 181 ? -16.047 20.953 0.094 1 91.56 181 GLY B C 1
ATOM 2993 O O . GLY B 1 181 ? -15.727 21.828 -0.706 1 91.56 181 GLY B O 1
ATOM 2994 N N . GLU B 1 182 ? -17.047 21.031 0.898 1 94.12 182 GLU B N 1
ATOM 2995 C CA . GLU B 1 182 ? -17.891 22.219 0.903 1 94.12 182 GLU B CA 1
ATOM 2996 C C . GLU B 1 182 ? -17.312 23.312 1.798 1 94.12 182 GLU B C 1
ATOM 2998 O O . GLU B 1 182 ? -17.719 24.469 1.724 1 94.12 182 GLU B O 1
ATOM 3003 N N . LEU B 1 183 ? -16.406 22.953 2.656 1 92.38 183 LEU B N 1
ATOM 3004 C CA . LEU B 1 183 ? -15.812 23.922 3.568 1 92.38 183 LEU B CA 1
ATOM 3005 C C . LEU B 1 183 ? -14.781 24.781 2.848 1 92.38 183 LEU B C 1
ATOM 3007 O O . LEU B 1 183 ? -14.047 24.281 1.983 1 92.38 183 LEU B O 1
ATOM 3011 N N . GLN B 1 184 ? -14.719 25.984 3.23 1 89.62 184 GLN B N 1
ATOM 3012 C CA . GLN B 1 184 ? -13.656 26.844 2.727 1 89.62 184 GLN B CA 1
ATOM 3013 C C . GLN B 1 184 ? -12.297 26.391 3.256 1 89.62 184 GLN B C 1
ATOM 3015 O O . GLN B 1 184 ? -12.211 25.75 4.305 1 89.62 184 GLN B O 1
ATOM 3020 N N . PHE B 1 185 ? -11.383 26.734 2.512 1 88.38 185 PHE B N 1
ATOM 3021 C CA . PHE B 1 185 ? -10.016 26.312 2.82 1 88.38 185 PHE B CA 1
ATOM 3022 C C . PHE B 1 185 ? -9.648 26.703 4.25 1 88.38 185 PHE B C 1
ATOM 3024 O O . PHE B 1 185 ? -9.156 25.859 5.016 1 88.38 185 PHE B O 1
ATOM 3031 N N . HIS B 1 186 ? -9.898 27.984 4.605 1 90.06 186 HIS B N 1
ATOM 3032 C CA . HIS B 1 186 ? -9.508 28.469 5.926 1 90.06 186 HIS B CA 1
ATOM 3033 C C . HIS B 1 186 ? -10.297 27.766 7.023 1 90.06 186 HIS B C 1
ATOM 3035 O O . HIS B 1 186 ? -9.766 27.516 8.109 1 90.06 186 HIS B O 1
ATOM 3041 N N . GLU B 1 187 ? -11.562 27.375 6.77 1 90.81 187 GLU B N 1
ATOM 3042 C CA . GLU B 1 187 ? -12.383 26.672 7.742 1 90.81 187 GLU B CA 1
ATOM 3043 C C . GLU B 1 187 ? -11.852 25.266 8 1 90.81 187 GLU B C 1
ATOM 3045 O O . GLU B 1 187 ? -11.719 24.844 9.148 1 90.81 187 GLU B O 1
ATOM 3050 N N . GLN B 1 188 ? -11.594 24.547 6.895 1 90.94 188 GLN B N 1
ATOM 3051 C CA . GLN B 1 188 ? -11.125 23.172 7.051 1 90.94 188 GLN B CA 1
ATOM 3052 C C . GLN B 1 188 ? -9.75 23.125 7.711 1 90.94 188 GLN B C 1
ATOM 3054 O O . GLN B 1 188 ? -9.469 22.25 8.531 1 90.94 188 GLN B O 1
ATOM 3059 N N . ALA B 1 189 ? -8.859 24.141 7.441 1 93.06 189 ALA B N 1
ATOM 3060 C CA . ALA B 1 189 ? -7.492 24.188 7.957 1 93.06 189 ALA B CA 1
ATOM 3061 C C . ALA B 1 189 ? -7.484 24.422 9.461 1 93.06 189 ALA B C 1
ATOM 3063 O O . ALA B 1 189 ? -6.465 24.219 10.125 1 93.06 189 ALA B O 1
ATOM 3064 N N . MET B 1 190 ? -8.625 24.812 10.031 1 94 190 MET B N 1
ATOM 3065 C CA . MET B 1 190 ? -8.703 25.109 11.461 1 94 190 MET B CA 1
ATOM 3066 C C . MET B 1 190 ? -8.859 23.828 12.281 1 94 190 MET B C 1
ATOM 3068 O O . MET B 1 190 ? -8.617 23.828 13.484 1 94 190 MET B O 1
ATOM 3072 N N . PHE B 1 191 ? -9.281 22.734 11.602 1 95.19 191 PHE B N 1
ATOM 3073 C CA . PHE B 1 191 ? -9.516 21.562 12.422 1 95.19 191 PHE B CA 1
ATOM 3074 C C . PHE B 1 191 ? -9.133 20.297 11.664 1 95.19 191 PHE B C 1
ATOM 3076 O O . PHE B 1 191 ? -9.438 19.188 12.109 1 95.19 191 PHE B O 1
ATOM 3083 N N . SER B 1 192 ? -8.5 20.422 10.555 1 96.75 192 SER B N 1
ATOM 3084 C CA . SER B 1 192 ? -8.203 19.297 9.664 1 96.75 192 SER B CA 1
ATOM 3085 C C . SER B 1 192 ? -7.258 18.312 10.32 1 96.75 192 SER B C 1
ATOM 3087 O O . SER B 1 192 ? -6.598 18.625 11.312 1 96.75 192 SER B O 1
ATOM 3089 N N . HIS B 1 193 ? -7.258 17.109 9.797 1 98.06 193 HIS B N 1
ATOM 3090 C CA . HIS B 1 193 ? -6.293 16.078 10.164 1 98.06 193 HIS B CA 1
ATOM 3091 C C . HIS B 1 193 ? -4.863 16.562 9.992 1 98.06 193 HIS B C 1
ATOM 3093 O O . HIS B 1 193 ? -3.998 16.281 10.828 1 98.06 193 HIS B O 1
ATOM 3099 N N . ARG B 1 194 ? -4.59 17.359 8.992 1 98.06 194 ARG B N 1
ATOM 3100 C CA . ARG B 1 194 ? -3.254 17.875 8.719 1 98.06 194 ARG B CA 1
ATOM 3101 C C . ARG B 1 194 ? -2.844 18.906 9.773 1 98.06 194 ARG B C 1
ATOM 3103 O O . ARG B 1 194 ? -1.715 18.875 10.266 1 98.06 194 ARG B O 1
ATOM 3110 N N . ARG B 1 195 ? -3.695 19.797 10.078 1 98.31 195 ARG B N 1
ATOM 3111 C CA . ARG B 1 195 ? -3.416 20.766 11.141 1 98.31 195 ARG B CA 1
ATOM 3112 C C . ARG B 1 195 ? -3.039 20.047 12.438 1 98.31 195 ARG B C 1
ATOM 3114 O O . ARG B 1 195 ? -2.053 20.406 13.086 1 98.31 195 ARG B O 1
ATOM 3121 N N . ARG B 1 196 ? -3.863 19.094 12.812 1 98.69 196 ARG B N 1
ATOM 3122 C CA . ARG B 1 196 ? -3.656 18.391 14.078 1 98.69 196 ARG B CA 1
ATOM 3123 C C . ARG B 1 196 ? -2.301 17.688 14.102 1 98.69 196 ARG B C 1
ATOM 3125 O O . ARG B 1 196 ? -1.616 17.688 15.125 1 98.69 196 ARG B O 1
ATOM 3132 N N . ALA B 1 197 ? -1.936 17.062 12.961 1 98.81 197 ALA B N 1
ATOM 3133 C CA . ALA B 1 197 ? -0.627 16.422 12.867 1 98.81 197 ALA B CA 1
ATOM 3134 C C . ALA B 1 197 ? 0.498 17.453 12.984 1 98.81 197 ALA B C 1
ATOM 3136 O O . ALA B 1 197 ? 1.463 17.25 13.719 1 98.81 197 ALA B O 1
ATOM 3137 N N . ILE B 1 198 ? 0.407 18.547 12.266 1 98.62 198 ILE B N 1
ATOM 3138 C CA . ILE B 1 198 ? 1.438 19.578 12.234 1 98.62 198 ILE B CA 1
ATOM 3139 C C . ILE B 1 198 ? 1.575 20.219 13.609 1 98.62 198 ILE B C 1
ATOM 3141 O O . ILE B 1 198 ? 2.689 20.453 14.086 1 98.62 198 ILE B O 1
ATOM 3145 N N . LEU B 1 199 ? 0.454 20.516 14.289 1 98.38 199 LEU B N 1
ATOM 3146 C CA . LEU B 1 199 ? 0.512 21.125 15.609 1 98.38 199 LEU B CA 1
ATOM 3147 C C . LEU B 1 199 ? 1.198 20.188 16.609 1 98.38 199 LEU B C 1
ATOM 3149 O O . LEU B 1 199 ? 1.96 20.656 17.469 1 98.38 199 LEU B O 1
ATOM 3153 N N . LYS B 1 200 ? 0.901 18.875 16.531 1 98.62 200 LYS B N 1
ATOM 3154 C CA . LYS B 1 200 ? 1.589 17.922 17.406 1 98.62 200 LYS B CA 1
ATOM 3155 C C . LYS B 1 200 ? 3.098 17.969 17.188 1 98.62 200 LYS B C 1
ATOM 3157 O O . LYS B 1 200 ? 3.871 17.922 18.156 1 98.62 200 LYS B O 1
ATOM 3162 N N . PHE B 1 201 ? 3.494 18.062 15.953 1 98.5 201 PHE B N 1
ATOM 3163 C CA . PHE B 1 201 ? 4.906 18.156 15.609 1 98.5 201 PHE B CA 1
ATOM 3164 C C . PHE B 1 201 ? 5.508 19.453 16.156 1 98.5 201 PHE B C 1
ATOM 3166 O O . PHE B 1 201 ? 6.57 19.422 16.781 1 98.5 201 PHE B O 1
ATOM 3173 N N . LEU B 1 202 ? 4.867 20.609 15.938 1 97.69 202 LEU B N 1
ATOM 3174 C CA . LEU B 1 202 ? 5.383 21.906 16.359 1 97.69 202 LEU B CA 1
ATOM 3175 C C . LEU B 1 202 ? 5.445 22 17.891 1 97.69 202 LEU B C 1
ATOM 3177 O O . LEU B 1 202 ? 6.414 22.531 18.438 1 97.69 202 LEU B O 1
ATOM 3181 N N . GLU B 1 203 ? 4.418 21.469 18.594 1 96.88 203 GLU B N 1
ATOM 3182 C CA . GLU B 1 203 ? 4.395 21.484 20.047 1 96.88 203 GLU B CA 1
ATOM 3183 C C . GLU B 1 203 ? 5.555 20.672 20.625 1 96.88 203 GLU B C 1
ATOM 3185 O O . GLU B 1 203 ? 6.113 21.031 21.672 1 96.88 203 GLU B O 1
ATOM 3190 N N . ALA B 1 204 ? 5.91 19.656 19.891 1 96.5 204 ALA B N 1
ATOM 3191 C CA . ALA B 1 204 ? 6.934 18.75 20.391 1 96.5 204 ALA B CA 1
ATOM 3192 C C . ALA B 1 204 ? 8.336 19.234 20.031 1 96.5 204 ALA B C 1
ATOM 3194 O O . ALA B 1 204 ? 9.289 19.016 20.781 1 96.5 204 ALA B O 1
ATOM 3195 N N . LYS B 1 205 ? 8.445 19.969 18.828 1 93.88 205 LYS B N 1
ATOM 3196 C CA . LYS B 1 205 ? 9.797 20.125 18.297 1 93.88 205 LYS B CA 1
ATOM 3197 C C . LYS B 1 205 ? 10.172 21.594 18.172 1 93.88 205 LYS B C 1
ATOM 3199 O O . LYS B 1 205 ? 11.352 21.938 18.062 1 93.88 205 LYS B O 1
ATOM 3204 N N . ALA B 1 206 ? 9.156 22.453 18.078 1 91.38 206 ALA B N 1
ATOM 3205 C CA . ALA B 1 206 ? 9.469 23.875 17.938 1 91.38 206 ALA B CA 1
ATOM 3206 C C . ALA B 1 206 ? 10.125 24.422 19.203 1 91.38 206 ALA B C 1
ATOM 3208 O O . ALA B 1 206 ? 9.773 24.016 20.312 1 91.38 206 ALA B O 1
ATOM 3209 N N . PRO B 1 207 ? 11.148 25.219 18.922 1 83.38 207 PRO B N 1
ATOM 3210 C CA . PRO B 1 207 ? 11.797 25.797 20.094 1 83.38 207 PRO B CA 1
ATOM 3211 C C . PRO B 1 207 ? 10.836 26.625 20.953 1 83.38 207 PRO B C 1
ATOM 3213 O O . PRO B 1 207 ? 9.859 27.172 20.453 1 83.38 207 PRO B O 1
ATOM 3216 N N . GLU B 1 208 ? 11.07 26.688 22.391 1 72.25 208 GLU B N 1
ATOM 3217 C CA . GLU B 1 208 ? 10.305 27.5 23.328 1 72.25 208 GLU B CA 1
ATOM 3218 C C . GLU B 1 208 ? 10.586 28.984 23.141 1 72.25 208 GLU B C 1
ATOM 3220 O O . GLU B 1 208 ? 11.711 29.391 22.844 1 72.25 208 GLU B O 1
#

Secondary structure (DSSP, 8-state):
-EEEEE-S-HHHHHHHHHHHHHHHHH-TTSPPEEEEE---PPPBSS-HHHHHHHHHHHHHHHHHHTT---TT--EEEEEEEEEEEGGGTTTEETTHHHHHHHHHHHHHHHHHTT-S--EEEEEEEEEEEE-GGG-S--S--EEEEEEEEEEE-SS--S---SSS--STTTEEETT-SS-GGGS-HHHHTTT-HHHHHHHHHHHHHS--/-EEEEE-S-HHHHHHHHHHHHHHHHH-TTSPPEEEEE---PPPBPS-HHHHHHHHHHHHHHHHHHTT---TT--EEEEEEEEEEEGGGTTTEETTHHHHHHHHHHHHHHHHHTT-S--EEEEEEEEEEEEB-TT-SB-S--EEEEEEEEEEE-SS--S---SSS--STTTEEETT-SS-GGGS-HHHHTTT-HHHHHHHHHHHHHS--